Protein AF-A0A7L4DSI7-F1 (afdb_monomer_lite)

Organism: NCBI:txid325343

InterPro domains:
  IPR027912 Cilia- and flagella-associated protein 54 [PF14858] (3-385)

Foldseek 3Di:
DLVCLLVQLVVLCVVQVVCVLVLNLVVSLVVLVVSLVSLVVDPVSLALVNLLVSLVSLLSNLVSCVSVVNLVVSLVSLVVQLVSLVVNVVVCVVVDDDDDPVSVVSSVVSLLSSLLSNLLPCLLVVQVDDDDDDDDPPPVPVVVVLVDAPPDDPLRVVLVVRDDALQSSLSSLLSSLDHPVFFLLDQDPPDPDDVSVVVSNLVSLSSNLCSQQVSNPVVPDDDPDRGLDDPDDHGHDLVSLLSSLSSCRSNVVPVSNVSSLVSSLVVLVVVPDPVCLQSNLLSVLSVLVVCVVDVDPDDDDDDDDDDDDDDDDPPPPPPPPPQADDPSLLVSLVSLLCQQVVPPPNRHHDLSSNVSSLVSLLVVLVVSVVVLVPPDDPVCPPVSVVRVVRSLVSLVSSLVSCVSDPNCVVCVPSNVVSVVVNVVVVVVVVVD

Sequence (432 aa):
LIFFFFAGTIHIYTICRRLMMIGQSAKVLEYLLWASICMESSLPLLSVHYLTWRATLYTAVSQCYFDCQAGIHGETFARRGLIKIDELKQLENISSSWENSETKKIFREATLKMSVMIFKRAVYESRKKPKSYLRPKLRVSLKEVQNLSWPRTTTERLLTEMFDGVAARFLAILEALSDSSKHVLHPAPPTPVRNEIHDVISELFFAGLEILSGNGIKKQKSVENTFVITAGEEGVSGDAAVKFIKLAFSYEEWDVFDSAIEFVVNFLQAQDDPTWKKAEMELKLLTLMQPLLFPRKLKHSFSRMPHGSEMKQTFRKGSLKHGEPSPDLISLAKTVFSCVSTSKENIQPDKEILVDVIMFLWQKCKTGLQRIQTSGSDYLKYIHKYKAYQWVHVLWIINEVIQKSNIADTNSVMLAEITLSLTAILENVADS

pLDDT: mean 76.22, std 19.88, range [24.06, 98.19]

Structure (mmCIF, N/CA/C/O backbone):
data_AF-A0A7L4DSI7-F1
#
_entry.id   AF-A0A7L4DSI7-F1
#
loop_
_atom_site.group_PDB
_atom_site.id
_atom_site.type_symbol
_atom_site.label_atom_id
_atom_site.label_alt_id
_atom_site.label_comp_id
_atom_site.label_asym_id
_atom_site.label_entity_id
_atom_site.label_seq_id
_atom_site.pdbx_PDB_ins_code
_atom_site.Cartn_x
_atom_site.Cartn_y
_atom_site.Cartn_z
_atom_site.occupancy
_atom_site.B_iso_or_equiv
_atom_site.auth_seq_id
_atom_site.auth_comp_id
_atom_site.auth_asym_id
_atom_site.auth_atom_id
_atom_site.pdbx_PDB_model_num
ATOM 1 N N . LEU A 1 1 ? -22.196 26.133 15.257 1.00 66.12 1 LEU A N 1
ATOM 2 C CA . LEU A 1 1 ? -20.814 25.911 15.751 1.00 66.12 1 LEU A CA 1
ATOM 3 C C . LEU A 1 1 ? -20.326 24.477 15.494 1.00 66.12 1 LEU A C 1
ATOM 5 O O . LEU A 1 1 ? -19.335 24.315 14.801 1.00 66.12 1 LEU A O 1
ATOM 9 N N . ILE A 1 2 ? -21.037 23.445 15.969 1.00 73.19 2 ILE A N 1
ATOM 10 C CA . ILE A 1 2 ? -20.659 22.017 15.829 1.00 73.19 2 ILE A CA 1
ATOM 11 C C . ILE A 1 2 ? -20.442 21.602 14.362 1.00 73.19 2 ILE A C 1
ATOM 13 O O . ILE A 1 2 ? -19.416 21.015 14.032 1.00 73.19 2 ILE A O 1
ATOM 17 N N . PHE A 1 3 ? -21.362 21.989 13.470 1.00 75.75 3 PHE A N 1
ATOM 18 C CA . PHE A 1 3 ? -21.245 21.732 12.029 1.00 75.75 3 PHE A CA 1
ATOM 19 C C . PHE A 1 3 ? -19.979 22.350 11.411 1.00 75.75 3 PHE A C 1
ATOM 21 O O . PHE A 1 3 ? -19.312 21.705 10.610 1.00 75.75 3 PHE A O 1
ATOM 28 N N . PHE A 1 4 ? -19.606 23.566 11.826 1.00 81.25 4 PHE A N 1
ATOM 29 C CA . PHE A 1 4 ? -18.403 24.243 11.332 1.00 81.25 4 PHE A CA 1
ATOM 30 C C . PHE A 1 4 ? -17.121 23.542 11.785 1.00 81.25 4 PHE A C 1
ATOM 32 O O . PHE A 1 4 ? -16.208 23.392 10.980 1.00 81.25 4 PHE A O 1
ATOM 39 N N . PHE A 1 5 ? -17.059 23.070 13.035 1.00 84.12 5 PHE A N 1
ATOM 40 C CA . PHE A 1 5 ? -15.912 22.294 13.513 1.00 84.12 5 PHE A CA 1
ATOM 41 C C . PHE A 1 5 ? -15.772 20.979 12.748 1.00 84.12 5 PHE A C 1
ATOM 43 O O . PHE A 1 5 ? -14.699 20.697 12.219 1.00 84.12 5 PHE A O 1
ATOM 50 N N . PHE A 1 6 ? -16.860 20.215 12.612 1.00 88.25 6 PHE A N 1
ATOM 51 C CA . PHE A 1 6 ? -16.849 18.965 11.854 1.00 88.25 6 PHE A CA 1
ATOM 52 C C . PHE A 1 6 ? -16.425 19.187 10.394 1.00 88.25 6 PHE A C 1
ATOM 54 O O . PHE A 1 6 ? -15.455 18.580 9.935 1.00 88.25 6 PHE A O 1
ATOM 61 N N . ALA A 1 7 ? -17.065 20.127 9.690 1.00 91.12 7 ALA A N 1
ATOM 62 C CA . ALA A 1 7 ? -16.716 20.470 8.313 1.00 91.12 7 ALA A CA 1
ATOM 63 C C . ALA A 1 7 ? -15.263 20.960 8.184 1.00 91.12 7 ALA A C 1
ATOM 65 O O . ALA A 1 7 ? -14.568 20.580 7.241 1.00 91.12 7 ALA A O 1
ATOM 66 N N . GLY A 1 8 ? -14.776 21.749 9.146 1.00 92.75 8 GLY A N 1
ATOM 67 C CA . GLY A 1 8 ? -13.387 22.200 9.203 1.00 92.75 8 GLY A CA 1
ATOM 68 C C . GLY A 1 8 ? -12.401 21.035 9.279 1.00 92.75 8 GLY A C 1
ATOM 69 O O . GLY A 1 8 ? -11.437 21.000 8.514 1.00 92.75 8 GLY A O 1
ATOM 70 N N . THR A 1 9 ? -12.673 20.029 10.119 1.00 95.00 9 THR A N 1
ATOM 71 C CA . THR A 1 9 ? -11.804 18.841 10.207 1.00 95.00 9 THR A CA 1
ATOM 72 C C . THR A 1 9 ? -11.745 18.047 8.900 1.00 95.00 9 THR A C 1
ATOM 74 O O . THR A 1 9 ? -10.672 17.568 8.536 1.00 95.00 9 THR A O 1
ATOM 77 N N . ILE A 1 10 ? -12.851 17.962 8.149 1.00 94.69 10 ILE A N 1
ATOM 78 C CA . ILE A 1 10 ? -12.895 17.301 6.832 1.00 94.69 10 ILE A CA 1
ATOM 79 C C . ILE A 1 10 ? -12.013 18.031 5.817 1.00 94.69 10 ILE A C 1
ATOM 81 O O . ILE A 1 10 ? -11.237 17.394 5.099 1.00 94.69 10 ILE A O 1
ATOM 85 N N . HIS A 1 11 ? -12.091 19.362 5.768 1.00 94.56 11 HIS A N 1
ATOM 86 C CA . HIS A 1 11 ? -11.275 20.162 4.852 1.00 94.56 11 HIS A CA 1
ATOM 87 C C . HIS A 1 11 ? -9.786 20.036 5.177 1.00 94.56 11 HIS A C 1
ATOM 89 O O . HIS A 1 11 ? -8.983 19.763 4.282 1.00 94.56 11 HIS A O 1
ATOM 95 N N . ILE A 1 12 ? -9.430 20.150 6.461 1.00 95.81 12 ILE A N 1
ATOM 96 C CA . ILE A 1 12 ? -8.052 19.968 6.928 1.00 95.81 12 ILE A CA 1
ATOM 97 C C . ILE A 1 12 ? -7.546 18.585 6.534 1.00 95.81 12 ILE A C 1
ATOM 99 O O . ILE A 1 12 ? -6.510 18.486 5.879 1.00 95.81 12 ILE A O 1
ATOM 103 N N . TYR A 1 13 ? -8.289 17.523 6.856 1.00 96.69 13 TYR A N 1
ATOM 104 C CA . TYR A 1 13 ? -7.902 16.161 6.502 1.00 96.69 13 TYR A CA 1
ATOM 105 C C . TYR A 1 13 ? -7.721 15.983 4.992 1.00 96.69 13 TYR A C 1
ATOM 107 O O . TYR A 1 13 ? -6.763 15.350 4.567 1.00 96.69 13 TYR A O 1
ATOM 115 N N . THR A 1 14 ? -8.598 16.559 4.169 1.00 95.69 14 THR A N 1
ATOM 116 C CA . THR A 1 14 ? -8.528 16.417 2.706 1.00 95.69 14 THR A CA 1
ATOM 117 C C . THR A 1 14 ? -7.232 17.000 2.142 1.00 95.69 14 THR A C 1
ATOM 119 O O . THR A 1 14 ? -6.587 16.376 1.296 1.00 95.69 14 THR A O 1
ATOM 122 N N . ILE A 1 15 ? -6.817 18.168 2.638 1.00 95.19 15 ILE A N 1
ATOM 123 C CA . ILE A 1 15 ? -5.544 18.798 2.266 1.00 95.19 15 ILE A CA 1
ATOM 124 C C . ILE A 1 15 ? -4.377 17.980 2.826 1.00 95.19 15 ILE A C 1
ATOM 126 O O . ILE A 1 15 ? -3.456 17.625 2.088 1.00 95.19 15 ILE A O 1
ATOM 130 N N . CYS A 1 16 ? -4.443 17.628 4.113 1.00 95.94 16 CYS A N 1
ATOM 131 C CA . CYS A 1 16 ? -3.392 16.881 4.796 1.00 95.94 16 CYS A CA 1
ATOM 132 C C . CYS A 1 16 ? -3.139 15.531 4.126 1.00 95.94 16 CYS A C 1
ATOM 134 O O . CYS A 1 16 ? -1.992 15.195 3.875 1.00 95.94 16 CYS A O 1
ATOM 136 N N . ARG A 1 17 ? -4.187 14.798 3.741 1.00 92.56 17 ARG A N 1
ATOM 137 C CA . ARG A 1 17 ? -4.084 13.509 3.048 1.00 92.56 17 ARG A CA 1
ATOM 138 C C . ARG A 1 17 ? -3.296 13.624 1.745 1.00 92.56 17 ARG A C 1
ATOM 140 O O . ARG A 1 17 ? -2.459 12.772 1.474 1.00 92.56 17 ARG A O 1
ATOM 147 N N . ARG A 1 18 ? -3.528 14.670 0.943 1.00 89.81 18 ARG A N 1
ATOM 148 C CA . ARG A 1 18 ? -2.756 14.905 -0.293 1.00 89.81 18 ARG A CA 1
ATOM 149 C C . ARG A 1 18 ? -1.285 15.171 0.006 1.00 89.81 18 ARG A C 1
ATOM 151 O O . ARG A 1 18 ? -0.423 14.624 -0.667 1.00 89.81 18 ARG A O 1
ATOM 158 N N . LEU A 1 19 ? -1.014 15.966 1.036 1.00 89.62 19 LEU A N 1
ATOM 159 C CA . LEU A 1 19 ? 0.344 16.278 1.475 1.00 89.62 19 LEU A CA 1
ATOM 160 C C . LEU A 1 19 ? 1.070 15.058 2.069 1.00 89.62 19 LEU A C 1
ATOM 162 O O . LEU A 1 19 ? 2.249 14.866 1.793 1.00 89.62 19 LEU A O 1
ATOM 166 N N . MET A 1 20 ? 0.372 14.198 2.813 1.00 89.62 20 MET A N 1
ATOM 167 C CA . MET A 1 20 ? 0.914 12.921 3.296 1.00 89.62 20 MET A CA 1
ATOM 168 C C . MET A 1 20 ? 1.323 12.023 2.126 1.00 89.62 20 MET A C 1
ATOM 170 O O . MET A 1 20 ? 2.422 11.483 2.132 1.00 89.62 20 MET A O 1
ATOM 174 N N . MET A 1 21 ? 0.483 11.920 1.088 1.00 83.56 21 MET A N 1
ATOM 175 C CA . MET A 1 21 ? 0.783 11.102 -0.097 1.00 83.56 21 MET A CA 1
ATOM 176 C C . MET A 1 21 ? 2.028 11.568 -0.866 1.00 83.56 21 MET A C 1
ATOM 178 O O . MET A 1 21 ? 2.653 10.750 -1.525 1.00 83.56 21 MET A O 1
ATOM 182 N N . ILE A 1 22 ? 2.417 12.845 -0.770 1.00 82.31 22 ILE A N 1
ATOM 183 C CA . ILE A 1 22 ? 3.656 13.370 -1.378 1.00 82.31 22 ILE A CA 1
ATOM 184 C C . ILE A 1 22 ? 4.839 13.421 -0.390 1.00 82.31 22 ILE A C 1
ATOM 186 O O . ILE A 1 22 ? 5.808 14.148 -0.613 1.00 82.31 22 ILE A O 1
ATOM 190 N N . GLY A 1 23 ? 4.745 12.719 0.745 1.00 84.12 23 GLY A N 1
ATOM 191 C CA . GLY A 1 23 ? 5.817 12.620 1.741 1.00 84.12 23 GLY A CA 1
ATOM 192 C C . GLY A 1 23 ? 5.982 13.846 2.648 1.00 84.12 23 GLY A C 1
ATOM 193 O O . GLY A 1 23 ? 7.010 13.998 3.302 1.00 84.12 23 GLY A O 1
ATOM 194 N N . GLN A 1 24 ? 4.993 14.743 2.721 1.00 88.94 24 GLN A N 1
ATOM 195 C CA . GLN A 1 24 ? 5.037 15.955 3.558 1.00 88.94 24 GLN A CA 1
ATOM 196 C C . GLN A 1 24 ? 4.358 15.764 4.929 1.00 88.94 24 GLN A C 1
ATOM 198 O O . GLN A 1 24 ? 3.878 16.730 5.527 1.00 88.94 24 GLN A O 1
ATOM 203 N N . SER A 1 25 ? 4.333 14.533 5.452 1.00 91.44 25 SER A N 1
ATOM 204 C CA . SER A 1 25 ? 3.650 14.161 6.703 1.00 91.44 25 SER A CA 1
ATOM 205 C C . SER A 1 25 ? 4.087 14.994 7.919 1.00 91.44 25 SER A C 1
ATOM 207 O O . SER A 1 25 ? 3.254 15.363 8.749 1.00 91.44 25 SER A O 1
ATOM 209 N N . ALA A 1 26 ? 5.360 15.401 7.983 1.00 92.00 26 ALA A N 1
ATOM 210 C CA . ALA A 1 26 ? 5.879 16.264 9.048 1.00 92.00 26 ALA A CA 1
ATOM 211 C C . ALA A 1 26 ? 5.181 17.633 9.116 1.00 92.00 26 ALA A C 1
ATOM 213 O O . ALA A 1 26 ? 4.914 18.133 10.205 1.00 92.00 26 ALA A O 1
ATOM 214 N N . LYS A 1 27 ? 4.837 18.228 7.965 1.00 93.88 27 LYS A N 1
ATOM 215 C CA . LYS A 1 27 ? 4.217 19.565 7.898 1.00 93.88 27 LYS A CA 1
ATOM 216 C C . LYS A 1 27 ? 2.749 19.564 8.310 1.00 93.88 27 LYS A C 1
ATOM 218 O O . LYS A 1 27 ? 2.219 20.603 8.683 1.00 93.88 27 LYS A O 1
ATOM 223 N N . VAL A 1 28 ? 2.080 18.418 8.197 1.00 96.12 28 VAL A N 1
ATOM 224 C CA . VAL A 1 28 ? 0.626 18.310 8.393 1.00 96.12 28 VAL A CA 1
ATOM 225 C C . VAL A 1 28 ? 0.228 17.706 9.733 1.00 96.12 28 VAL A C 1
ATOM 227 O O . VAL A 1 28 ? -0.939 17.779 10.114 1.00 96.12 28 VAL A O 1
ATOM 230 N N . LEU A 1 29 ? 1.189 17.131 10.458 1.00 96.25 29 LEU A N 1
ATOM 231 C CA . LEU A 1 29 ? 0.964 16.457 11.732 1.00 96.25 29 LEU A CA 1
ATOM 232 C C . LEU A 1 29 ? 0.219 17.343 12.742 1.00 96.25 29 LEU A C 1
ATOM 234 O O . LEU A 1 29 ? -0.768 16.899 13.325 1.00 96.25 29 LEU A O 1
ATOM 238 N N . GLU A 1 30 ? 0.636 18.600 12.909 1.00 95.69 30 GLU A N 1
ATOM 239 C CA . GLU A 1 30 ? 0.004 19.530 13.856 1.00 95.69 30 GLU A CA 1
ATOM 240 C C . GLU A 1 30 ? -1.459 19.831 13.502 1.00 95.69 30 GLU A C 1
ATOM 242 O O . GLU A 1 30 ? -2.320 19.872 14.381 1.00 95.69 30 GLU A O 1
ATOM 247 N N . TYR A 1 31 ? -1.777 19.952 12.211 1.00 97.06 31 TYR A N 1
ATOM 248 C CA . TYR A 1 31 ? -3.142 20.204 11.744 1.00 97.06 31 TYR A CA 1
ATOM 249 C C . TYR A 1 31 ? -4.060 18.997 11.971 1.00 97.06 31 TYR A C 1
ATOM 251 O O . TYR A 1 31 ? -5.221 19.155 12.353 1.00 97.06 31 TYR A O 1
ATOM 259 N N . LEU A 1 32 ? -3.544 17.779 11.780 1.00 97.25 32 LEU A N 1
ATOM 260 C CA . LEU A 1 32 ? -4.285 16.543 12.051 1.00 97.25 32 LEU A CA 1
ATOM 261 C C . LEU A 1 32 ? -4.478 16.300 13.555 1.00 97.25 32 LEU A C 1
ATOM 263 O O . LEU A 1 32 ? -5.539 15.822 13.969 1.00 97.25 32 LEU A O 1
ATOM 267 N N . LEU A 1 33 ? -3.490 16.663 14.379 1.00 96.75 33 LEU A N 1
ATOM 268 C CA . LEU A 1 33 ? -3.620 16.669 15.838 1.00 96.75 33 LEU A CA 1
ATOM 269 C C . LEU A 1 33 ? -4.710 17.645 16.278 1.00 96.75 33 LEU A C 1
ATOM 271 O O . LEU A 1 33 ? -5.598 17.262 17.037 1.00 96.75 33 LEU A O 1
ATOM 275 N N . TRP A 1 34 ? -4.689 18.869 15.746 1.00 95.69 34 TRP A N 1
ATOM 276 C CA . TRP A 1 34 ? -5.722 19.867 16.011 1.00 95.69 34 TRP A CA 1
ATOM 277 C C . TRP A 1 34 ? -7.111 19.354 15.620 1.00 95.69 34 TRP A C 1
ATOM 279 O O . TRP A 1 34 ? -8.025 19.378 16.441 1.00 95.69 34 TRP A O 1
ATOM 289 N N . ALA A 1 35 ? -7.260 18.792 14.415 1.00 95.75 35 ALA A N 1
ATOM 290 C CA . ALA A 1 35 ? -8.526 18.224 13.955 1.00 95.75 35 ALA A CA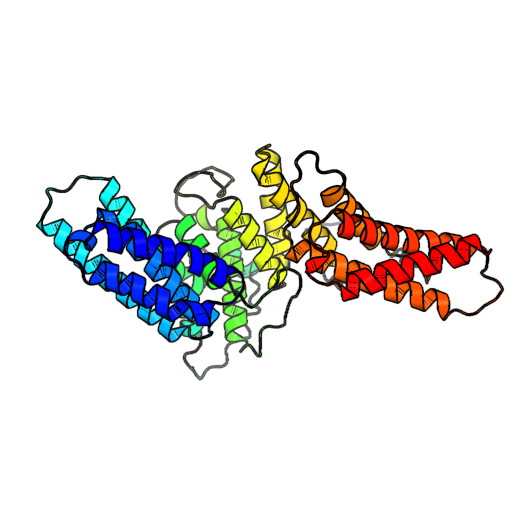 1
ATOM 291 C C . ALA A 1 35 ? -9.021 17.093 14.877 1.00 95.75 35 ALA A C 1
ATOM 293 O O . ALA A 1 35 ? -10.203 17.042 15.218 1.00 95.75 35 ALA A O 1
ATOM 294 N N . SER A 1 36 ? -8.116 16.219 15.328 1.00 95.06 36 SER A N 1
ATOM 295 C CA . SER A 1 36 ? -8.437 15.145 16.276 1.00 95.06 36 SER A CA 1
ATOM 296 C C . SER A 1 36 ? -8.919 15.699 17.619 1.00 95.06 36 SER A C 1
ATOM 298 O O . SER A 1 36 ? -9.924 15.233 18.148 1.00 95.06 36 SER A O 1
ATOM 300 N N . ILE A 1 37 ? -8.241 16.720 18.152 1.00 93.50 37 ILE A N 1
ATOM 301 C CA . ILE A 1 37 ? -8.613 17.369 19.415 1.00 93.50 37 ILE A CA 1
ATOM 302 C C . ILE A 1 37 ? -9.963 18.083 19.278 1.00 93.50 37 ILE A C 1
ATOM 304 O O . ILE A 1 37 ? -10.808 17.946 20.153 1.00 93.50 37 ILE A O 1
ATOM 308 N N . CYS A 1 38 ? -10.233 18.781 18.172 1.00 91.94 38 CYS A N 1
ATOM 309 C CA . CYS A 1 38 ? -11.525 19.438 17.948 1.00 91.94 38 CYS A CA 1
ATOM 310 C C . CYS A 1 38 ? -12.708 18.463 17.985 1.00 91.94 38 CYS A C 1
ATOM 312 O O . CYS A 1 38 ? -13.752 18.791 18.549 1.00 91.94 38 CYS A O 1
ATOM 314 N N . MET A 1 39 ? -12.537 17.264 17.423 1.00 93.19 39 MET A N 1
ATOM 315 C CA . MET A 1 39 ? -13.553 16.210 17.485 1.00 93.19 39 MET A CA 1
ATOM 316 C C . MET A 1 39 ? -13.730 15.629 18.896 1.00 93.19 39 MET A C 1
ATOM 318 O O . MET A 1 39 ? -14.777 15.064 19.195 1.00 93.19 39 MET A O 1
ATOM 322 N N . GLU A 1 40 ? -12.720 15.748 19.758 1.00 91.31 40 GLU A N 1
ATOM 323 C CA . GLU A 1 40 ? -12.745 15.252 21.139 1.00 91.31 40 GLU A CA 1
ATOM 324 C C . GLU A 1 40 ? -13.283 16.283 22.136 1.00 91.31 40 GLU A C 1
ATOM 326 O O . GLU A 1 40 ? -13.903 15.914 23.127 1.00 91.31 40 GLU A O 1
ATOM 331 N N . SER A 1 41 ? -13.060 17.572 21.880 1.00 88.19 41 SER A N 1
ATOM 332 C CA . SER A 1 41 ? -13.406 18.657 22.804 1.00 88.19 41 SER A CA 1
ATOM 333 C C . SER A 1 41 ? -14.891 19.033 22.797 1.00 88.19 41 SER A C 1
ATOM 335 O O . SER A 1 41 ? -15.326 19.820 23.634 1.00 88.19 41 SER A O 1
ATOM 337 N N . SER A 1 42 ? -15.684 18.513 21.856 1.00 85.69 42 SER A N 1
ATOM 338 C CA . SER A 1 42 ? -17.106 18.840 21.728 1.00 85.69 42 SER A CA 1
ATOM 339 C C . SER A 1 42 ? -17.976 17.619 22.016 1.00 85.69 42 SER A C 1
ATOM 341 O O . SER A 1 42 ? -17.980 16.669 21.236 1.00 85.69 42 SER A O 1
ATOM 343 N N . LEU A 1 43 ? -18.758 17.663 23.103 1.00 84.56 43 LEU A N 1
ATOM 344 C CA . LEU A 1 43 ? -19.646 16.564 23.523 1.00 84.56 43 LEU A CA 1
ATOM 345 C C . LEU A 1 43 ? -20.531 16.002 22.386 1.00 84.56 43 LEU A C 1
ATOM 347 O O . LEU A 1 43 ? -20.587 14.784 22.240 1.00 84.56 43 LEU A O 1
ATOM 351 N N . PRO A 1 44 ? -21.164 16.817 21.517 1.00 85.69 44 PRO A N 1
ATOM 352 C CA . PRO A 1 44 ? -21.986 16.295 20.417 1.00 85.69 44 PRO A CA 1
ATOM 353 C C . PRO A 1 44 ? -21.198 15.475 19.381 1.00 85.69 44 PRO A C 1
ATOM 355 O O . PRO A 1 44 ? -21.746 14.566 18.756 1.00 85.69 44 PRO A O 1
ATOM 358 N N . LEU A 1 45 ? -19.904 15.772 19.218 1.00 88.81 45 LEU A N 1
ATOM 359 C CA . LEU A 1 45 ? -18.997 15.084 18.295 1.00 88.81 45 LEU A CA 1
ATOM 360 C C . LEU A 1 45 ? -18.396 13.799 18.893 1.00 88.81 45 LEU A C 1
ATOM 362 O O . LEU A 1 45 ? -17.763 13.025 18.173 1.00 88.81 45 LEU A O 1
ATOM 366 N N . LEU A 1 46 ? -18.627 13.539 20.186 1.00 89.81 46 LEU A N 1
ATOM 367 C CA . LEU A 1 46 ? -18.184 12.319 20.863 1.00 89.81 46 LEU A CA 1
ATOM 368 C C . LEU A 1 46 ? -19.125 11.123 20.667 1.00 89.81 46 LEU A C 1
ATOM 370 O O . LEU A 1 46 ? -18.755 10.012 21.044 1.00 89.81 46 LEU A O 1
ATOM 374 N N . SER A 1 47 ? -20.291 11.314 20.050 1.00 90.31 47 SER A N 1
ATOM 375 C CA . SER A 1 47 ? -21.241 10.231 19.768 1.00 90.31 47 SER A CA 1
ATOM 376 C C . SER A 1 47 ? -20.694 9.194 18.773 1.00 90.31 47 SER A C 1
ATOM 378 O O . SER A 1 47 ? -19.748 9.452 18.012 1.00 90.31 47 SER A O 1
ATOM 380 N N . VAL A 1 48 ? -21.310 8.005 18.748 1.00 91.38 48 VAL A N 1
ATOM 381 C CA . VAL A 1 48 ? -20.957 6.915 17.814 1.00 91.38 48 VAL A CA 1
ATOM 382 C C . VAL A 1 48 ? -21.058 7.347 16.355 1.00 91.38 48 VAL A C 1
ATOM 384 O O . VAL A 1 48 ? -20.242 6.926 15.540 1.00 91.38 48 VAL A O 1
ATOM 387 N N . HIS A 1 49 ? -21.993 8.244 16.029 1.00 90.94 49 HIS A N 1
ATOM 388 C CA . HIS A 1 49 ? -22.194 8.742 14.668 1.00 90.94 49 HIS A CA 1
ATOM 389 C C . HIS A 1 49 ? -20.911 9.320 14.040 1.00 90.94 49 HIS A C 1
ATOM 391 O O . HIS A 1 49 ? -20.672 9.159 12.847 1.00 90.94 49 HIS A O 1
ATOM 397 N N . TYR A 1 50 ? -20.043 9.932 14.851 1.00 93.69 50 TYR A N 1
ATOM 398 C CA . TYR A 1 50 ? -18.777 10.515 14.398 1.00 93.69 50 TYR A CA 1
ATOM 399 C C . TYR A 1 50 ? -17.554 9.629 14.677 1.00 93.69 50 TYR A C 1
ATOM 401 O O . TYR A 1 50 ? -16.415 10.057 14.467 1.00 93.69 50 TYR A O 1
ATOM 409 N N . LEU A 1 51 ? -17.748 8.403 15.173 1.00 95.38 51 LEU A N 1
ATOM 410 C CA . LEU A 1 51 ? -16.655 7.513 15.566 1.00 95.38 51 LEU A CA 1
ATOM 411 C C . LEU A 1 51 ? -15.796 7.087 14.371 1.00 95.38 51 LEU A C 1
ATOM 413 O O . LEU A 1 51 ? -14.571 7.147 14.460 1.00 95.38 51 LEU A O 1
ATOM 417 N N . THR A 1 52 ? -16.409 6.750 13.233 1.00 95.12 52 THR A N 1
ATOM 418 C CA . THR A 1 52 ? -15.683 6.392 12.000 1.00 95.12 52 THR A CA 1
ATOM 419 C C . THR A 1 52 ? -14.754 7.517 11.542 1.00 95.12 52 THR A C 1
ATOM 421 O O . THR A 1 52 ? -13.609 7.278 11.139 1.00 95.12 52 THR A O 1
ATOM 424 N N . TRP A 1 53 ? -15.216 8.767 11.650 1.00 96.38 53 TRP A N 1
ATOM 425 C CA . TRP A 1 53 ? -14.415 9.935 11.297 1.00 96.38 53 TRP A CA 1
ATOM 426 C C . TRP A 1 53 ? -13.271 10.169 12.288 1.00 96.38 53 TRP A C 1
ATOM 428 O O . TRP A 1 53 ? -12.124 10.326 11.871 1.00 96.38 53 TRP A O 1
ATOM 438 N N . ARG A 1 54 ? -13.546 10.097 13.597 1.00 96.75 54 ARG A N 1
ATOM 439 C CA . ARG A 1 54 ? -12.503 10.185 14.635 1.00 96.75 54 ARG A CA 1
ATOM 440 C C . ARG A 1 54 ? -11.431 9.116 14.460 1.00 96.75 54 ARG A C 1
ATOM 442 O O . ARG A 1 54 ? -10.252 9.449 14.458 1.00 96.75 54 ARG A O 1
ATOM 449 N N . ALA A 1 55 ? -11.821 7.865 14.223 1.00 97.12 55 ALA A N 1
ATOM 450 C CA . ALA A 1 55 ? -10.882 6.778 13.960 1.00 97.12 55 ALA A CA 1
ATOM 451 C C . ALA A 1 55 ? -10.017 7.050 12.718 1.00 97.12 55 ALA A C 1
ATOM 453 O O . ALA A 1 55 ? -8.824 6.764 12.727 1.00 97.12 55 ALA A O 1
ATOM 454 N N . THR A 1 56 ? -10.587 7.659 11.673 1.00 97.25 56 THR A N 1
ATOM 455 C CA . THR A 1 56 ? -9.847 8.054 10.462 1.00 97.25 56 THR A CA 1
ATOM 456 C C . THR A 1 56 ? -8.803 9.135 10.754 1.00 97.25 56 THR A C 1
ATOM 458 O O . THR A 1 56 ? -7.659 9.010 10.315 1.00 97.25 56 THR A O 1
ATOM 461 N N . LEU A 1 57 ? -9.157 10.159 11.538 1.00 97.62 57 LEU A N 1
ATOM 462 C CA . LEU A 1 57 ? -8.201 11.171 11.998 1.00 97.62 57 LEU A CA 1
ATOM 463 C C . LEU A 1 57 ? -7.105 10.547 12.869 1.00 97.62 57 LEU A C 1
ATOM 465 O O . LEU A 1 57 ? -5.929 10.856 12.683 1.00 97.62 57 LEU A O 1
ATOM 469 N N . TYR A 1 58 ? -7.465 9.618 13.759 1.00 98.12 58 TYR A N 1
ATOM 470 C CA . TYR A 1 58 ? -6.488 8.943 14.607 1.00 98.12 58 TYR A CA 1
ATOM 471 C C . TYR A 1 58 ? -5.481 8.127 13.804 1.00 98.12 58 TYR A C 1
ATOM 473 O O . TYR A 1 58 ? -4.279 8.236 14.041 1.00 98.12 58 TYR A O 1
ATOM 481 N N . THR A 1 59 ? -5.957 7.367 12.816 1.00 97.31 59 THR A N 1
ATOM 482 C CA . THR A 1 59 ? -5.092 6.618 11.901 1.00 97.31 59 THR A CA 1
ATOM 483 C C . THR A 1 59 ? -4.168 7.556 11.133 1.00 97.31 59 THR A C 1
ATOM 485 O O . THR A 1 59 ? -2.986 7.258 11.006 1.00 97.31 59 THR A O 1
ATOM 488 N N . ALA A 1 60 ? -4.663 8.707 10.668 1.00 97.00 60 ALA A N 1
ATOM 489 C CA . ALA A 1 60 ? -3.848 9.675 9.938 1.00 97.00 60 ALA A CA 1
ATOM 490 C C . ALA A 1 60 ? -2.730 10.278 10.800 1.00 97.00 60 ALA A C 1
ATOM 492 O O . ALA A 1 60 ? -1.590 10.355 10.350 1.00 97.00 60 ALA A O 1
ATOM 493 N N . VAL A 1 61 ? -3.026 10.646 12.052 1.00 97.88 61 VAL A N 1
ATOM 494 C CA . VAL A 1 61 ? -2.011 11.134 13.001 1.00 97.88 61 VAL A CA 1
ATOM 495 C C . VAL A 1 61 ? -0.960 10.056 13.275 1.00 97.88 61 VAL A C 1
ATOM 497 O O . VAL A 1 61 ? 0.237 10.332 13.188 1.00 97.88 61 VAL A O 1
ATOM 500 N N . SER A 1 62 ? -1.385 8.820 13.563 1.00 96.88 62 SER A N 1
ATOM 501 C CA . SER A 1 62 ? -0.461 7.698 13.766 1.00 96.88 62 SER A CA 1
ATOM 502 C C . SER A 1 62 ? 0.408 7.446 12.534 1.00 96.88 62 SER A C 1
ATOM 504 O O . SER A 1 62 ? 1.617 7.274 12.677 1.00 96.88 62 SER A O 1
ATOM 506 N N . GLN A 1 63 ? -0.172 7.492 11.332 1.00 94.88 63 GLN A N 1
ATOM 507 C CA . GLN A 1 63 ? 0.565 7.322 10.083 1.00 94.88 63 GLN A CA 1
ATOM 508 C C . GLN A 1 63 ? 1.584 8.444 9.855 1.00 94.88 63 GLN A C 1
ATOM 510 O O . GLN A 1 63 ? 2.721 8.143 9.507 1.00 94.88 63 GLN A O 1
ATOM 515 N N . CYS A 1 64 ? 1.248 9.706 10.148 1.00 94.69 64 CYS A N 1
ATOM 516 C CA . CYS A 1 64 ? 2.221 10.799 10.082 1.00 94.69 64 CYS A CA 1
ATOM 517 C C . CYS A 1 64 ? 3.420 10.564 11.004 1.00 94.69 64 CYS A C 1
ATOM 519 O O . CYS A 1 64 ? 4.556 10.804 10.606 1.00 94.69 64 CYS A O 1
ATOM 521 N N . TYR A 1 65 ? 3.197 10.067 12.224 1.00 95.12 65 TYR A N 1
ATOM 522 C CA . TYR A 1 65 ? 4.307 9.702 13.105 1.00 95.12 65 TYR A CA 1
ATOM 523 C C . TYR A 1 65 ? 5.160 8.569 12.525 1.00 95.12 65 TYR A C 1
ATOM 525 O O . TYR A 1 65 ? 6.382 8.613 12.659 1.00 95.12 65 TYR A O 1
ATOM 533 N N . PHE A 1 66 ? 4.554 7.571 11.875 1.00 91.62 66 PHE A N 1
ATOM 534 C CA . PHE A 1 66 ? 5.308 6.514 11.197 1.00 91.62 66 PHE A CA 1
ATOM 535 C C . PHE A 1 66 ? 6.144 7.052 10.031 1.00 91.62 66 PHE A C 1
ATOM 537 O O . PHE A 1 66 ? 7.335 6.752 9.973 1.00 91.62 66 PHE A O 1
ATOM 544 N N . ASP A 1 67 ? 5.568 7.897 9.174 1.00 89.75 67 ASP A N 1
ATOM 545 C CA . ASP A 1 67 ? 6.280 8.537 8.057 1.00 89.75 67 ASP A CA 1
ATOM 546 C C . ASP A 1 67 ? 7.457 9.399 8.545 1.00 89.75 67 ASP A C 1
ATOM 548 O O . ASP A 1 67 ? 8.521 9.431 7.932 1.00 89.75 67 ASP A O 1
ATOM 552 N N . CYS A 1 68 ? 7.299 10.053 9.699 1.00 89.06 68 CYS A N 1
ATOM 553 C CA . CYS A 1 68 ? 8.335 10.861 10.344 1.00 89.06 68 CYS A CA 1
ATOM 554 C C . CYS A 1 68 ? 9.370 10.038 11.137 1.00 89.06 68 CYS A C 1
ATOM 556 O O . CYS A 1 68 ? 10.103 10.611 11.942 1.00 89.06 68 CYS A O 1
ATOM 558 N N . GLN A 1 69 ? 9.419 8.709 10.974 1.00 88.00 69 GLN A N 1
ATOM 559 C CA . GLN A 1 69 ? 10.322 7.806 11.711 1.00 88.00 69 GLN A CA 1
ATOM 560 C C . GLN A 1 69 ? 10.158 7.874 13.246 1.00 88.00 69 GLN A C 1
ATOM 562 O O . GLN A 1 69 ? 11.034 7.488 14.018 1.00 88.00 69 GLN A O 1
ATOM 567 N N . ALA A 1 70 ? 8.990 8.319 13.707 1.00 91.00 70 ALA A N 1
ATOM 568 C CA . ALA A 1 70 ? 8.631 8.544 15.102 1.00 91.00 70 ALA A CA 1
ATOM 569 C C . ALA A 1 70 ? 7.643 7.473 15.605 1.00 91.00 70 ALA A C 1
ATOM 571 O O . ALA A 1 70 ? 6.658 7.765 16.286 1.00 91.00 70 ALA A O 1
ATOM 572 N N . GLY A 1 71 ? 7.900 6.201 15.277 1.00 90.44 71 GLY A N 1
ATOM 573 C CA . GLY A 1 71 ? 6.934 5.110 15.460 1.00 90.44 71 GLY A CA 1
ATOM 574 C C . GLY A 1 71 ? 6.443 4.891 16.900 1.00 90.44 71 GLY A C 1
ATOM 575 O O . GLY A 1 71 ? 5.316 4.442 17.090 1.00 90.44 71 GLY A O 1
ATOM 576 N N . ILE A 1 72 ? 7.243 5.231 17.921 1.00 93.75 72 ILE A N 1
ATOM 577 C CA . ILE A 1 72 ? 6.813 5.175 19.334 1.00 93.75 72 ILE A CA 1
ATOM 578 C C . ILE A 1 72 ? 5.614 6.101 19.562 1.00 93.75 72 ILE A C 1
ATOM 580 O O . ILE A 1 72 ? 4.641 5.707 20.207 1.00 93.75 72 ILE A O 1
ATOM 584 N N . HIS A 1 73 ? 5.665 7.317 19.015 1.00 96.31 73 HIS A N 1
ATOM 585 C CA . HIS A 1 73 ? 4.577 8.281 19.130 1.00 96.31 73 HIS A CA 1
ATOM 586 C C . HIS A 1 73 ? 3.351 7.821 18.337 1.00 96.31 73 HIS A C 1
ATOM 588 O O . HIS A 1 73 ? 2.238 7.910 18.850 1.00 96.31 73 HIS A O 1
ATOM 594 N N . GLY A 1 74 ? 3.556 7.230 17.154 1.00 95.88 74 GLY A N 1
ATOM 595 C CA . GLY A 1 74 ? 2.475 6.660 16.344 1.00 95.88 74 GLY A CA 1
ATOM 596 C C . GLY A 1 74 ? 1.705 5.553 17.069 1.00 95.88 74 GLY A C 1
ATOM 597 O O . GLY A 1 74 ? 0.473 5.598 17.134 1.00 95.88 74 GLY A O 1
ATOM 598 N N . GLU A 1 75 ? 2.423 4.610 17.687 1.00 96.50 75 GLU A N 1
ATOM 599 C CA . GLU A 1 75 ? 1.836 3.547 18.513 1.00 96.50 75 GLU A CA 1
ATOM 600 C C . GLU A 1 75 ? 1.153 4.107 19.770 1.00 96.50 75 GLU A C 1
ATOM 602 O O . GLU A 1 75 ? 0.025 3.728 20.084 1.00 96.50 75 GLU A O 1
ATOM 607 N N . THR A 1 76 ? 1.807 5.029 20.483 1.00 97.75 76 THR A N 1
ATOM 608 C CA . THR A 1 76 ? 1.253 5.649 21.700 1.00 97.75 76 THR A CA 1
ATOM 609 C C . THR A 1 76 ? -0.062 6.369 21.402 1.00 97.75 76 THR A C 1
ATOM 611 O O . THR A 1 76 ? -1.035 6.230 22.145 1.00 97.75 76 THR A O 1
ATOM 614 N N . PHE A 1 77 ? -0.123 7.091 20.282 1.00 97.94 77 PHE A N 1
ATOM 615 C CA . PHE A 1 77 ? -1.331 7.782 19.849 1.00 97.94 77 PHE A CA 1
ATOM 616 C C . PHE A 1 77 ? -2.455 6.801 19.481 1.00 97.94 77 PHE A C 1
ATOM 618 O O . PHE A 1 77 ? -3.600 7.010 19.884 1.00 97.94 77 PHE A O 1
ATOM 625 N N . ALA A 1 78 ? -2.135 5.697 18.797 1.00 98.06 78 ALA A N 1
ATOM 626 C CA . ALA A 1 78 ? -3.110 4.656 18.469 1.00 98.06 78 ALA A CA 1
ATOM 627 C C . ALA A 1 78 ? -3.675 3.976 19.730 1.00 98.06 78 ALA A C 1
ATOM 629 O O . ALA A 1 78 ? -4.884 3.768 19.831 1.00 98.06 78 ALA A O 1
ATOM 630 N N . ARG A 1 79 ? -2.830 3.702 20.736 1.00 98.19 79 ARG A N 1
ATOM 631 C CA . ARG A 1 79 ? -3.273 3.185 22.046 1.00 98.19 79 ARG A CA 1
ATOM 632 C C . ARG A 1 79 ? -4.210 4.162 22.756 1.00 98.19 79 ARG A C 1
ATOM 634 O O . ARG A 1 79 ? -5.241 3.736 23.266 1.00 98.19 79 ARG A O 1
ATOM 641 N N . ARG A 1 80 ? -3.906 5.467 22.734 1.00 97.69 80 ARG A N 1
ATOM 642 C CA . ARG A 1 80 ? -4.803 6.516 23.258 1.00 97.69 80 ARG A CA 1
ATOM 643 C C . ARG A 1 80 ? -6.156 6.503 22.541 1.00 97.69 80 ARG A C 1
ATOM 645 O O . ARG A 1 80 ? -7.189 6.563 23.198 1.00 97.69 80 ARG A O 1
ATOM 652 N N . GLY A 1 81 ? -6.152 6.415 21.210 1.00 97.25 81 GLY A N 1
ATOM 653 C CA . GLY A 1 81 ? -7.375 6.314 20.409 1.00 97.25 81 GLY A CA 1
ATOM 654 C C . GLY A 1 81 ? -8.208 5.086 20.776 1.00 97.25 81 GLY A C 1
ATOM 655 O O . GLY A 1 81 ? -9.418 5.200 20.946 1.00 97.25 81 GLY A O 1
ATOM 656 N N . LEU A 1 82 ? -7.560 3.934 20.979 1.00 97.12 82 LEU A N 1
ATOM 657 C CA . LEU A 1 82 ? -8.223 2.694 21.382 1.00 97.12 82 LEU A CA 1
ATOM 658 C C . LEU A 1 82 ? -8.896 2.801 22.759 1.00 97.12 82 LEU A C 1
ATOM 660 O O . LEU A 1 82 ? -10.034 2.363 22.898 1.00 97.12 82 LEU A O 1
ATOM 664 N N . ILE A 1 83 ? -8.239 3.433 23.739 1.00 97.38 83 ILE A N 1
ATOM 665 C CA . ILE A 1 83 ? -8.828 3.696 25.065 1.00 97.38 83 ILE A CA 1
ATOM 666 C C . ILE A 1 83 ? -10.106 4.535 24.926 1.00 97.38 83 ILE A C 1
ATOM 668 O O . ILE A 1 83 ? -11.142 4.162 25.461 1.00 97.38 83 ILE A O 1
ATOM 672 N N . LYS A 1 84 ? -10.076 5.610 24.126 1.00 95.75 84 LYS A N 1
ATOM 673 C CA . LYS A 1 84 ? -11.256 6.465 23.895 1.00 95.75 84 LYS A CA 1
ATOM 674 C C . LYS A 1 84 ? -12.408 5.739 23.198 1.00 95.75 84 LYS A C 1
ATOM 676 O O . LYS A 1 84 ? -13.574 6.017 23.469 1.00 95.75 84 LYS A O 1
ATOM 681 N N . ILE A 1 85 ? -12.091 4.834 22.271 1.00 96.44 85 ILE A N 1
ATOM 682 C CA . ILE A 1 85 ? -13.096 3.989 21.613 1.00 96.44 85 ILE A CA 1
ATOM 683 C C . ILE A 1 85 ? -13.750 3.061 22.645 1.00 96.44 85 ILE A C 1
ATOM 685 O O . ILE A 1 85 ? -14.969 2.899 22.613 1.00 96.44 85 ILE A O 1
ATOM 689 N N . ASP A 1 86 ? -12.967 2.482 23.558 1.00 95.25 86 ASP A N 1
ATOM 690 C CA . ASP A 1 86 ? -13.485 1.607 24.613 1.00 95.25 86 ASP A CA 1
ATOM 691 C C . ASP A 1 86 ? -14.347 2.367 25.631 1.00 95.25 86 ASP A C 1
ATOM 693 O O . ASP A 1 86 ? -15.451 1.926 25.936 1.00 95.25 86 ASP A O 1
ATOM 697 N N . GLU A 1 87 ? -13.921 3.556 26.067 1.00 94.12 87 GLU A N 1
ATOM 698 C CA . GLU A 1 87 ? -14.718 4.444 26.929 1.00 94.12 87 GLU A CA 1
ATOM 699 C C . GLU A 1 87 ? -16.093 4.739 26.312 1.00 94.12 87 GLU A C 1
ATOM 701 O O . GLU A 1 87 ? -17.126 4.581 26.964 1.00 94.12 87 GLU A O 1
ATOM 706 N N . LEU A 1 88 ? -16.131 5.105 25.026 1.00 93.12 88 LEU A N 1
ATOM 707 C CA . LEU A 1 88 ? -17.391 5.343 24.324 1.00 93.12 88 LEU A CA 1
ATOM 708 C C . LEU A 1 88 ? -18.236 4.069 24.217 1.00 93.12 88 LEU A C 1
ATOM 710 O O . LEU A 1 88 ? -19.449 4.119 24.398 1.00 93.12 88 LEU A O 1
ATOM 714 N N . LYS A 1 89 ? -17.609 2.922 23.949 1.00 91.75 89 LYS A N 1
ATOM 715 C CA . LYS A 1 89 ? -18.299 1.630 23.887 1.00 91.75 89 LYS A CA 1
ATOM 716 C C . LYS A 1 89 ? -18.955 1.280 25.223 1.00 91.75 89 LYS A C 1
ATOM 718 O O . LYS A 1 89 ? -20.079 0.786 25.233 1.00 91.75 89 LYS A O 1
ATOM 723 N N . GLN A 1 90 ? -18.281 1.547 26.341 1.00 91.12 90 GLN A N 1
ATOM 724 C CA . GLN A 1 90 ? -18.833 1.348 27.682 1.00 91.12 90 GLN A CA 1
ATOM 725 C C . GLN A 1 90 ? -20.031 2.270 27.940 1.00 91.12 90 GLN A C 1
ATOM 727 O O . GLN A 1 90 ? -21.056 1.797 28.425 1.00 91.12 90 GLN A O 1
ATOM 732 N N . LEU A 1 91 ? -19.942 3.549 27.559 1.00 88.75 91 LEU A N 1
ATOM 733 C CA . LEU A 1 91 ? -21.053 4.500 27.694 1.00 88.75 91 LEU A CA 1
ATOM 734 C C . LEU A 1 91 ? -22.288 4.076 26.886 1.00 88.75 91 LEU A C 1
ATOM 736 O O . LEU A 1 91 ? -23.402 4.123 27.401 1.00 88.75 91 LEU A O 1
ATOM 740 N N . GLU A 1 92 ? -22.096 3.602 25.655 1.00 86.81 92 GLU A N 1
ATOM 741 C CA . GLU A 1 92 ? -23.187 3.126 24.792 1.00 86.81 92 GLU A CA 1
ATOM 742 C C . GLU A 1 92 ? -23.842 1.838 25.312 1.00 86.81 92 GLU A C 1
ATOM 744 O O . GLU A 1 92 ? -25.051 1.645 25.174 1.00 86.81 92 GLU A O 1
ATOM 749 N N . ASN A 1 93 ? -23.066 0.964 25.960 1.00 84.75 93 ASN A N 1
ATOM 750 C CA . ASN A 1 93 ? -23.604 -0.235 26.608 1.00 84.75 93 ASN A CA 1
ATOM 751 C C . ASN A 1 93 ? -24.491 0.098 27.818 1.00 84.75 93 ASN A C 1
ATOM 753 O O . ASN A 1 93 ? -25.363 -0.695 28.159 1.00 84.75 93 ASN A O 1
ATOM 757 N N . ILE A 1 94 ? -24.267 1.243 28.471 1.00 84.88 94 ILE A N 1
ATOM 758 C CA . ILE A 1 94 ? -25.084 1.710 29.600 1.00 84.88 94 ILE A CA 1
ATOM 759 C C . ILE A 1 94 ? -26.360 2.406 29.096 1.00 84.88 94 ILE A C 1
ATOM 761 O O . ILE A 1 94 ? -27.399 2.322 29.746 1.00 84.88 94 ILE A O 1
ATOM 765 N N . SER A 1 95 ? -26.293 3.099 27.952 1.00 70.31 95 SER A N 1
ATOM 766 C CA . SER A 1 95 ? -27.372 3.961 27.449 1.00 70.31 95 SER A CA 1
ATOM 767 C C . SER A 1 95 ? -28.406 3.264 26.555 1.00 70.31 95 SER A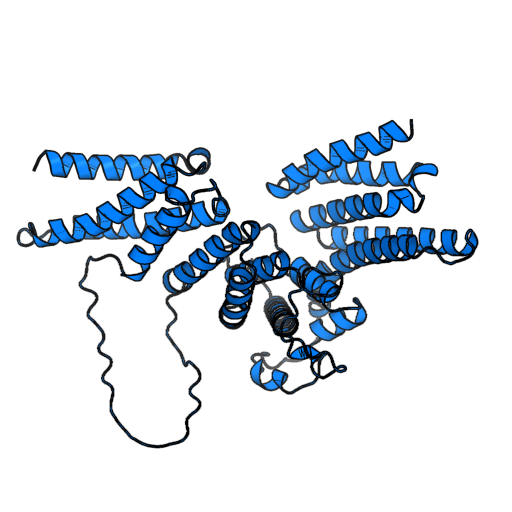 C 1
ATOM 769 O O . SER A 1 95 ? -29.508 3.792 26.407 1.00 70.31 95 SER A O 1
ATOM 771 N N . SER A 1 96 ? -28.091 2.113 25.946 1.00 59.97 96 SER A N 1
ATOM 772 C CA . SER A 1 96 ? -28.931 1.496 24.906 1.00 59.97 96 SER A CA 1
ATOM 773 C C . SER A 1 96 ? -29.412 0.075 25.237 1.00 59.97 96 SER A C 1
ATOM 775 O O . SER A 1 96 ? -28.647 -0.779 25.684 1.00 59.97 96 SER A O 1
ATOM 777 N N . SER A 1 97 ? -30.691 -0.214 24.946 1.00 51.56 97 SER A N 1
ATOM 778 C CA . SER A 1 97 ? -31.186 -1.587 24.788 1.00 51.56 97 SER A CA 1
ATOM 779 C C . SER A 1 97 ? -30.559 -2.170 23.516 1.00 51.56 97 SER A C 1
ATOM 781 O O . SER A 1 97 ? -30.900 -1.765 22.404 1.00 51.56 97 SER A O 1
ATOM 783 N N . TRP A 1 98 ? -29.574 -3.046 23.686 1.00 47.22 98 TRP A N 1
ATOM 784 C CA . TRP A 1 98 ? -28.795 -3.686 22.624 1.00 47.22 98 TRP A CA 1
ATOM 785 C C . TRP A 1 98 ? -29.660 -4.255 21.487 1.00 47.22 98 TRP A C 1
ATOM 787 O O . TRP A 1 98 ? -30.436 -5.158 21.760 1.00 47.22 98 TRP A O 1
ATOM 797 N N . GLU A 1 99 ? -29.447 -3.804 20.235 1.00 55.19 99 GLU A N 1
ATOM 798 C CA . GLU A 1 99 ? -29.578 -4.635 19.008 1.00 55.19 99 GLU A CA 1
ATOM 799 C C . GLU A 1 99 ? -29.245 -3.944 17.664 1.00 55.19 99 GLU A C 1
ATOM 801 O O . GLU A 1 99 ? -29.484 -4.523 16.607 1.00 55.19 99 GLU A O 1
ATOM 806 N N . ASN A 1 100 ? -28.624 -2.754 17.621 1.00 68.38 100 ASN A N 1
ATOM 807 C CA . ASN A 1 100 ? -28.234 -2.193 16.318 1.00 68.38 100 ASN A CA 1
ATOM 808 C C . ASN A 1 100 ? -26.940 -2.842 15.777 1.00 68.38 100 ASN A C 1
ATOM 810 O O . ASN A 1 100 ? -25.836 -2.577 16.266 1.00 68.38 100 ASN A O 1
ATOM 814 N N . SER A 1 101 ? -27.079 -3.686 14.747 1.00 78.75 101 SER A N 1
ATOM 815 C CA . SER A 1 101 ? -25.963 -4.299 14.009 1.00 78.75 101 SER A CA 1
ATOM 816 C C . SER A 1 101 ? -24.971 -3.261 13.469 1.00 78.75 101 SER A C 1
ATOM 818 O O . SER A 1 101 ? -23.772 -3.533 13.421 1.00 78.75 101 SER A O 1
ATOM 820 N N . GLU A 1 102 ? -25.442 -2.073 13.092 1.00 85.25 102 GLU A N 1
ATOM 821 C CA . GLU A 1 102 ? -24.611 -1.028 12.489 1.00 85.25 102 GLU A CA 1
ATOM 822 C C . GLU A 1 102 ? -23.618 -0.436 13.496 1.00 85.25 102 GLU A C 1
ATOM 824 O O . GLU A 1 102 ? -22.421 -0.343 13.231 1.00 85.25 102 GLU A O 1
ATOM 829 N N . THR A 1 103 ? -24.071 -0.143 14.716 1.00 87.31 103 THR A N 1
ATOM 830 C CA . THR A 1 103 ? -23.207 0.367 15.791 1.00 87.31 103 THR A CA 1
ATOM 831 C C . THR A 1 103 ? -22.068 -0.610 16.101 1.00 87.31 103 THR A C 1
ATOM 833 O O . THR A 1 103 ? -20.918 -0.200 16.276 1.00 87.31 103 THR A O 1
ATOM 836 N N . LYS A 1 104 ? -22.349 -1.922 16.103 1.00 88.56 104 LYS A N 1
ATOM 837 C CA . LYS A 1 104 ? -21.320 -2.959 16.295 1.00 88.56 104 LYS A CA 1
ATOM 838 C C . LYS A 1 104 ? -20.278 -2.943 15.172 1.00 88.56 104 LYS A C 1
ATOM 840 O O . LYS A 1 104 ? -19.090 -3.088 15.465 1.00 88.56 104 LYS A O 1
ATOM 845 N N . LYS A 1 105 ? -20.699 -2.735 13.917 1.00 89.69 105 LYS A N 1
ATOM 846 C CA . LYS A 1 105 ? -19.786 -2.591 12.770 1.00 89.69 105 LYS A CA 1
ATOM 847 C C . LYS A 1 105 ? -18.876 -1.370 12.930 1.00 89.69 105 LYS A C 1
ATOM 849 O O . LYS A 1 105 ? -17.662 -1.521 12.811 1.00 89.69 105 LYS A O 1
ATOM 854 N N . ILE A 1 106 ? -19.428 -0.213 13.307 1.00 93.00 106 ILE A N 1
ATOM 855 C CA . ILE A 1 106 ? -18.662 1.028 13.525 1.00 93.00 106 ILE A CA 1
ATOM 856 C C . ILE A 1 106 ? -17.581 0.834 14.602 1.00 93.00 106 ILE A C 1
ATOM 858 O O . ILE A 1 106 ? -16.419 1.186 14.391 1.00 93.00 106 ILE A O 1
ATOM 862 N N . PHE A 1 107 ? -17.931 0.236 15.747 1.00 94.25 107 PHE A N 1
ATOM 863 C CA . PHE A 1 107 ? -16.949 -0.052 16.798 1.00 94.25 107 PHE A CA 1
ATOM 864 C C . PHE A 1 107 ? -15.879 -1.043 16.332 1.00 94.25 107 PHE A C 1
ATOM 866 O O . PHE A 1 107 ? -14.696 -0.813 16.575 1.00 94.25 107 PHE A O 1
ATOM 873 N N . ARG A 1 108 ? -16.269 -2.119 15.633 1.00 92.31 108 ARG A N 1
ATOM 874 C CA . ARG A 1 108 ? -15.325 -3.110 15.093 1.00 92.31 108 ARG A CA 1
ATOM 875 C C . ARG A 1 108 ? -14.324 -2.462 14.135 1.00 92.31 108 ARG A C 1
ATOM 877 O O . ARG A 1 108 ? -13.128 -2.712 14.257 1.00 92.31 108 ARG A O 1
ATOM 884 N N . GLU A 1 109 ? -14.794 -1.614 13.223 1.00 93.00 109 GLU A N 1
ATOM 885 C CA . GLU A 1 109 ? -13.948 -0.887 12.272 1.00 93.00 109 GLU A CA 1
ATOM 886 C C . GLU A 1 109 ? -12.977 0.066 12.988 1.00 93.00 109 GLU A C 1
ATOM 888 O O . GLU A 1 109 ? -11.774 0.060 12.712 1.00 93.00 109 GLU A O 1
ATOM 893 N N . ALA A 1 110 ? -13.476 0.863 13.938 1.00 96.31 110 ALA A N 1
ATOM 894 C CA . ALA A 1 110 ? -12.662 1.816 14.689 1.00 96.31 110 ALA A CA 1
ATOM 895 C C . ALA A 1 110 ? -11.571 1.115 15.518 1.00 96.31 110 ALA A C 1
ATOM 897 O O . ALA A 1 110 ? -10.408 1.527 15.489 1.00 96.31 110 ALA A O 1
ATOM 898 N N . THR A 1 111 ? -11.921 0.026 16.211 1.00 96.69 111 THR A N 1
ATOM 899 C CA . THR A 1 111 ? -10.967 -0.816 16.944 1.00 96.69 111 THR A CA 1
ATOM 900 C C . THR A 1 111 ? -9.927 -1.413 16.001 1.00 96.69 111 THR A C 1
ATOM 902 O O . THR A 1 111 ? -8.735 -1.316 16.283 1.00 96.69 111 THR A O 1
ATOM 905 N N . LEU A 1 112 ? -10.348 -1.971 14.859 1.00 95.31 112 LEU A N 1
ATOM 906 C CA . LEU A 1 112 ? -9.438 -2.558 13.873 1.00 95.31 112 LEU A CA 1
ATOM 907 C C . LEU A 1 112 ? -8.407 -1.534 13.377 1.00 95.31 112 LEU A C 1
ATOM 909 O O . LEU A 1 112 ? -7.211 -1.827 13.378 1.00 95.31 112 LEU A O 1
ATOM 913 N N . LYS A 1 113 ? -8.847 -0.318 13.026 1.00 96.19 113 LYS A N 1
ATOM 914 C CA . LYS A 1 113 ? -7.968 0.784 12.600 1.00 96.19 113 LYS A CA 1
ATOM 915 C C . LYS A 1 113 ? -6.877 1.090 13.629 1.00 96.19 113 LYS A C 1
ATOM 917 O O . LYS A 1 113 ? -5.720 1.268 13.251 1.00 96.19 113 LYS A O 1
ATOM 922 N N . MET A 1 114 ? -7.214 1.135 14.920 1.00 97.88 114 MET A N 1
ATOM 923 C CA . MET A 1 114 ? -6.224 1.389 15.976 1.00 97.88 114 MET A CA 1
ATOM 924 C C . MET A 1 114 ? -5.310 0.183 16.209 1.00 97.88 114 MET A C 1
ATOM 926 O O . MET A 1 114 ? -4.094 0.350 16.301 1.00 97.88 114 MET A O 1
ATOM 930 N N . SER A 1 115 ? -5.859 -1.033 16.243 1.00 97.44 115 SER A N 1
ATOM 931 C CA . SER A 1 115 ? -5.081 -2.262 16.432 1.00 97.44 115 SER A CA 1
ATOM 932 C C . SER A 1 115 ? -4.049 -2.474 15.326 1.00 97.44 115 SER A C 1
ATOM 934 O O . SER A 1 115 ? -2.915 -2.851 15.620 1.00 97.44 115 SER A O 1
ATOM 936 N N . VAL A 1 116 ? -4.393 -2.173 14.069 1.00 96.38 116 VAL A N 1
ATOM 937 C CA . VAL A 1 116 ? -3.458 -2.230 12.933 1.00 96.38 116 VAL A CA 1
ATOM 938 C C . VAL A 1 116 ? -2.297 -1.242 13.115 1.00 96.38 116 VAL A C 1
ATOM 940 O O . VAL A 1 116 ? -1.138 -1.624 12.949 1.00 96.38 116 VAL A O 1
ATOM 943 N N . MET A 1 117 ? -2.574 -0.001 13.532 1.00 96.50 117 MET A N 1
ATOM 944 C CA . MET A 1 117 ? -1.529 0.998 13.812 1.00 96.50 117 MET A CA 1
ATOM 945 C C . MET A 1 117 ? -0.614 0.582 14.972 1.00 96.50 117 MET A C 1
ATOM 947 O O . MET A 1 117 ? 0.589 0.828 14.930 1.00 96.50 117 MET A O 1
ATOM 951 N N . ILE A 1 118 ? -1.157 -0.079 15.998 1.00 96.81 118 ILE A N 1
ATOM 952 C CA . ILE A 1 118 ? -0.362 -0.627 17.107 1.00 96.81 118 ILE A CA 1
ATOM 953 C C . ILE A 1 118 ? 0.522 -1.780 16.613 1.00 96.81 118 ILE A C 1
ATOM 955 O O . ILE A 1 118 ? 1.723 -1.814 16.896 1.00 96.81 118 ILE A O 1
ATOM 959 N N . PHE A 1 119 ? -0.058 -2.711 15.848 1.00 96.12 119 PHE A N 1
ATOM 960 C CA . PHE A 1 119 ? 0.643 -3.878 15.312 1.00 96.12 119 PHE A CA 1
ATOM 961 C C . PHE A 1 119 ? 1.835 -3.485 14.433 1.00 96.12 119 PHE A C 1
ATOM 963 O O . PHE A 1 119 ? 2.908 -4.074 14.584 1.00 96.12 119 PHE A O 1
ATOM 970 N N . LYS A 1 120 ? 1.675 -2.444 13.596 1.00 93.38 120 LYS A N 1
ATOM 971 C CA . LYS A 1 120 ? 2.706 -1.916 12.682 1.00 93.38 120 LYS A CA 1
ATOM 972 C C . LYS A 1 120 ? 4.069 -1.732 13.353 1.00 93.38 120 LYS A C 1
ATOM 974 O O . LYS A 1 120 ? 5.089 -2.034 12.743 1.00 93.38 120 LYS A O 1
ATOM 979 N N . ARG A 1 121 ? 4.104 -1.295 14.618 1.00 91.56 121 ARG A N 1
ATOM 980 C CA . ARG A 1 121 ? 5.343 -1.212 15.412 1.00 91.56 121 ARG A CA 1
ATOM 981 C C . ARG A 1 121 ? 5.587 -2.440 16.283 1.00 91.56 121 ARG A C 1
ATOM 983 O O . ARG A 1 121 ? 6.723 -2.916 16.362 1.00 91.56 121 ARG A O 1
ATOM 990 N N . ALA A 1 122 ? 4.549 -2.936 16.955 1.00 92.06 122 ALA A N 1
ATOM 991 C CA . ALA A 1 122 ? 4.672 -3.989 17.960 1.00 92.06 122 ALA A CA 1
ATOM 992 C C . ALA A 1 122 ? 5.315 -5.271 17.404 1.00 92.06 122 ALA A C 1
ATOM 994 O O . ALA A 1 122 ? 6.115 -5.905 18.099 1.00 92.06 122 ALA A O 1
ATOM 995 N N . VAL A 1 123 ? 5.031 -5.616 16.142 1.00 91.12 123 VAL A N 1
ATOM 996 C CA . VAL A 1 123 ? 5.585 -6.811 15.493 1.00 91.12 123 VAL A CA 1
ATOM 997 C C . VAL A 1 123 ? 7.119 -6.778 15.428 1.00 91.12 123 VAL A C 1
ATOM 999 O O . VAL A 1 123 ? 7.767 -7.766 15.773 1.00 91.12 123 VAL A O 1
ATOM 1002 N N . TYR A 1 124 ? 7.716 -5.622 15.127 1.00 88.06 124 TYR A N 1
ATOM 1003 C CA . TYR A 1 124 ? 9.171 -5.452 15.060 1.00 88.06 124 TYR A CA 1
ATOM 1004 C C . TYR A 1 124 ? 9.818 -5.308 16.443 1.00 88.06 124 TYR A C 1
ATOM 1006 O O . TYR A 1 124 ? 10.907 -5.823 16.691 1.00 88.06 124 TYR A O 1
ATOM 1014 N N . GLU A 1 125 ? 9.159 -4.618 17.373 1.00 83.19 125 GLU A N 1
ATOM 1015 C CA . GLU A 1 125 ? 9.693 -4.360 18.719 1.00 83.19 125 GLU A CA 1
ATOM 1016 C C . GLU A 1 125 ? 9.676 -5.590 19.621 1.00 83.19 125 GLU A C 1
ATOM 1018 O O . GLU A 1 125 ? 10.570 -5.759 20.453 1.00 83.19 125 GLU A O 1
ATOM 1023 N N . SER A 1 126 ? 8.718 -6.499 19.412 1.00 70.88 126 SER A N 1
ATOM 1024 C CA . SER A 1 126 ? 8.675 -7.792 20.104 1.00 70.88 126 SER A CA 1
ATOM 1025 C C . SER A 1 126 ? 9.985 -8.585 19.960 1.00 70.88 126 SER A C 1
ATOM 1027 O O . SER A 1 126 ? 10.315 -9.396 20.827 1.00 70.88 126 SER A O 1
ATOM 1029 N N . ARG A 1 127 ? 10.763 -8.301 18.903 1.00 68.44 127 ARG A N 1
ATOM 1030 C CA . ARG A 1 127 ? 12.032 -8.957 18.571 1.00 68.44 127 ARG A CA 1
ATOM 1031 C C . ARG A 1 127 ? 13.278 -8.199 19.035 1.00 68.44 127 ARG A C 1
ATOM 1033 O O . ARG A 1 127 ? 14.325 -8.824 19.119 1.00 68.44 127 ARG A O 1
ATOM 1040 N N . LYS A 1 128 ? 13.177 -6.914 19.408 1.00 64.06 128 LYS A N 1
ATOM 1041 C CA . LYS A 1 128 ? 14.323 -6.090 19.860 1.00 64.06 128 LYS A CA 1
ATOM 1042 C C . LYS A 1 128 ? 14.749 -6.337 21.316 1.00 64.06 128 LYS A C 1
ATOM 1044 O O . LYS A 1 128 ? 15.753 -5.777 21.758 1.00 64.06 128 LYS A O 1
ATOM 1049 N N . LYS A 1 129 ? 14.002 -7.134 22.094 1.00 55.53 129 LYS A N 1
ATOM 1050 C CA . LYS A 1 129 ? 14.371 -7.459 23.486 1.00 55.53 129 LYS A CA 1
ATOM 1051 C C . LYS A 1 129 ? 15.651 -8.320 23.504 1.00 55.53 129 LYS A C 1
ATOM 1053 O O . LYS A 1 129 ? 15.671 -9.367 22.862 1.00 55.53 129 LYS A O 1
ATOM 1058 N N . PRO A 1 130 ? 16.703 -7.937 24.255 1.00 44.66 130 PRO A N 1
ATOM 1059 C CA . PRO A 1 130 ? 17.996 -8.609 24.186 1.00 44.66 130 PRO A CA 1
ATOM 1060 C C . PRO A 1 130 ? 17.938 -9.937 24.935 1.00 44.66 130 PRO A C 1
ATOM 1062 O O . PRO A 1 130 ? 17.593 -9.938 26.115 1.00 44.66 130 PRO A O 1
ATOM 1065 N N . LYS A 1 131 ? 18.319 -11.059 24.308 1.00 49.84 131 LYS A N 1
ATOM 1066 C CA . LYS A 1 131 ? 18.627 -12.295 25.053 1.00 49.84 131 LYS A CA 1
ATOM 1067 C C . LYS A 1 131 ? 19.769 -13.105 24.435 1.00 49.84 131 LYS A C 1
ATOM 1069 O O . LYS A 1 131 ? 19.559 -13.858 23.496 1.00 49.84 131 LYS A O 1
ATOM 1074 N N . SER A 1 132 ? 20.953 -12.941 25.037 1.00 44.16 132 SER A N 1
ATOM 1075 C CA . SER A 1 132 ? 21.875 -13.932 25.644 1.00 44.16 132 SER A CA 1
ATOM 1076 C C . SER A 1 132 ? 22.119 -15.330 25.044 1.00 44.16 132 SER A C 1
ATOM 1078 O O . SER A 1 132 ? 23.010 -16.012 25.542 1.00 44.16 132 SER A O 1
ATOM 1080 N N . TYR A 1 133 ? 21.407 -15.809 24.031 1.00 45.31 133 TYR A N 1
ATOM 1081 C CA . TYR A 1 133 ? 21.603 -17.170 23.537 1.00 45.31 133 TYR A CA 1
ATOM 1082 C C . TYR A 1 133 ? 21.620 -17.179 22.017 1.00 45.31 133 TYR A C 1
ATOM 1084 O O . TYR A 1 133 ? 20.670 -16.759 21.360 1.00 45.31 133 TYR A O 1
ATOM 1092 N N . LEU A 1 134 ? 22.752 -17.642 21.488 1.00 44.69 134 LEU A N 1
ATOM 1093 C CA . LEU A 1 134 ? 23.006 -17.916 20.081 1.00 44.69 134 LEU A CA 1
ATOM 1094 C C . LEU A 1 134 ? 21.800 -18.625 19.464 1.00 44.69 134 LEU A C 1
ATOM 1096 O O . LEU A 1 134 ? 21.582 -19.816 19.683 1.00 44.69 134 LEU A O 1
ATOM 1100 N N . ARG A 1 135 ? 21.014 -17.891 18.677 1.00 49.41 135 ARG A N 1
ATOM 1101 C CA . ARG A 1 135 ? 20.011 -18.509 17.822 1.00 49.41 135 ARG A CA 1
ATOM 1102 C C . ARG A 1 135 ? 20.752 -19.122 16.630 1.00 49.41 135 ARG A C 1
ATOM 1104 O O . ARG A 1 135 ? 21.537 -18.413 15.991 1.00 49.41 135 ARG A O 1
ATOM 1111 N N . PRO A 1 136 ? 20.505 -20.394 16.279 1.00 40.38 136 PRO A N 1
ATOM 1112 C CA . PRO A 1 136 ? 20.833 -20.876 14.946 1.00 40.38 136 PRO A CA 1
ATOM 1113 C C . PRO A 1 136 ? 20.175 -19.921 13.949 1.00 40.38 136 PRO A C 1
ATOM 1115 O O . PRO A 1 136 ? 18.991 -19.613 14.104 1.00 40.38 136 PRO A O 1
ATOM 1118 N N . LYS A 1 137 ? 20.938 -19.402 12.975 1.00 40.62 137 LYS A N 1
ATOM 1119 C CA . LYS A 1 137 ? 20.400 -18.572 11.885 1.00 40.62 137 LYS A CA 1
ATOM 1120 C C . LYS A 1 137 ? 19.132 -19.251 11.379 1.00 40.62 137 LYS A C 1
ATOM 1122 O O . LYS A 1 137 ? 19.222 -20.362 10.859 1.00 40.62 137 LYS A O 1
ATOM 1127 N N . LEU A 1 138 ? 17.977 -18.606 11.537 1.00 46.88 138 LEU A N 1
ATOM 1128 C CA . LEU A 1 138 ? 16.700 -19.133 11.071 1.00 46.88 138 LEU A CA 1
ATOM 1129 C C . LEU A 1 138 ? 16.605 -18.961 9.546 1.00 46.88 138 LEU A C 1
ATOM 1131 O O . LEU A 1 138 ? 15.660 -18.408 9.015 1.00 46.88 138 LEU A O 1
ATOM 1135 N N . ARG A 1 139 ? 17.576 -19.529 8.829 1.00 44.16 139 ARG A N 1
ATOM 1136 C CA . ARG A 1 139 ? 17.349 -20.169 7.535 1.00 44.16 139 ARG A CA 1
ATOM 1137 C C . ARG A 1 139 ? 16.726 -21.553 7.778 1.00 44.16 139 ARG A C 1
ATOM 1139 O O . ARG A 1 139 ? 17.075 -22.515 7.104 1.00 44.16 139 ARG A O 1
ATOM 1146 N N . VAL A 1 140 ? 15.847 -21.678 8.781 1.00 44.25 140 VAL A N 1
ATOM 1147 C CA . VAL A 1 140 ? 14.958 -22.839 8.855 1.00 44.25 140 VAL A CA 1
ATOM 1148 C C . VAL A 1 140 ? 14.142 -22.737 7.592 1.00 44.25 140 VAL A C 1
ATOM 1150 O O . VAL A 1 140 ? 13.556 -21.688 7.321 1.00 44.25 140 VAL A O 1
ATOM 1153 N N . SER A 1 141 ? 14.244 -23.755 6.750 1.00 47.25 141 SER A N 1
ATOM 1154 C CA . SER A 1 141 ? 13.596 -23.718 5.460 1.00 47.25 141 SER A CA 1
ATOM 1155 C C . SER A 1 141 ? 12.111 -23.454 5.727 1.00 47.25 141 SER A C 1
ATOM 1157 O O . SER A 1 141 ? 11.454 -24.214 6.432 1.00 47.25 141 SER A O 1
ATOM 1159 N N . LEU A 1 142 ? 11.562 -22.345 5.216 1.00 52.59 142 LEU A N 1
ATOM 1160 C CA . LEU A 1 142 ? 10.120 -22.064 5.315 1.00 52.59 142 LEU A CA 1
ATOM 1161 C C . LEU A 1 142 ? 9.294 -23.270 4.808 1.00 52.59 142 LEU A C 1
ATOM 1163 O O . LEU A 1 142 ? 8.168 -23.494 5.236 1.00 52.59 142 LEU A O 1
ATOM 1167 N N . LYS A 1 143 ? 9.923 -24.113 3.976 1.00 51.94 143 LYS A N 1
ATOM 1168 C CA . LYS A 1 143 ? 9.464 -25.421 3.498 1.00 51.94 143 LYS A CA 1
ATOM 1169 C C . LYS A 1 143 ? 9.238 -26.470 4.602 1.00 51.94 143 LYS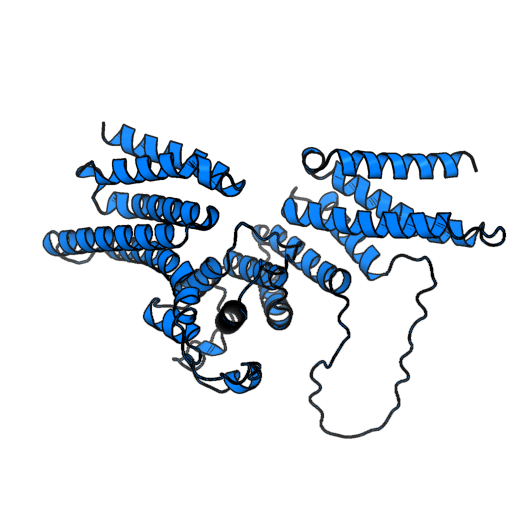 A C 1
ATOM 1171 O O . LYS A 1 143 ? 8.296 -27.241 4.487 1.00 51.94 143 LYS A O 1
ATOM 1176 N N . GLU A 1 144 ? 10.036 -26.516 5.670 1.00 53.75 144 GLU A N 1
ATOM 1177 C CA . GLU A 1 144 ? 9.819 -27.440 6.803 1.00 53.75 144 GLU A CA 1
ATOM 1178 C C . GLU A 1 144 ? 8.622 -27.027 7.676 1.00 53.75 144 GLU A C 1
ATOM 1180 O O . GLU A 1 144 ? 7.949 -27.872 8.268 1.00 53.75 144 GLU A O 1
ATOM 1185 N N . VAL A 1 145 ? 8.316 -25.727 7.715 1.00 54.84 145 VAL A N 1
ATOM 1186 C CA . VAL A 1 145 ? 7.256 -25.135 8.549 1.00 54.84 145 VAL A CA 1
ATOM 1187 C C . VAL A 1 145 ? 5.872 -25.209 7.882 1.00 54.84 145 VAL A C 1
ATOM 1189 O O . VAL A 1 145 ? 4.856 -25.178 8.578 1.00 54.84 145 VAL A O 1
ATOM 1192 N N . GLN A 1 146 ? 5.803 -25.413 6.560 1.00 57.22 146 GLN A N 1
ATOM 1193 C CA . GLN A 1 146 ? 4.546 -25.597 5.809 1.00 57.22 146 GLN A CA 1
ATOM 1194 C C . GLN A 1 146 ? 3.697 -26.782 6.303 1.00 57.22 146 GLN A C 1
ATOM 1196 O O . GLN A 1 146 ? 2.475 -26.765 6.169 1.00 57.22 146 GLN A O 1
ATOM 1201 N N . ASN A 1 147 ? 4.315 -27.803 6.904 1.00 60.28 147 ASN A N 1
ATOM 1202 C CA . ASN A 1 147 ? 3.594 -28.982 7.397 1.00 60.28 147 ASN A CA 1
ATOM 1203 C C . ASN A 1 147 ? 2.881 -28.747 8.741 1.00 60.28 147 ASN A C 1
ATOM 1205 O O . ASN A 1 147 ? 1.953 -29.487 9.089 1.00 60.28 147 ASN A O 1
ATOM 1209 N N . LEU A 1 148 ? 3.286 -27.719 9.491 1.00 67.38 148 LEU A N 1
ATOM 1210 C CA . LEU A 1 148 ? 2.722 -27.394 10.799 1.00 67.38 148 LEU A CA 1
ATOM 1211 C C . LEU A 1 148 ? 1.404 -26.620 10.652 1.00 67.38 148 LEU A C 1
ATOM 1213 O O . LEU A 1 148 ? 1.183 -25.907 9.676 1.00 67.38 148 LEU A O 1
ATOM 1217 N N . SER A 1 149 ? 0.504 -26.766 11.624 1.00 74.00 149 SER A N 1
ATOM 1218 C CA . SER A 1 149 ? -0.730 -25.979 11.677 1.00 74.00 149 SER A CA 1
ATOM 1219 C C . SER A 1 149 ? -0.438 -24.541 12.096 1.00 74.00 149 SER A C 1
ATOM 1221 O O . SER A 1 149 ? 0.315 -24.318 13.043 1.00 74.00 149 SER A O 1
ATOM 1223 N N . TRP A 1 150 ? -1.082 -23.580 11.437 1.00 78.38 150 TRP A N 1
ATOM 1224 C CA . TRP A 1 150 ? -1.127 -22.188 11.882 1.00 78.38 150 TRP A CA 1
ATOM 1225 C C . TRP A 1 150 ? -1.653 -22.080 13.330 1.00 78.38 150 TRP A C 1
ATOM 1227 O O . TRP A 1 150 ? -2.633 -22.765 13.642 1.00 78.38 150 TRP A O 1
ATOM 1237 N N . PRO A 1 151 ? -1.100 -21.215 14.209 1.00 84.62 151 PRO A N 1
ATOM 1238 C CA . PRO A 1 151 ? 0.059 -20.324 14.047 1.00 84.62 151 PRO A CA 1
ATOM 1239 C C . PRO A 1 151 ? 1.390 -20.972 14.479 1.00 84.62 151 PRO A C 1
ATOM 1241 O O . PRO A 1 151 ? 1.463 -21.680 15.483 1.00 84.62 151 PRO A O 1
ATOM 1244 N N . ARG A 1 152 ? 2.477 -20.672 13.764 1.00 81.69 152 ARG A N 1
ATOM 1245 C CA . ARG A 1 152 ? 3.794 -21.327 13.900 1.00 81.69 152 ARG A CA 1
ATOM 1246 C C . ARG A 1 152 ? 4.885 -20.356 14.316 1.00 81.69 152 ARG A C 1
ATOM 1248 O O . ARG A 1 152 ? 5.722 -20.690 15.153 1.00 81.69 152 ARG A O 1
ATOM 1255 N N . THR A 1 153 ? 4.877 -19.151 13.755 1.00 84.81 153 THR A N 1
ATOM 1256 C CA . THR A 1 153 ? 5.863 -18.116 14.086 1.00 84.81 153 THR A CA 1
ATOM 1257 C C . THR A 1 153 ? 5.339 -17.183 15.178 1.00 84.81 153 THR A C 1
ATOM 1259 O O . THR A 1 153 ? 4.145 -17.144 15.487 1.00 84.81 153 THR A O 1
ATOM 1262 N N . THR A 1 154 ? 6.237 -16.412 15.792 1.00 85.62 154 THR A N 1
ATOM 1263 C CA . THR A 1 154 ? 5.843 -15.383 16.767 1.00 85.62 154 THR A CA 1
ATOM 1264 C C . THR A 1 154 ? 4.960 -14.319 16.113 1.00 85.62 154 THR A C 1
ATOM 1266 O O . THR A 1 154 ? 3.998 -13.873 16.732 1.00 85.62 154 THR A O 1
ATOM 1269 N N . THR A 1 155 ? 5.246 -13.969 14.855 1.00 89.56 155 THR A N 1
ATOM 1270 C CA . THR A 1 155 ? 4.437 -13.043 14.053 1.00 89.56 155 THR A CA 1
ATOM 1271 C C . THR A 1 155 ? 3.013 -13.570 13.851 1.00 89.56 155 THR A C 1
ATOM 1273 O O . THR A 1 155 ? 2.050 -12.852 14.109 1.00 89.56 155 THR A O 1
ATOM 1276 N N . GLU A 1 156 ? 2.854 -14.843 13.478 1.00 90.31 156 GLU A N 1
ATOM 1277 C CA . GLU A 1 156 ? 1.538 -15.473 13.277 1.00 90.31 156 GLU A CA 1
ATOM 1278 C C . GLU A 1 156 ? 0.731 -15.571 14.575 1.00 90.31 156 GLU A C 1
ATOM 1280 O O . GLU A 1 156 ? -0.489 -15.375 14.579 1.00 90.31 156 GLU A O 1
ATOM 1285 N N . ARG A 1 157 ? 1.411 -15.841 15.697 1.00 90.19 157 ARG A N 1
ATOM 1286 C CA . ARG A 1 157 ? 0.780 -15.856 17.021 1.00 90.19 157 ARG A CA 1
ATOM 1287 C C . ARG A 1 157 ? 0.259 -14.470 17.394 1.00 90.19 157 ARG A C 1
ATOM 1289 O O . ARG A 1 157 ? -0.896 -14.368 17.786 1.00 90.19 157 ARG A O 1
ATOM 1296 N N . LEU A 1 158 ? 1.065 -13.424 17.196 1.00 91.81 158 LEU A N 1
ATOM 1297 C CA . LEU A 1 158 ? 0.655 -12.042 17.460 1.00 91.81 158 LEU A CA 1
ATOM 1298 C C . LEU A 1 158 ? -0.515 -11.611 16.559 1.00 91.81 158 LEU A C 1
ATOM 1300 O O . LEU A 1 158 ? -1.457 -10.987 17.035 1.00 91.81 158 LEU A O 1
ATOM 1304 N N . LEU A 1 159 ? -0.497 -11.988 15.276 1.00 92.56 159 LEU A N 1
ATOM 1305 C CA . LEU A 1 159 ? -1.618 -11.754 14.357 1.00 92.56 159 LEU A CA 1
ATOM 1306 C C . LEU A 1 159 ? -2.909 -12.431 14.832 1.00 92.56 159 LEU A C 1
ATOM 1308 O O . LEU A 1 159 ? -3.985 -11.852 14.716 1.00 92.56 159 LEU A O 1
ATOM 1312 N N . THR A 1 160 ? -2.802 -13.652 15.358 1.00 91.44 160 THR A N 1
ATOM 1313 C CA . THR A 1 160 ? -3.951 -14.415 15.866 1.00 91.44 160 THR A CA 1
ATOM 1314 C C . THR A 1 160 ? -4.474 -13.843 17.184 1.00 91.44 160 THR A C 1
ATOM 1316 O O . THR A 1 160 ? -5.676 -13.867 17.410 1.00 91.44 160 THR A O 1
ATOM 1319 N N . GLU A 1 161 ? -3.592 -13.310 18.032 1.00 92.06 161 GLU A N 1
ATOM 1320 C CA . GLU A 1 161 ? -3.951 -12.664 19.300 1.00 92.06 161 GLU A CA 1
ATOM 1321 C C . GLU A 1 161 ? -4.643 -11.308 19.093 1.00 92.06 161 GLU A C 1
ATOM 1323 O O . GLU A 1 161 ? -5.566 -10.970 19.827 1.00 92.06 161 GLU A O 1
ATOM 1328 N N . MET A 1 162 ? -4.210 -10.529 18.097 1.00 92.88 162 MET A N 1
ATOM 1329 C CA . MET A 1 162 ? -4.708 -9.165 17.883 1.00 92.88 162 MET A CA 1
ATOM 1330 C C . MET A 1 162 ? -5.893 -9.058 16.915 1.00 92.88 162 MET A C 1
ATOM 1332 O O . MET A 1 162 ? -6.605 -8.052 16.961 1.00 92.88 162 MET A O 1
ATOM 1336 N N . PHE A 1 163 ? -6.083 -10.027 16.011 1.00 92.00 163 PHE A N 1
ATOM 1337 C CA . PHE A 1 163 ? -7.041 -9.897 14.911 1.00 92.00 163 PHE A CA 1
ATOM 1338 C C . PHE A 1 163 ? -7.884 -11.151 14.666 1.00 92.00 163 PHE A C 1
ATOM 1340 O O . PHE A 1 163 ? -7.381 -12.252 14.391 1.00 92.00 163 PHE A O 1
ATOM 1347 N N . ASP A 1 164 ? -9.193 -10.913 14.616 1.00 84.50 164 ASP A N 1
ATOM 1348 C CA . ASP A 1 164 ? -10.201 -11.879 14.206 1.00 84.50 164 ASP A CA 1
ATOM 1349 C C . ASP A 1 164 ? -10.491 -11.755 12.709 1.00 84.50 164 ASP A C 1
ATOM 1351 O O . ASP A 1 164 ? -10.887 -10.697 12.210 1.00 84.50 164 ASP A O 1
ATOM 1355 N N . GLY A 1 165 ? -10.332 -12.866 11.994 1.00 84.19 165 GLY A N 1
ATOM 1356 C CA . GLY A 1 165 ? -10.603 -12.949 10.563 1.00 84.19 165 GLY A CA 1
ATOM 1357 C C . GLY A 1 165 ? -9.378 -12.721 9.679 1.00 84.19 165 GLY A C 1
ATOM 1358 O O . GLY A 1 165 ? -8.357 -12.151 10.066 1.00 84.19 165 GLY A O 1
ATOM 1359 N N . VAL A 1 166 ? -9.487 -13.224 8.455 1.00 87.00 166 VAL A N 1
ATOM 1360 C CA . VAL A 1 166 ? -8.384 -13.300 7.494 1.00 87.00 166 VAL A CA 1
ATOM 1361 C C . VAL A 1 166 ? -8.071 -11.925 6.907 1.00 87.00 166 VAL A C 1
ATOM 1363 O O . VAL A 1 166 ? -6.908 -11.527 6.878 1.00 87.00 166 VAL A O 1
ATOM 1366 N N . ALA A 1 167 ? -9.104 -11.163 6.539 1.00 87.69 167 ALA A N 1
ATOM 1367 C CA . ALA A 1 167 ? -8.969 -9.800 6.031 1.00 87.69 167 ALA A CA 1
ATOM 1368 C C . ALA A 1 167 ? -8.248 -8.866 7.020 1.00 87.69 167 ALA A C 1
ATOM 1370 O O . ALA A 1 167 ? -7.333 -8.140 6.634 1.00 87.69 167 ALA A O 1
ATOM 1371 N N . ALA A 1 168 ? -8.597 -8.928 8.311 1.00 90.62 168 ALA A N 1
ATOM 1372 C CA . ALA A 1 168 ? -7.972 -8.110 9.352 1.00 90.62 168 ALA A CA 1
ATOM 1373 C C . ALA A 1 168 ? -6.483 -8.445 9.541 1.00 90.62 168 ALA A C 1
ATOM 1375 O O . ALA A 1 168 ? -5.647 -7.543 9.607 1.00 90.62 168 ALA A O 1
ATOM 1376 N N . ARG A 1 169 ? -6.137 -9.740 9.562 1.00 93.69 169 ARG A N 1
ATOM 1377 C CA . ARG A 1 169 ? -4.739 -10.199 9.635 1.00 93.69 169 ARG A CA 1
ATOM 1378 C C . ARG A 1 169 ? -3.946 -9.762 8.407 1.00 93.69 169 ARG A C 1
ATOM 1380 O O . ARG A 1 169 ? -2.827 -9.281 8.550 1.00 93.69 169 ARG A O 1
ATOM 1387 N N . PHE A 1 170 ? -4.527 -9.886 7.215 1.00 93.75 170 PHE A N 1
ATOM 1388 C CA . PHE A 1 170 ? -3.874 -9.473 5.975 1.00 93.75 170 PHE A CA 1
ATOM 1389 C C . PHE A 1 170 ? -3.656 -7.957 5.911 1.00 93.75 170 PHE A C 1
ATOM 1391 O O . PHE A 1 170 ? -2.577 -7.504 5.535 1.00 93.75 170 PHE A O 1
ATOM 1398 N N . LEU A 1 171 ? -4.638 -7.166 6.353 1.00 93.12 171 LEU A N 1
ATOM 1399 C CA . LEU A 1 171 ? -4.503 -5.716 6.474 1.00 93.12 171 LEU A CA 1
ATOM 1400 C C . LEU A 1 171 ? -3.373 -5.334 7.441 1.00 93.12 171 LEU A C 1
ATOM 1402 O O . LEU A 1 171 ? -2.571 -4.458 7.127 1.00 93.12 171 LEU A O 1
ATOM 1406 N N . ALA A 1 172 ? -3.270 -6.015 8.585 1.00 95.00 172 ALA A N 1
ATOM 1407 C CA . ALA A 1 172 ? -2.194 -5.790 9.546 1.00 95.00 172 ALA A CA 1
ATOM 1408 C C . ALA A 1 172 ? -0.807 -6.105 8.958 1.00 95.00 172 ALA A C 1
ATOM 1410 O O . ALA A 1 172 ? 0.134 -5.341 9.170 1.00 95.00 172 ALA A O 1
ATOM 1411 N N . ILE A 1 173 ? -0.690 -7.188 8.178 1.00 95.56 173 ILE A N 1
ATOM 1412 C CA . ILE A 1 173 ? 0.538 -7.544 7.448 1.00 95.56 173 ILE A CA 1
ATOM 1413 C C . ILE A 1 173 ? 0.902 -6.450 6.443 1.00 95.56 173 ILE A C 1
ATOM 1415 O O . ILE A 1 173 ? 2.026 -5.952 6.459 1.00 95.56 173 ILE A O 1
ATOM 1419 N N . LEU A 1 174 ? -0.050 -6.045 5.599 1.00 94.31 174 LEU A N 1
ATOM 1420 C CA . LEU A 1 174 ? 0.162 -4.994 4.606 1.00 94.31 174 LEU A CA 1
ATOM 1421 C C . LEU A 1 174 ? 0.634 -3.695 5.241 1.00 94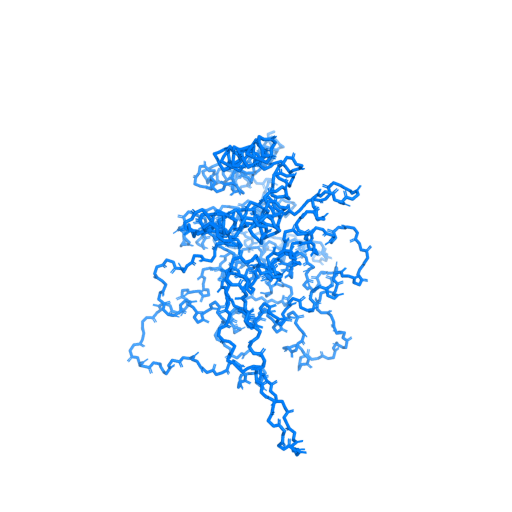.31 174 LEU A C 1
ATOM 1423 O O . LEU A 1 174 ? 1.542 -3.049 4.727 1.00 94.31 174 LEU A O 1
ATOM 1427 N N . GLU A 1 175 ? 0.016 -3.308 6.348 1.00 93.50 175 GLU A N 1
ATOM 1428 C CA . GLU A 1 175 ? 0.316 -2.050 7.010 1.00 93.50 175 GLU A CA 1
ATOM 1429 C C . GLU A 1 175 ? 1.667 -2.088 7.737 1.00 93.50 175 GLU A C 1
ATOM 1431 O O . GLU A 1 175 ? 2.407 -1.107 7.706 1.00 93.50 175 GLU A O 1
ATOM 1436 N N . ALA A 1 176 ? 2.044 -3.239 8.307 1.00 92.94 176 ALA A N 1
ATOM 1437 C CA . ALA A 1 176 ? 3.369 -3.464 8.888 1.00 92.94 176 ALA A CA 1
ATOM 1438 C C . ALA A 1 176 ? 4.502 -3.470 7.847 1.00 92.94 176 ALA A C 1
ATOM 1440 O O . ALA A 1 176 ? 5.627 -3.085 8.167 1.00 92.94 176 ALA A O 1
ATOM 1441 N N . LEU A 1 177 ? 4.215 -3.909 6.619 1.00 92.06 177 LEU A N 1
ATOM 1442 C CA . LEU A 1 177 ? 5.155 -3.904 5.492 1.00 92.06 177 LEU A CA 1
ATOM 1443 C C . LEU A 1 177 ? 5.159 -2.574 4.717 1.00 92.06 177 LEU A C 1
ATOM 1445 O O . LEU A 1 177 ? 6.065 -2.329 3.926 1.00 92.06 177 LEU A O 1
ATOM 1449 N N . SER A 1 178 ? 4.152 -1.719 4.915 1.00 88.44 178 SER A N 1
ATOM 1450 C CA . SER A 1 178 ? 4.040 -0.436 4.218 1.00 88.44 178 SER A CA 1
ATOM 1451 C C . SER A 1 178 ? 5.007 0.592 4.806 1.00 88.44 178 SER A C 1
ATOM 1453 O O . SER A 1 178 ? 4.750 1.174 5.865 1.00 88.44 178 SER A O 1
ATOM 1455 N N . ASP A 1 179 ? 6.088 0.839 4.074 1.00 76.56 179 ASP A N 1
ATOM 1456 C CA . ASP A 1 179 ? 7.097 1.856 4.356 1.00 76.56 179 ASP A CA 1
ATOM 1457 C C . ASP A 1 179 ? 7.047 2.936 3.266 1.00 76.56 179 ASP A C 1
ATOM 1459 O O . ASP A 1 179 ? 7.265 2.650 2.089 1.00 76.56 179 ASP A O 1
ATOM 1463 N N . SER A 1 180 ? 6.742 4.176 3.655 1.00 61.03 180 SER A N 1
ATOM 1464 C CA . SER A 1 180 ? 6.642 5.325 2.746 1.00 61.03 180 SER A CA 1
ATOM 1465 C C . SER A 1 180 ? 7.992 5.765 2.174 1.00 61.03 180 SER A C 1
ATOM 1467 O O . SER A 1 180 ? 8.025 6.540 1.223 1.00 61.03 180 SER A O 1
ATOM 1469 N N . SER A 1 181 ? 9.106 5.257 2.710 1.00 58.06 181 SER A N 1
ATOM 1470 C CA . SER A 1 181 ? 10.454 5.535 2.203 1.00 58.06 181 SER A CA 1
ATOM 1471 C C . SER A 1 181 ? 10.912 4.595 1.077 1.00 58.06 181 SER A C 1
ATOM 1473 O O . SER A 1 181 ? 12.011 4.773 0.548 1.00 58.06 181 SER A O 1
ATOM 1475 N N . LYS A 1 182 ? 10.100 3.598 0.693 1.00 60.56 182 LYS A N 1
ATOM 1476 C CA . LYS A 1 182 ? 10.460 2.586 -0.313 1.00 60.56 182 LYS A CA 1
ATOM 1477 C C . LYS A 1 182 ? 9.658 2.737 -1.604 1.00 60.56 182 LYS A C 1
ATOM 1479 O O . LYS A 1 182 ? 8.447 2.536 -1.608 1.00 60.56 182 LYS A O 1
ATOM 1484 N N . HIS A 1 183 ? 10.349 2.987 -2.716 1.00 60.72 183 HIS A N 1
ATOM 1485 C CA . HIS A 1 183 ? 9.752 2.940 -4.055 1.00 60.72 183 HIS A CA 1
ATOM 1486 C C . HIS A 1 183 ? 9.747 1.510 -4.608 1.00 60.72 183 HIS A C 1
ATOM 1488 O O . HIS A 1 183 ? 10.656 0.723 -4.339 1.00 60.72 183 HIS A O 1
ATOM 1494 N N . VAL A 1 184 ? 8.729 1.168 -5.405 1.00 60.00 184 VAL A N 1
ATOM 1495 C CA . VAL A 1 184 ? 8.501 -0.209 -5.886 1.00 60.00 184 VAL A CA 1
ATOM 1496 C C . VAL A 1 184 ? 9.682 -0.743 -6.703 1.00 60.00 184 VAL A C 1
ATOM 1498 O O . VAL A 1 184 ? 10.069 -1.892 -6.521 1.00 60.00 184 VAL A O 1
ATOM 1501 N N . LEU A 1 185 ? 10.276 0.076 -7.577 1.00 57.34 185 LEU A N 1
ATOM 1502 C CA . LEU A 1 185 ? 11.371 -0.330 -8.468 1.00 57.34 185 LEU A CA 1
ATOM 1503 C C . LEU A 1 185 ? 12.757 0.150 -8.009 1.00 57.34 185 LEU A C 1
ATOM 1505 O O . LEU A 1 185 ? 13.752 -0.136 -8.679 1.00 57.34 185 LEU A O 1
ATOM 1509 N N . HIS A 1 186 ? 12.849 0.774 -6.829 1.00 58.50 186 HIS A N 1
ATOM 1510 C CA . HIS A 1 186 ? 14.111 1.010 -6.130 1.00 58.50 186 HIS A CA 1
ATOM 1511 C C . HIS A 1 186 ? 14.180 0.180 -4.843 1.00 58.50 186 HIS A C 1
ATOM 1513 O O . HIS A 1 186 ? 13.892 0.696 -3.760 1.00 58.50 186 HIS A O 1
ATOM 1519 N N . PRO A 1 187 ? 14.614 -1.090 -4.929 1.00 52.81 187 PRO A N 1
ATOM 1520 C CA . PRO A 1 187 ? 14.997 -1.874 -3.765 1.00 52.81 187 PRO A CA 1
ATOM 1521 C C . PRO A 1 187 ? 16.194 -1.208 -3.085 1.00 52.81 187 PRO A C 1
ATOM 1523 O O . PRO A 1 187 ? 17.354 -1.409 -3.442 1.00 52.81 187 PRO A O 1
ATOM 1526 N N . ALA A 1 188 ? 15.920 -0.321 -2.136 1.00 42.88 188 ALA A N 1
ATOM 1527 C CA . ALA A 1 188 ? 16.951 0.168 -1.245 1.00 42.88 188 ALA A CA 1
ATOM 1528 C C . ALA A 1 188 ? 17.218 -0.945 -0.219 1.00 42.88 188 ALA A C 1
ATOM 1530 O O . ALA A 1 188 ? 16.267 -1.390 0.442 1.00 42.88 188 ALA A O 1
ATOM 1531 N N . PRO A 1 189 ? 18.476 -1.404 -0.047 1.00 45.00 189 PRO A N 1
ATOM 1532 C CA . PRO A 1 189 ? 18.808 -2.252 1.086 1.00 45.00 189 PRO A CA 1
ATOM 1533 C C . PRO A 1 189 ? 18.368 -1.496 2.339 1.00 45.00 189 PRO A C 1
ATOM 1535 O O . PRO A 1 189 ? 18.686 -0.310 2.474 1.00 45.00 189 PRO A O 1
ATOM 1538 N N . PRO A 1 190 ? 17.575 -2.117 3.220 1.00 47.91 190 PRO A N 1
ATOM 1539 C CA . PRO A 1 190 ? 16.968 -1.367 4.293 1.00 47.91 190 PRO A CA 1
ATOM 1540 C C . PRO A 1 190 ? 18.086 -0.832 5.199 1.00 47.91 190 PRO A C 1
ATOM 1542 O O . PRO A 1 190 ? 18.986 -1.560 5.628 1.00 47.91 190 PRO A O 1
ATOM 1545 N N . THR A 1 191 ? 18.053 0.480 5.410 1.00 41.56 191 THR A N 1
ATOM 1546 C CA . THR A 1 191 ? 18.995 1.289 6.192 1.00 41.56 191 THR A CA 1
ATOM 1547 C C . THR A 1 191 ? 19.366 0.569 7.492 1.00 41.56 191 THR A C 1
ATOM 1549 O O . THR A 1 191 ? 18.473 0.115 8.198 1.00 41.56 191 THR A O 1
ATOM 1552 N N . PRO A 1 192 ? 20.660 0.477 7.844 1.00 42.56 192 PRO A N 1
ATOM 1553 C CA . PRO A 1 192 ? 21.299 -0.751 8.338 1.00 42.56 192 PRO A CA 1
ATOM 1554 C C . PRO A 1 192 ? 20.410 -1.545 9.304 1.00 42.56 192 PRO A C 1
ATOM 1556 O O . PRO A 1 192 ? 20.339 -1.282 10.507 1.00 42.56 192 PRO A O 1
ATOM 1559 N N . VAL A 1 193 ? 19.708 -2.529 8.752 1.00 49.25 193 VAL A N 1
ATOM 1560 C CA . VAL A 1 193 ? 18.718 -3.295 9.493 1.00 49.25 193 VAL A CA 1
ATOM 1561 C C . VAL A 1 193 ? 19.378 -4.490 10.172 1.00 49.25 193 VAL A C 1
ATOM 1563 O O . VAL A 1 193 ? 19.919 -5.391 9.537 1.00 49.25 193 VAL A O 1
ATOM 1566 N N . ARG A 1 194 ? 19.319 -4.497 11.508 1.00 58.28 194 ARG A N 1
ATOM 1567 C CA . ARG A 1 194 ? 19.579 -5.674 12.351 1.00 58.28 194 ARG A CA 1
ATOM 1568 C C . ARG A 1 194 ? 18.913 -6.906 11.721 1.00 58.28 194 ARG A C 1
ATOM 1570 O O . ARG A 1 194 ? 17.720 -6.847 11.438 1.00 58.28 194 ARG A O 1
ATOM 1577 N N . ASN A 1 195 ? 19.638 -8.021 11.576 1.00 62.28 195 ASN A N 1
ATOM 1578 C CA . ASN A 1 195 ? 19.125 -9.282 11.000 1.00 62.28 195 ASN A CA 1
ATOM 1579 C C . ASN A 1 195 ? 17.730 -9.687 11.533 1.00 62.28 195 ASN A C 1
ATOM 1581 O O . ASN A 1 195 ? 16.924 -10.254 10.808 1.00 62.28 195 ASN A O 1
ATOM 1585 N N . GLU A 1 196 ? 17.424 -9.342 12.785 1.00 68.38 196 GLU A N 1
ATOM 1586 C CA . GLU A 1 196 ? 16.144 -9.595 13.460 1.00 68.38 196 GLU A CA 1
ATOM 1587 C C . GLU A 1 196 ? 14.916 -9.009 12.746 1.00 68.38 196 GLU A C 1
ATOM 1589 O O . GLU A 1 196 ? 13.845 -9.604 12.796 1.00 68.38 196 GLU A O 1
ATOM 1594 N N . ILE A 1 197 ? 15.044 -7.849 12.100 1.00 78.56 197 ILE A N 1
ATOM 1595 C CA . ILE A 1 197 ? 13.931 -7.195 11.394 1.00 78.56 197 ILE A CA 1
ATOM 1596 C C . ILE A 1 197 ? 13.701 -7.865 10.033 1.00 78.56 197 ILE A C 1
ATOM 1598 O O . ILE A 1 197 ? 12.553 -7.995 9.620 1.00 78.56 197 ILE A O 1
ATOM 1602 N N . HIS A 1 198 ? 14.760 -8.345 9.370 1.00 78.44 198 HIS A N 1
ATOM 1603 C CA . HIS A 1 198 ? 14.623 -9.141 8.147 1.00 78.44 198 HIS A CA 1
ATOM 1604 C C . HIS A 1 198 ? 13.850 -10.436 8.406 1.00 78.44 198 HIS A C 1
ATOM 1606 O O . HIS A 1 198 ? 12.933 -10.743 7.654 1.00 78.44 198 HIS A O 1
ATOM 1612 N N . ASP A 1 199 ? 14.133 -11.131 9.514 1.00 82.06 199 ASP A N 1
ATOM 1613 C CA . ASP A 1 199 ? 13.364 -12.319 9.905 1.00 82.06 199 ASP A CA 1
ATOM 1614 C C . ASP A 1 199 ? 11.863 -12.000 10.054 1.00 82.06 199 ASP A C 1
ATOM 1616 O O . ASP A 1 199 ? 11.021 -12.784 9.629 1.00 82.06 199 ASP A O 1
ATOM 1620 N N . VAL A 1 200 ? 11.513 -10.848 10.644 1.00 87.25 200 VAL A N 1
ATOM 1621 C CA . VAL A 1 200 ? 10.107 -10.421 10.792 1.00 87.25 200 VAL A CA 1
ATOM 1622 C C . VAL A 1 200 ? 9.466 -10.143 9.439 1.00 87.25 200 VAL A C 1
ATOM 1624 O O . VAL A 1 200 ? 8.331 -10.551 9.216 1.00 87.25 200 VAL A O 1
ATOM 1627 N N . ILE A 1 201 ? 10.182 -9.471 8.538 1.00 89.44 201 ILE A N 1
ATOM 1628 C CA . ILE A 1 201 ? 9.702 -9.179 7.184 1.00 89.44 201 ILE A CA 1
ATOM 1629 C C . ILE A 1 201 ? 9.393 -10.484 6.442 1.00 89.44 201 ILE A C 1
ATOM 1631 O O . ILE A 1 201 ? 8.279 -10.647 5.945 1.00 89.44 201 ILE A O 1
ATOM 1635 N N . SER A 1 202 ? 10.321 -11.442 6.427 1.00 88.00 202 SER A N 1
ATOM 1636 C CA . SER A 1 202 ? 10.096 -12.729 5.763 1.00 88.00 202 SER A CA 1
ATOM 1637 C C . SER A 1 202 ? 8.973 -13.533 6.439 1.00 88.00 202 SER A C 1
ATOM 1639 O O . SER A 1 202 ? 8.163 -14.149 5.747 1.00 88.00 202 SER A O 1
ATOM 1641 N N . GLU A 1 203 ? 8.855 -13.493 7.776 1.00 89.94 203 GLU A N 1
ATOM 1642 C CA . GLU A 1 203 ? 7.720 -14.087 8.507 1.00 89.94 203 GLU A CA 1
ATOM 1643 C C . GLU A 1 203 ? 6.373 -13.442 8.104 1.00 89.94 203 GLU A C 1
ATOM 1645 O O . GLU A 1 203 ? 5.388 -14.159 7.921 1.00 89.94 203 GLU A O 1
ATOM 1650 N N . LEU A 1 204 ? 6.319 -12.115 7.931 1.00 93.38 204 LEU A N 1
ATOM 1651 C CA . LEU A 1 204 ? 5.127 -11.373 7.495 1.00 93.38 204 LEU A CA 1
ATOM 1652 C C . LEU A 1 204 ? 4.725 -11.724 6.057 1.00 93.38 204 LEU A C 1
ATOM 1654 O O . LEU A 1 204 ? 3.545 -11.959 5.792 1.00 93.38 204 LEU A O 1
ATOM 1658 N N . PHE A 1 205 ? 5.684 -11.793 5.133 1.00 93.12 205 PHE A N 1
ATOM 1659 C CA . PHE A 1 205 ? 5.413 -12.183 3.749 1.00 93.12 205 PHE A CA 1
ATOM 1660 C C . PHE A 1 205 ? 4.979 -13.643 3.632 1.00 93.12 205 PHE A C 1
ATOM 1662 O O . PHE A 1 205 ? 4.042 -13.948 2.896 1.00 93.12 205 PHE A O 1
ATOM 1669 N N . PHE A 1 206 ? 5.595 -14.546 4.392 1.00 89.06 206 PHE A N 1
ATOM 1670 C CA . PHE A 1 206 ? 5.173 -15.942 4.421 1.00 89.06 206 PHE A CA 1
ATOM 1671 C C . PHE A 1 206 ? 3.736 -16.088 4.943 1.00 89.06 206 PHE A C 1
ATOM 1673 O O . PHE A 1 206 ? 2.906 -16.736 4.305 1.00 89.06 206 PHE A O 1
ATOM 1680 N N . ALA A 1 207 ? 3.411 -15.405 6.045 1.00 90.44 207 ALA A N 1
ATOM 1681 C CA . ALA A 1 207 ? 2.055 -15.341 6.580 1.00 90.44 207 ALA A CA 1
ATOM 1682 C C . ALA A 1 207 ? 1.047 -14.774 5.563 1.00 90.44 207 ALA A C 1
ATOM 1684 O O . ALA A 1 207 ? -0.041 -15.326 5.388 1.00 90.44 207 ALA A O 1
ATOM 1685 N N . GLY A 1 208 ? 1.415 -13.695 4.866 1.00 91.75 208 GLY A N 1
ATOM 1686 C CA . GLY A 1 208 ? 0.581 -13.075 3.839 1.00 91.75 208 GLY A CA 1
ATOM 1687 C C . GLY A 1 208 ? 0.325 -14.005 2.653 1.00 91.75 208 GLY A C 1
ATOM 1688 O O . GLY A 1 208 ? -0.815 -14.126 2.208 1.00 91.75 208 GLY A O 1
ATOM 1689 N N . LEU A 1 209 ? 1.349 -14.726 2.186 1.00 89.12 209 LEU A N 1
ATOM 1690 C CA . LEU A 1 209 ? 1.223 -15.691 1.092 1.00 89.12 209 LEU A CA 1
ATOM 1691 C C . LEU A 1 209 ? 0.307 -16.864 1.457 1.00 89.12 209 LEU A C 1
ATOM 1693 O O . LEU A 1 209 ? -0.480 -17.325 0.630 1.00 89.12 209 LEU A O 1
ATOM 1697 N N . GLU A 1 210 ? 0.381 -17.360 2.689 1.00 85.75 210 GLU A N 1
ATOM 1698 C CA . GLU A 1 210 ? -0.501 -18.439 3.134 1.00 85.75 210 GLU A CA 1
ATOM 1699 C C . GLU A 1 210 ? -1.955 -18.019 3.290 1.00 85.75 210 GLU A C 1
ATOM 1701 O O . GLU A 1 210 ? -2.855 -18.800 2.969 1.00 85.75 210 GLU A O 1
ATOM 1706 N N . ILE A 1 211 ? -2.176 -16.790 3.755 1.00 87.44 211 ILE A N 1
ATOM 1707 C CA . ILE A 1 211 ? -3.499 -16.178 3.768 1.00 87.44 211 ILE A CA 1
ATOM 1708 C C . ILE A 1 211 ? -4.021 -16.057 2.331 1.00 87.44 211 ILE A C 1
ATOM 1710 O O . ILE A 1 211 ? -5.133 -16.495 2.055 1.00 87.44 211 ILE A O 1
ATOM 1714 N N . LEU A 1 212 ? -3.212 -15.535 1.406 1.00 85.38 212 LEU A N 1
ATOM 1715 C CA . LEU A 1 212 ? -3.611 -15.310 0.015 1.00 85.38 212 LEU A CA 1
ATOM 1716 C C . LEU A 1 212 ? -3.894 -16.619 -0.743 1.00 85.38 212 LEU A C 1
ATOM 1718 O O . LEU A 1 212 ? -4.860 -16.702 -1.495 1.00 85.38 212 LEU A O 1
ATOM 1722 N N . SER A 1 213 ? -3.081 -17.655 -0.518 1.00 79.19 213 SER A N 1
ATOM 1723 C CA . SER A 1 213 ? -3.227 -18.978 -1.149 1.00 79.19 213 SER A CA 1
ATOM 1724 C C . SER A 1 213 ? -4.294 -19.869 -0.497 1.00 79.19 213 SER A C 1
ATOM 1726 O O . SER A 1 213 ? -4.582 -20.956 -1.000 1.00 79.19 213 SER A O 1
ATOM 1728 N N . GLY A 1 214 ? -4.854 -19.463 0.649 1.00 70.81 214 GLY A N 1
ATOM 1729 C CA . GLY A 1 214 ? -5.851 -20.230 1.405 1.00 70.81 214 GLY A CA 1
ATOM 1730 C C . GLY A 1 214 ? -5.330 -21.519 2.054 1.00 70.81 214 GLY A C 1
ATOM 1731 O O . GLY A 1 214 ? -6.090 -22.230 2.715 1.00 70.81 214 GLY A O 1
ATOM 1732 N N . ASN A 1 215 ? -4.041 -21.843 1.914 1.00 58.62 215 ASN A N 1
ATOM 1733 C CA . ASN A 1 215 ? -3.478 -23.101 2.408 1.00 58.62 215 ASN A CA 1
ATOM 1734 C C . ASN A 1 215 ? -3.349 -23.150 3.938 1.00 58.62 215 ASN A C 1
ATOM 1736 O O . ASN A 1 215 ? -3.487 -24.228 4.516 1.00 58.62 215 ASN A O 1
ATOM 1740 N N . GLY A 1 216 ? -3.171 -22.005 4.605 1.00 48.88 216 GLY A N 1
ATOM 1741 C CA . GLY A 1 216 ? -3.127 -21.939 6.072 1.00 48.88 216 GLY A CA 1
ATOM 1742 C C . GLY A 1 216 ? -4.484 -22.197 6.747 1.00 48.88 216 GLY A C 1
ATOM 1743 O O . GLY A 1 216 ? -4.531 -22.606 7.906 1.00 48.88 216 GLY A O 1
ATOM 1744 N N . ILE A 1 217 ? -5.593 -22.005 6.019 1.00 48.66 217 ILE A N 1
ATOM 1745 C CA . ILE A 1 217 ? -6.962 -21.982 6.570 1.00 48.66 217 ILE A CA 1
ATOM 1746 C C . ILE A 1 217 ? -7.715 -23.301 6.331 1.00 48.66 217 ILE A C 1
ATOM 1748 O O . ILE A 1 217 ? -8.610 -23.637 7.101 1.00 48.66 217 ILE A O 1
ATOM 1752 N N . LYS A 1 218 ? -7.297 -24.131 5.361 1.00 47.28 218 LYS A N 1
ATOM 1753 C CA . LYS A 1 218 ? -7.915 -25.447 5.065 1.00 47.28 218 LYS A CA 1
ATOM 1754 C C . LYS A 1 218 ? -8.001 -26.408 6.267 1.00 47.28 218 LYS A C 1
ATOM 1756 O O . LYS A 1 218 ? -8.771 -27.360 6.223 1.00 47.28 218 LYS A O 1
ATOM 1761 N N . LYS A 1 219 ? -7.232 -26.183 7.342 1.00 45.22 219 LYS A N 1
ATOM 1762 C CA . LYS A 1 219 ? -7.264 -26.999 8.574 1.00 45.22 219 LYS A CA 1
ATOM 1763 C C . LYS A 1 219 ? -8.199 -26.457 9.673 1.00 45.22 219 LYS A C 1
ATOM 1765 O O . LYS A 1 219 ? -8.422 -27.159 10.655 1.00 45.22 219 LYS A O 1
ATOM 1770 N N . GLN A 1 220 ? -8.777 -25.262 9.524 1.00 42.19 220 GLN A N 1
ATOM 1771 C CA . GLN A 1 220 ? -9.760 -24.691 10.456 1.00 42.19 220 GLN A CA 1
ATOM 1772 C C . GLN A 1 220 ? -11.130 -24.558 9.774 1.00 42.19 220 GLN A C 1
ATOM 1774 O O . GLN A 1 220 ? -11.515 -23.485 9.338 1.00 42.19 220 GLN A O 1
ATOM 1779 N N . LYS A 1 221 ? -11.873 -25.673 9.766 1.00 35.78 221 LYS A N 1
ATOM 1780 C CA . LYS A 1 221 ? -13.279 -25.827 9.340 1.00 35.78 221 LYS A CA 1
ATOM 1781 C C . LYS A 1 221 ? -13.576 -25.563 7.852 1.00 35.78 221 LYS A C 1
ATOM 1783 O O . LYS A 1 221 ? -13.074 -24.646 7.221 1.00 35.78 221 LYS A O 1
ATOM 1788 N N . SER A 1 222 ? -14.417 -26.443 7.313 1.00 33.72 222 SER A N 1
ATOM 1789 C CA . SER A 1 222 ? -14.852 -26.551 5.921 1.00 33.72 222 SER A CA 1
ATOM 1790 C C . SER A 1 222 ? -15.335 -25.229 5.317 1.00 33.72 222 SER A C 1
ATOM 1792 O O . SER A 1 222 ? -16.495 -24.853 5.478 1.00 33.72 222 SER A O 1
ATOM 1794 N N . VAL A 1 223 ? -14.472 -24.573 4.552 1.00 36.41 223 VAL A N 1
ATOM 1795 C CA . VAL A 1 223 ? -14.908 -23.708 3.459 1.00 36.41 223 VAL A CA 1
ATOM 1796 C C . VAL A 1 223 ? -14.128 -24.156 2.233 1.00 36.41 223 VAL A C 1
ATOM 1798 O O . VAL A 1 223 ? -12.976 -23.782 2.019 1.00 36.41 223 VAL A O 1
ATOM 1801 N N . GLU A 1 224 ? -14.745 -25.046 1.462 1.00 37.16 224 GLU A N 1
ATOM 1802 C CA . GLU A 1 224 ? -14.396 -25.211 0.059 1.00 37.16 224 GLU A CA 1
ATOM 1803 C C . GLU A 1 224 ? -14.673 -23.868 -0.616 1.00 37.16 224 GLU A C 1
ATOM 1805 O O . GLU A 1 224 ? -15.826 -23.508 -0.808 1.00 37.16 224 GLU A O 1
ATOM 1810 N N . ASN A 1 225 ? -13.623 -23.087 -0.870 1.00 38.59 225 ASN A N 1
ATOM 1811 C CA . ASN A 1 225 ? -13.545 -22.156 -1.991 1.00 38.59 225 ASN A CA 1
ATOM 1812 C C . ASN A 1 225 ? -12.087 -21.733 -2.197 1.00 38.59 225 ASN A C 1
ATOM 1814 O O . ASN A 1 225 ? -11.431 -21.176 -1.320 1.00 38.59 225 ASN A O 1
ATOM 1818 N N . THR A 1 226 ? -11.579 -22.025 -3.390 1.00 44.56 226 THR A N 1
ATOM 1819 C CA . THR A 1 226 ? -10.180 -21.887 -3.823 1.00 44.56 226 THR A CA 1
ATOM 1820 C C . THR A 1 226 ? -9.751 -20.428 -4.063 1.00 44.56 226 THR A C 1
ATOM 1822 O O . THR A 1 226 ? -8.756 -20.183 -4.731 1.00 44.56 226 THR A O 1
ATOM 1825 N N . PHE A 1 227 ? -10.443 -19.434 -3.500 1.00 48.59 227 PHE A N 1
ATOM 1826 C CA . PHE A 1 227 ? -10.096 -18.020 -3.651 1.00 48.59 227 PHE A CA 1
ATOM 1827 C C . PHE A 1 227 ? -10.393 -17.260 -2.353 1.00 48.59 227 PHE A C 1
ATOM 1829 O O . PHE A 1 227 ? -11.544 -16.994 -2.027 1.00 48.59 227 PHE A O 1
ATOM 1836 N N . VAL A 1 228 ? -9.343 -16.896 -1.605 1.00 57.12 228 VAL A N 1
ATOM 1837 C CA . VAL A 1 228 ? -9.447 -15.986 -0.442 1.00 57.12 228 VAL A CA 1
ATOM 1838 C C . VAL A 1 228 ? -9.640 -14.531 -0.895 1.00 57.12 228 VAL A C 1
ATOM 1840 O O . VAL A 1 228 ? -9.974 -13.662 -0.090 1.00 57.12 228 VAL A O 1
ATOM 1843 N N . ILE A 1 229 ? -9.471 -14.261 -2.194 1.00 55.75 229 ILE A N 1
ATOM 1844 C CA . ILE A 1 229 ? -9.763 -12.963 -2.790 1.00 55.75 229 ILE A CA 1
ATOM 1845 C C . ILE A 1 229 ? -11.266 -12.886 -3.076 1.00 55.75 229 ILE A C 1
ATOM 1847 O O . ILE A 1 229 ? -11.751 -13.482 -4.035 1.00 55.75 229 ILE A O 1
ATOM 1851 N N . THR A 1 230 ? -12.013 -12.176 -2.233 1.00 54.38 230 THR A N 1
ATOM 1852 C CA . THR A 1 230 ? -13.453 -11.945 -2.425 1.00 54.38 230 THR A CA 1
ATOM 1853 C C . THR A 1 230 ? -13.743 -10.456 -2.376 1.00 54.38 230 THR A C 1
ATOM 1855 O O . THR A 1 230 ? -13.155 -9.749 -1.563 1.00 54.38 230 THR A O 1
ATOM 1858 N N . ALA A 1 231 ? -14.719 -9.989 -3.153 1.00 41.94 231 ALA A N 1
ATOM 1859 C CA . ALA A 1 231 ? -15.234 -8.620 -3.070 1.00 41.94 231 ALA A CA 1
ATOM 1860 C C . ALA A 1 231 ? -16.070 -8.336 -1.790 1.00 41.94 231 ALA A C 1
ATOM 1862 O O . ALA A 1 231 ? -16.691 -7.282 -1.691 1.00 41.94 231 ALA A O 1
ATOM 1863 N N . GLY A 1 232 ? -16.126 -9.275 -0.832 1.00 43.66 232 GLY A N 1
ATOM 1864 C CA . GLY A 1 232 ? -16.937 -9.199 0.392 1.00 43.66 232 GLY A CA 1
ATOM 1865 C C . GLY A 1 232 ? -16.154 -8.866 1.672 1.00 43.66 232 GLY A C 1
ATOM 1866 O O . GLY A 1 232 ? -14.927 -8.859 1.680 1.00 43.66 232 GLY A O 1
ATOM 1867 N N . GLU A 1 233 ? -16.885 -8.634 2.772 1.00 49.25 233 GLU A N 1
ATOM 1868 C CA . GLU A 1 233 ? -16.374 -8.152 4.076 1.00 49.25 233 GLU A CA 1
ATOM 1869 C C . GLU A 1 233 ? -15.358 -9.093 4.777 1.00 49.25 233 GLU A C 1
ATOM 1871 O O . GLU A 1 233 ? -14.676 -8.659 5.707 1.00 49.25 233 GLU A O 1
ATOM 1876 N N . GLU A 1 234 ? -15.227 -10.363 4.363 1.00 58.31 234 GLU A N 1
ATOM 1877 C CA . GLU A 1 234 ? -14.423 -11.372 5.084 1.00 58.31 234 GLU A CA 1
ATOM 1878 C C . GLU A 1 234 ? -13.155 -11.857 4.355 1.00 58.31 234 GLU A C 1
ATOM 1880 O O . GLU A 1 234 ? -12.281 -12.461 4.989 1.00 58.31 234 GLU A O 1
ATOM 1885 N N . GLY A 1 235 ? -13.014 -11.568 3.057 1.00 72.19 235 GLY A N 1
ATOM 1886 C CA . GLY A 1 235 ? -11.858 -11.976 2.251 1.00 72.19 235 GLY A CA 1
ATOM 1887 C C . GLY A 1 235 ? -10.848 -10.858 1.997 1.00 72.19 235 GLY A C 1
ATOM 1888 O O . GLY A 1 235 ? -11.035 -9.699 2.364 1.00 72.19 235 GLY A O 1
ATOM 1889 N N . VAL A 1 236 ? -9.734 -11.217 1.368 1.00 82.00 236 VAL A N 1
ATOM 1890 C CA . VAL A 1 236 ? -8.705 -10.261 0.944 1.00 82.00 236 VAL A CA 1
ATOM 1891 C C . VAL A 1 236 ? -9.206 -9.523 -0.299 1.00 82.00 236 VAL A C 1
ATOM 1893 O O . VAL A 1 236 ? -9.675 -10.154 -1.239 1.00 82.00 236 VAL A O 1
ATOM 1896 N N . SER A 1 237 ? -9.115 -8.193 -0.342 1.00 86.38 237 SER A N 1
ATOM 1897 C CA . SER A 1 237 ? -9.498 -7.446 -1.548 1.00 86.38 237 SER A CA 1
ATOM 1898 C C . SER A 1 237 ? -8.441 -7.572 -2.653 1.00 86.38 237 SER A C 1
ATOM 1900 O O . SER A 1 237 ? -7.252 -7.754 -2.376 1.00 86.38 237 SER A O 1
ATOM 1902 N N . GLY A 1 238 ? -8.855 -7.428 -3.917 1.00 85.56 238 GLY A N 1
ATOM 1903 C CA . GLY A 1 238 ? -7.932 -7.427 -5.060 1.00 85.56 238 GLY A CA 1
ATOM 1904 C C . GLY A 1 238 ? -6.850 -6.346 -4.938 1.00 85.56 238 GLY A C 1
ATOM 1905 O O . GLY A 1 238 ? -5.669 -6.636 -5.114 1.00 85.56 238 GLY A O 1
ATOM 1906 N N . ASP A 1 239 ? -7.219 -5.135 -4.505 1.00 87.12 239 ASP A N 1
ATOM 1907 C CA . ASP A 1 239 ? -6.270 -4.040 -4.255 1.00 87.12 239 ASP A CA 1
ATOM 1908 C C . ASP A 1 239 ? -5.228 -4.394 -3.190 1.00 87.12 239 ASP A C 1
ATOM 1910 O O . ASP A 1 239 ? -4.038 -4.106 -3.343 1.00 87.12 239 ASP A O 1
ATOM 1914 N N . ALA A 1 240 ? -5.664 -5.045 -2.108 1.00 90.06 240 ALA A N 1
ATOM 1915 C CA . ALA A 1 240 ? -4.783 -5.497 -1.041 1.00 90.06 240 ALA A CA 1
ATOM 1916 C C . ALA A 1 240 ? -3.786 -6.546 -1.564 1.00 90.06 240 ALA A C 1
ATOM 1918 O O . ALA A 1 240 ? -2.596 -6.470 -1.252 1.00 90.06 240 ALA A O 1
ATOM 1919 N N . ALA A 1 241 ? -4.241 -7.481 -2.401 1.00 91.56 241 ALA A N 1
ATOM 1920 C CA . ALA A 1 241 ? -3.389 -8.491 -3.024 1.00 91.56 241 ALA A CA 1
ATOM 1921 C C . ALA A 1 241 ? -2.369 -7.879 -4.006 1.00 91.56 241 ALA A C 1
ATOM 1923 O O . ALA A 1 241 ? -1.187 -8.225 -3.972 1.00 91.56 241 ALA A O 1
ATOM 1924 N N . VAL A 1 242 ? -2.784 -6.909 -4.828 1.00 91.62 242 VAL A N 1
ATOM 1925 C CA . VAL A 1 242 ? -1.884 -6.171 -5.733 1.00 91.62 242 VAL A CA 1
ATOM 1926 C C . VAL A 1 242 ? -0.836 -5.391 -4.935 1.00 91.62 242 VAL A C 1
ATOM 1928 O O . VAL A 1 242 ? 0.355 -5.460 -5.245 1.00 91.62 242 VAL A O 1
ATOM 1931 N N . LYS A 1 243 ? -1.246 -4.688 -3.868 1.00 92.06 243 LYS A N 1
ATOM 1932 C CA . LYS A 1 243 ? -0.320 -3.982 -2.967 1.00 92.06 243 LYS A CA 1
ATOM 1933 C C . LYS A 1 243 ? 0.675 -4.949 -2.319 1.00 92.06 243 LYS A C 1
ATOM 1935 O O . LYS A 1 243 ? 1.858 -4.630 -2.242 1.00 92.06 243 LYS A O 1
ATOM 1940 N N . PHE A 1 244 ? 0.224 -6.133 -1.906 1.00 93.81 244 PHE A N 1
ATOM 1941 C CA . PHE A 1 244 ? 1.084 -7.167 -1.327 1.00 93.81 244 PHE A CA 1
ATOM 1942 C C . PHE A 1 244 ? 2.182 -7.621 -2.298 1.00 93.81 244 PHE A C 1
ATOM 1944 O O . PHE A 1 244 ? 3.345 -7.691 -1.910 1.00 93.81 244 PHE A O 1
ATOM 1951 N N . ILE A 1 245 ? 1.843 -7.853 -3.572 1.00 92.62 245 ILE A N 1
ATOM 1952 C CA . ILE A 1 245 ? 2.824 -8.234 -4.602 1.00 92.62 245 ILE A CA 1
ATOM 1953 C C . ILE A 1 245 ? 3.837 -7.114 -4.851 1.00 92.62 245 ILE A C 1
ATOM 1955 O O . ILE A 1 245 ? 5.037 -7.378 -4.922 1.00 92.62 245 ILE A O 1
ATOM 1959 N N . LYS A 1 246 ? 3.379 -5.859 -4.944 1.00 91.44 246 LYS A N 1
ATOM 1960 C CA . LYS A 1 246 ? 4.272 -4.698 -5.098 1.00 91.44 246 LYS A CA 1
ATOM 1961 C C . LYS A 1 246 ? 5.258 -4.582 -3.932 1.00 91.44 246 LYS A C 1
ATOM 1963 O O . LYS A 1 246 ? 6.432 -4.302 -4.156 1.00 91.44 246 LYS A O 1
ATOM 1968 N N . LEU A 1 247 ? 4.798 -4.833 -2.704 1.00 91.12 247 LEU A N 1
ATOM 1969 C CA . LEU A 1 247 ? 5.659 -4.872 -1.520 1.00 91.12 247 LEU A CA 1
ATOM 1970 C C . LEU A 1 247 ? 6.640 -6.053 -1.573 1.00 91.12 247 LEU A C 1
ATOM 1972 O O . LEU A 1 247 ? 7.815 -5.875 -1.275 1.00 91.12 247 LEU A O 1
ATOM 1976 N N . ALA A 1 248 ? 6.206 -7.244 -1.992 1.00 90.88 248 ALA A N 1
ATOM 1977 C CA . ALA A 1 248 ? 7.107 -8.393 -2.128 1.00 90.88 248 ALA A CA 1
ATOM 1978 C C . ALA A 1 248 ? 8.237 -8.105 -3.129 1.00 90.88 248 ALA A C 1
ATOM 1980 O O . ALA A 1 248 ? 9.392 -8.440 -2.872 1.00 90.88 248 ALA A O 1
ATOM 1981 N N . PHE A 1 249 ? 7.921 -7.413 -4.227 1.00 89.31 249 PHE A N 1
ATOM 1982 C CA . PHE A 1 249 ? 8.915 -6.950 -5.190 1.00 89.31 249 PHE A CA 1
ATOM 1983 C C . PHE A 1 249 ? 9.900 -5.947 -4.566 1.00 89.31 249 PHE A C 1
ATOM 1985 O O . PHE A 1 249 ? 11.109 -6.117 -4.704 1.00 89.31 249 PHE A O 1
ATOM 1992 N N . SER A 1 250 ? 9.409 -4.923 -3.855 1.00 85.88 250 SER A N 1
ATOM 1993 C CA . SER A 1 250 ? 10.266 -3.865 -3.291 1.00 85.88 250 SER A CA 1
ATOM 1994 C C . SER A 1 250 ? 11.179 -4.346 -2.158 1.00 85.88 250 SER A C 1
ATOM 1996 O O . SER A 1 250 ? 12.243 -3.770 -1.932 1.00 85.88 250 SER A O 1
ATOM 1998 N N . TYR A 1 251 ? 10.783 -5.410 -1.455 1.00 83.25 251 TYR A N 1
ATOM 1999 C CA . TYR A 1 251 ? 11.593 -6.082 -0.435 1.00 83.25 251 TYR A CA 1
ATOM 2000 C C . TYR A 1 251 ? 12.457 -7.230 -0.986 1.00 83.25 251 TYR A C 1
ATOM 2002 O O . TYR A 1 251 ? 13.165 -7.863 -0.206 1.00 83.25 251 TYR A O 1
ATOM 2010 N N . GLU A 1 252 ? 12.429 -7.487 -2.300 1.00 84.75 252 GLU A N 1
ATOM 2011 C CA . GLU A 1 252 ? 13.140 -8.594 -2.961 1.00 84.75 252 GLU A CA 1
ATOM 2012 C C . GLU A 1 252 ? 12.759 -9.994 -2.428 1.00 84.75 252 GLU A C 1
ATOM 2014 O O . GLU A 1 252 ? 13.544 -10.944 -2.494 1.00 84.75 252 GLU A O 1
ATOM 2019 N N . GLU A 1 253 ? 11.531 -10.155 -1.925 1.00 86.44 253 GLU A N 1
ATOM 2020 C CA . GLU A 1 253 ? 10.986 -11.424 -1.424 1.00 86.44 253 GLU A CA 1
ATOM 2021 C C . GLU A 1 253 ? 10.468 -12.273 -2.588 1.00 86.44 253 GLU A C 1
ATOM 2023 O O . GLU A 1 253 ? 9.278 -12.493 -2.814 1.00 86.44 253 GLU A O 1
ATOM 2028 N N . TRP A 1 254 ? 11.436 -12.725 -3.370 1.00 86.62 254 TRP A N 1
ATOM 2029 C CA . TRP A 1 254 ? 11.296 -13.377 -4.661 1.00 86.62 254 TRP A CA 1
ATOM 2030 C C . TRP A 1 254 ? 10.436 -14.637 -4.681 1.00 86.62 254 TRP A C 1
ATOM 2032 O O . TRP A 1 254 ? 9.614 -14.786 -5.580 1.00 86.62 254 TRP A O 1
ATOM 2042 N N . ASP A 1 255 ? 10.605 -15.527 -3.702 1.00 86.19 255 ASP A N 1
ATOM 2043 C CA . ASP A 1 255 ? 9.810 -16.758 -3.623 1.00 86.19 255 ASP A CA 1
ATOM 2044 C C . ASP A 1 255 ? 8.322 -16.432 -3.405 1.00 86.19 255 ASP A C 1
ATOM 2046 O O . ASP A 1 255 ? 7.437 -17.106 -3.938 1.00 86.19 255 ASP A O 1
ATOM 2050 N N . VAL A 1 256 ? 8.046 -15.368 -2.643 1.00 88.75 256 VAL A N 1
ATOM 2051 C CA . VAL A 1 256 ? 6.692 -14.888 -2.354 1.00 88.75 256 VAL A CA 1
ATOM 2052 C C . VAL A 1 256 ? 6.115 -14.152 -3.553 1.00 88.75 256 VAL A C 1
ATOM 2054 O O . VAL A 1 256 ? 4.966 -14.407 -3.903 1.00 88.75 256 VAL A O 1
ATOM 2057 N N . PHE A 1 257 ? 6.903 -13.297 -4.210 1.00 90.31 257 PHE A N 1
ATOM 2058 C CA . PHE A 1 257 ? 6.506 -12.608 -5.437 1.00 90.31 257 PHE A CA 1
ATOM 2059 C C . PHE A 1 257 ? 6.126 -13.603 -6.541 1.00 90.31 257 PHE A C 1
ATOM 2061 O O . PHE A 1 257 ? 5.006 -13.536 -7.043 1.00 90.31 257 PHE A O 1
ATOM 2068 N N . ASP A 1 258 ? 7.010 -14.556 -6.859 1.00 88.00 258 ASP A N 1
ATOM 2069 C CA . ASP A 1 258 ? 6.797 -15.550 -7.920 1.00 88.00 258 ASP A CA 1
ATOM 2070 C C . ASP A 1 258 ? 5.564 -16.417 -7.630 1.00 88.00 258 ASP A C 1
ATOM 2072 O O . ASP A 1 258 ? 4.783 -16.713 -8.531 1.00 88.00 258 ASP A O 1
ATOM 2076 N N . SER A 1 259 ? 5.362 -16.793 -6.362 1.00 88.25 259 SER A N 1
ATOM 2077 C CA . SER A 1 259 ? 4.192 -17.575 -5.960 1.00 88.25 259 SER A CA 1
ATOM 2078 C C . SER A 1 259 ? 2.911 -16.744 -6.035 1.00 88.25 259 SER A C 1
ATOM 2080 O O . SER A 1 259 ? 1.921 -17.196 -6.592 1.00 88.25 259 SER A O 1
ATOM 2082 N N . ALA A 1 260 ? 2.898 -15.529 -5.477 1.00 89.12 260 ALA A N 1
ATOM 2083 C CA . ALA A 1 260 ? 1.695 -14.705 -5.372 1.00 89.12 260 ALA A CA 1
ATOM 2084 C C . ALA A 1 260 ? 1.225 -14.148 -6.723 1.00 89.12 260 ALA A C 1
ATOM 2086 O O . ALA A 1 260 ? 0.018 -14.028 -6.942 1.00 89.12 260 ALA A O 1
ATOM 2087 N N . ILE A 1 261 ? 2.154 -13.797 -7.618 1.00 89.06 261 ILE A N 1
ATOM 2088 C CA . ILE A 1 261 ? 1.820 -13.115 -8.870 1.00 89.06 261 ILE A CA 1
ATOM 2089 C C . ILE A 1 261 ? 0.972 -13.978 -9.800 1.00 89.06 261 ILE A C 1
ATOM 2091 O O . ILE A 1 261 ? 0.019 -13.467 -10.382 1.00 89.06 261 ILE A O 1
ATOM 2095 N N . GLU A 1 262 ? 1.252 -15.280 -9.880 1.00 84.88 262 GLU A N 1
ATOM 2096 C CA . GLU A 1 262 ? 0.467 -16.215 -10.689 1.00 84.88 262 GLU A CA 1
ATOM 2097 C C . GLU A 1 262 ? -0.993 -16.248 -10.216 1.00 84.88 262 GLU A C 1
ATOM 2099 O O . GLU A 1 262 ? -1.915 -16.082 -11.016 1.00 84.88 262 GLU A O 1
ATOM 2104 N N . PHE A 1 263 ? -1.215 -16.367 -8.902 1.00 81.75 263 PHE A N 1
ATOM 2105 C CA . PHE A 1 263 ? -2.562 -16.401 -8.330 1.00 81.75 263 PHE A CA 1
ATOM 2106 C C . PHE A 1 263 ? -3.335 -15.105 -8.579 1.00 81.75 263 PHE A C 1
ATOM 2108 O O . PHE A 1 263 ? -4.502 -15.147 -8.971 1.00 81.75 263 PHE A O 1
ATOM 2115 N N . VAL A 1 264 ? -2.701 -13.951 -8.357 1.00 86.62 264 VAL A N 1
ATOM 2116 C CA . VAL A 1 264 ? -3.386 -12.657 -8.466 1.00 86.62 264 VAL A CA 1
ATOM 2117 C C . VAL A 1 264 ? -3.636 -12.280 -9.920 1.00 86.62 264 VAL A C 1
ATOM 2119 O O . VAL A 1 264 ? -4.726 -11.817 -10.223 1.00 86.62 264 VAL A O 1
ATOM 2122 N N . VAL A 1 265 ? -2.696 -12.514 -10.839 1.00 86.75 265 VAL A N 1
ATOM 2123 C CA . VAL A 1 265 ? -2.920 -12.226 -12.267 1.00 86.75 265 VAL A CA 1
ATOM 2124 C C . VAL A 1 265 ? -4.066 -13.072 -12.819 1.00 86.75 265 VAL A C 1
ATOM 2126 O O . VAL A 1 265 ? -4.941 -12.525 -13.488 1.00 86.75 265 VAL A O 1
ATOM 2129 N N . ASN A 1 266 ? -4.116 -14.364 -12.482 1.00 85.88 266 ASN A N 1
ATOM 2130 C CA . ASN A 1 266 ? -5.221 -15.237 -12.884 1.00 85.88 266 ASN A CA 1
ATOM 2131 C C . ASN A 1 266 ? -6.563 -14.750 -12.316 1.00 85.88 266 ASN A C 1
ATOM 2133 O O . ASN A 1 266 ? -7.568 -14.760 -13.022 1.00 85.88 266 ASN A O 1
ATOM 2137 N N . PHE A 1 267 ? -6.579 -14.288 -11.061 1.00 84.00 267 PHE A N 1
ATOM 2138 C CA . PHE A 1 267 ? -7.773 -13.699 -10.457 1.00 84.00 267 PHE A CA 1
ATOM 2139 C C . PHE A 1 267 ? -8.221 -12.426 -11.187 1.00 84.00 267 PHE A C 1
ATOM 2141 O O . PHE A 1 267 ? -9.392 -12.320 -11.531 1.00 84.00 267 PHE A O 1
ATOM 2148 N N . LEU A 1 268 ? -7.311 -11.480 -11.442 1.00 84.12 268 LEU A N 1
ATOM 2149 C CA . LEU A 1 268 ? -7.639 -10.206 -12.096 1.00 84.12 268 LEU A CA 1
ATOM 2150 C C . LEU A 1 268 ? -8.200 -10.428 -13.506 1.00 84.12 268 LEU A C 1
ATOM 2152 O O . LEU A 1 268 ? -9.235 -9.861 -13.847 1.00 84.12 268 LEU A O 1
ATOM 2156 N N . GLN A 1 269 ? -7.569 -11.319 -14.276 1.00 83.12 269 GLN A N 1
ATOM 2157 C CA . GLN A 1 269 ? -8.011 -11.657 -15.630 1.00 83.12 269 GLN A CA 1
ATOM 2158 C C . GLN A 1 269 ? -9.376 -12.349 -15.648 1.00 83.12 269 GLN A C 1
ATOM 2160 O O . GLN A 1 269 ? -10.139 -12.146 -16.583 1.00 83.12 269 GLN A O 1
ATOM 2165 N N . ALA A 1 270 ? -9.706 -13.142 -14.626 1.00 82.94 270 ALA A N 1
ATOM 2166 C CA . ALA A 1 270 ? -10.992 -13.831 -14.545 1.00 82.94 270 ALA A CA 1
ATOM 2167 C C . ALA A 1 270 ? -12.179 -12.905 -14.219 1.00 82.94 270 ALA A C 1
ATOM 2169 O O . ALA A 1 270 ? -13.322 -13.307 -14.417 1.00 82.94 270 ALA A O 1
ATOM 2170 N N . GLN A 1 271 ? -11.935 -11.700 -13.689 1.00 77.56 271 GLN A N 1
ATOM 2171 C CA . GLN A 1 271 ? -13.002 -10.759 -13.325 1.00 77.56 271 GLN A CA 1
ATOM 2172 C C . GLN A 1 271 ? -13.513 -9.933 -14.517 1.00 77.56 271 GLN A C 1
ATOM 2174 O O . GLN A 1 271 ? -14.589 -9.354 -14.409 1.00 77.56 271 GLN A O 1
ATOM 2179 N N . ASP A 1 272 ? -12.755 -9.846 -15.620 1.00 72.12 272 ASP A N 1
ATOM 2180 C CA . ASP A 1 272 ? -13.078 -9.046 -16.820 1.00 72.12 272 ASP A CA 1
ATOM 2181 C C . ASP A 1 272 ? -13.526 -7.589 -16.533 1.00 72.12 272 ASP A C 1
ATOM 2183 O O . ASP A 1 272 ? -14.202 -6.949 -17.339 1.00 72.12 272 ASP A O 1
ATOM 2187 N N . ASP A 1 273 ? -13.118 -7.028 -15.390 1.00 79.62 273 ASP A N 1
ATOM 2188 C CA . ASP A 1 273 ? -13.496 -5.684 -14.951 1.00 79.62 273 ASP A CA 1
ATOM 2189 C C . ASP A 1 273 ? -12.439 -4.652 -15.406 1.00 79.62 273 ASP A C 1
ATOM 2191 O O . ASP A 1 273 ? -11.239 -4.829 -15.140 1.00 79.62 273 ASP A O 1
ATOM 2195 N N . PRO A 1 274 ? -12.839 -3.555 -16.085 1.00 80.00 274 PRO A N 1
ATOM 2196 C CA . PRO A 1 274 ? -11.915 -2.516 -16.544 1.00 80.00 274 PRO A CA 1
ATOM 2197 C C . PRO A 1 274 ? -11.113 -1.861 -15.408 1.00 80.00 274 PRO A C 1
ATOM 2199 O O . PRO A 1 274 ? -9.998 -1.388 -15.639 1.00 80.00 274 PRO A O 1
ATOM 2202 N N . THR A 1 275 ? -11.612 -1.875 -14.168 1.00 81.81 275 THR A N 1
ATOM 2203 C CA . THR A 1 275 ? -10.908 -1.325 -12.997 1.00 81.81 275 THR A CA 1
ATOM 2204 C C . THR A 1 275 ? -9.571 -2.022 -12.723 1.00 81.81 275 THR A C 1
ATOM 2206 O O . THR A 1 275 ? -8.617 -1.375 -12.280 1.00 81.81 275 THR A O 1
ATOM 2209 N N . TRP A 1 276 ? -9.442 -3.307 -13.076 1.00 84.75 276 TRP A N 1
ATOM 2210 C CA . TRP A 1 276 ? -8.218 -4.088 -12.870 1.00 84.75 276 TRP A CA 1
ATOM 2211 C C . TRP A 1 276 ? -7.176 -3.910 -13.969 1.00 84.75 276 TRP A C 1
ATOM 2213 O O . TRP A 1 276 ? -6.017 -4.278 -13.767 1.00 84.75 276 TRP A O 1
ATOM 2223 N N . LYS A 1 277 ? -7.521 -3.288 -15.104 1.00 85.25 277 LYS A N 1
ATOM 2224 C CA . LYS A 1 277 ? -6.595 -3.126 -16.239 1.00 85.25 277 LYS A CA 1
ATOM 2225 C C . LYS A 1 277 ? -5.327 -2.375 -15.850 1.00 85.25 277 LYS A C 1
ATOM 2227 O O . LYS A 1 277 ? -4.238 -2.746 -16.287 1.00 85.25 277 LYS A O 1
ATOM 2232 N N . LYS A 1 278 ? -5.440 -1.374 -14.971 1.00 87.50 278 LYS A N 1
ATOM 2233 C CA . LYS A 1 278 ? -4.276 -0.672 -14.413 1.00 87.50 278 LYS A CA 1
ATOM 2234 C C . LYS A 1 278 ? -3.359 -1.624 -13.635 1.00 87.50 278 LYS A C 1
ATOM 2236 O O . LYS A 1 278 ? -2.155 -1.654 -13.880 1.00 87.50 278 LYS A O 1
ATOM 2241 N N . ALA A 1 279 ? -3.928 -2.416 -12.727 1.00 87.38 279 ALA A N 1
ATOM 2242 C CA . ALA A 1 279 ? -3.178 -3.360 -11.903 1.00 87.38 279 ALA A CA 1
ATOM 2243 C C . ALA A 1 279 ? -2.521 -4.463 -12.751 1.00 87.38 279 ALA A C 1
ATOM 2245 O O . ALA A 1 279 ? -1.354 -4.784 -12.540 1.00 87.38 279 ALA A O 1
ATOM 2246 N N . GLU A 1 280 ? -3.225 -4.992 -13.755 1.00 88.06 280 GLU A N 1
ATOM 2247 C CA . GLU A 1 280 ? -2.679 -5.964 -14.711 1.00 88.06 280 GLU A CA 1
ATOM 2248 C C . GLU A 1 280 ? -1.455 -5.412 -15.456 1.00 88.06 280 GLU A C 1
ATOM 2250 O O . GLU A 1 280 ? -0.431 -6.094 -15.556 1.00 88.06 280 GLU A O 1
ATOM 2255 N N . MET A 1 281 ? -1.537 -4.171 -15.957 1.00 87.88 281 MET A N 1
ATOM 2256 C CA . MET A 1 281 ? -0.414 -3.512 -16.632 1.00 87.88 281 MET A CA 1
ATOM 2257 C C . MET A 1 281 ? 0.791 -3.384 -15.699 1.00 87.88 281 MET A C 1
ATOM 2259 O O . MET A 1 281 ? 1.908 -3.723 -16.086 1.00 87.88 281 MET A O 1
ATOM 2263 N N . GLU A 1 282 ? 0.572 -2.931 -14.466 1.00 89.62 282 GLU A N 1
ATOM 2264 C CA . GLU A 1 282 ? 1.633 -2.760 -13.473 1.00 89.62 282 GLU A CA 1
ATOM 2265 C C . GLU A 1 282 ? 2.297 -4.093 -13.108 1.00 89.62 282 GLU A C 1
ATOM 2267 O O . GLU A 1 282 ? 3.522 -4.193 -13.153 1.00 89.62 282 GLU A O 1
ATOM 2272 N N . LEU A 1 283 ? 1.521 -5.144 -12.821 1.00 90.56 283 LEU A N 1
ATOM 2273 C CA . LEU A 1 283 ? 2.065 -6.470 -12.501 1.00 90.56 283 LEU A CA 1
ATOM 2274 C C . LEU A 1 283 ? 2.836 -7.081 -13.681 1.00 90.56 283 LEU A C 1
ATOM 2276 O O . LEU A 1 283 ? 3.895 -7.688 -13.489 1.00 90.56 283 LEU A O 1
ATOM 2280 N N . LYS A 1 284 ? 2.361 -6.874 -14.915 1.00 90.19 284 LYS A N 1
ATOM 2281 C CA . LYS A 1 284 ? 3.071 -7.301 -16.128 1.00 90.19 284 LYS A CA 1
ATOM 2282 C C . LYS A 1 284 ? 4.418 -6.590 -16.275 1.00 90.19 284 LYS A C 1
ATOM 2284 O O . LYS A 1 284 ? 5.413 -7.236 -16.604 1.00 90.19 284 LYS A O 1
ATOM 2289 N N . LEU A 1 285 ? 4.467 -5.283 -16.005 1.00 89.81 285 LEU A N 1
ATOM 2290 C CA . LEU A 1 285 ? 5.716 -4.518 -16.010 1.00 89.81 285 LEU A CA 1
ATOM 2291 C C . LEU A 1 285 ? 6.689 -5.023 -14.938 1.00 89.81 285 LEU A C 1
ATOM 2293 O O . LEU A 1 285 ? 7.859 -5.240 -15.251 1.00 89.81 285 LEU A O 1
ATOM 2297 N N . LEU A 1 286 ? 6.218 -5.286 -13.715 1.00 89.81 286 LEU A N 1
ATOM 2298 C CA . LEU A 1 286 ? 7.057 -5.832 -12.641 1.00 89.81 286 LEU A CA 1
ATOM 2299 C C . LEU A 1 286 ? 7.635 -7.209 -12.998 1.00 89.81 286 LEU A C 1
ATOM 2301 O O . LEU A 1 286 ? 8.828 -7.439 -12.807 1.00 89.81 286 LEU A O 1
ATOM 2305 N N . THR A 1 287 ? 6.829 -8.091 -13.594 1.00 88.94 287 THR A N 1
ATOM 2306 C CA . THR A 1 287 ? 7.276 -9.423 -14.049 1.00 88.94 287 THR A CA 1
ATOM 2307 C C . THR A 1 287 ? 8.416 -9.324 -15.067 1.00 88.94 287 THR A C 1
ATOM 2309 O O . THR A 1 287 ? 9.389 -10.070 -14.996 1.00 88.94 287 THR A O 1
ATOM 2312 N N . LEU A 1 288 ? 8.328 -8.377 -16.008 1.00 87.31 288 LEU A N 1
ATOM 2313 C CA . LEU A 1 288 ? 9.372 -8.145 -17.012 1.00 87.31 288 LEU A CA 1
ATOM 2314 C C . LEU A 1 288 ? 10.614 -7.457 -16.426 1.00 87.31 288 LEU A C 1
ATOM 2316 O O . LEU A 1 288 ? 11.732 -7.722 -16.865 1.00 87.31 288 LEU A O 1
ATOM 2320 N N . MET A 1 289 ? 10.431 -6.588 -15.431 1.00 85.44 289 MET A N 1
ATOM 2321 C CA . MET A 1 289 ? 11.518 -5.880 -14.750 1.00 85.44 289 MET A CA 1
ATOM 2322 C C . MET A 1 289 ? 12.349 -6.792 -13.843 1.00 85.44 289 MET A C 1
ATOM 2324 O O . MET A 1 289 ? 13.564 -6.617 -13.762 1.00 85.44 289 MET A O 1
ATOM 2328 N N . GLN A 1 290 ? 11.729 -7.778 -13.191 1.00 84.88 290 GLN A N 1
ATOM 2329 C CA . GLN A 1 290 ? 12.390 -8.694 -12.257 1.00 84.88 290 GLN A CA 1
ATOM 2330 C C . GLN A 1 290 ? 13.704 -9.303 -12.800 1.00 84.88 290 GLN A C 1
ATOM 2332 O O . GLN A 1 290 ? 14.748 -9.082 -12.181 1.00 84.88 290 GLN A O 1
ATOM 2337 N N . PRO A 1 291 ? 13.727 -10.030 -13.940 1.00 83.81 291 PRO A N 1
ATOM 2338 C CA . PRO A 1 291 ? 14.957 -10.648 -14.450 1.00 83.81 291 PRO A CA 1
ATOM 2339 C C . PRO A 1 291 ? 15.994 -9.625 -14.937 1.00 83.81 291 PRO A C 1
ATOM 2341 O O . PRO A 1 291 ? 17.186 -9.932 -14.995 1.00 83.81 291 PRO A O 1
ATOM 2344 N N . LEU A 1 292 ? 15.552 -8.415 -15.292 1.00 82.25 292 LEU A N 1
ATOM 2345 C CA . LEU A 1 292 ? 16.393 -7.340 -15.817 1.00 82.25 292 LEU A CA 1
ATOM 2346 C C . LEU A 1 292 ? 17.125 -6.566 -14.711 1.00 82.25 292 LEU A C 1
ATOM 2348 O O . LEU A 1 292 ? 18.274 -6.157 -14.911 1.00 82.25 292 LEU A O 1
ATOM 2352 N N . LEU A 1 293 ? 16.474 -6.377 -13.560 1.00 78.88 293 LEU A N 1
ATOM 2353 C CA . LEU A 1 293 ? 17.079 -5.806 -12.356 1.00 78.88 293 LEU A CA 1
ATOM 2354 C C . LEU A 1 293 ? 17.922 -6.846 -11.612 1.00 78.88 293 LEU A C 1
ATOM 2356 O O . LEU A 1 293 ? 19.039 -6.553 -11.186 1.00 78.88 293 LEU A O 1
ATOM 2360 N N . PHE A 1 294 ? 17.416 -8.077 -11.527 1.00 72.75 294 PHE A N 1
ATOM 2361 C CA . PHE A 1 294 ? 18.012 -9.164 -10.763 1.00 72.75 294 PHE A CA 1
ATOM 2362 C C . PHE A 1 294 ? 18.236 -10.379 -11.659 1.00 72.75 294 PHE A C 1
ATOM 2364 O O . PHE A 1 294 ? 17.466 -11.343 -11.606 1.00 72.75 294 PHE A O 1
ATOM 2371 N N . PRO A 1 295 ? 19.306 -10.382 -12.476 1.00 67.12 295 PRO A N 1
ATOM 2372 C CA . PRO A 1 295 ? 19.683 -11.550 -13.257 1.00 67.12 295 PRO A CA 1
ATOM 2373 C C . PRO A 1 295 ? 20.088 -12.669 -12.291 1.00 67.12 295 PRO A C 1
ATOM 2375 O O . PRO A 1 295 ? 21.246 -12.776 -11.876 1.00 67.12 295 PRO A O 1
ATOM 2378 N N . ARG A 1 296 ? 19.114 -13.485 -11.866 1.00 57.22 296 ARG A N 1
ATOM 2379 C CA . ARG A 1 296 ? 19.337 -14.593 -10.936 1.00 57.22 296 ARG A CA 1
ATOM 2380 C C . ARG A 1 296 ? 20.455 -15.469 -11.503 1.00 57.22 296 ARG A C 1
ATOM 2382 O O . ARG A 1 296 ? 20.346 -16.001 -12.608 1.00 57.22 296 ARG A O 1
ATOM 2389 N N . LYS A 1 297 ? 21.508 -15.711 -10.713 1.00 45.41 297 LYS A N 1
ATOM 2390 C CA . LYS A 1 297 ? 22.287 -16.948 -10.856 1.00 45.41 297 LYS A CA 1
ATOM 2391 C C . LYS A 1 297 ? 21.321 -18.070 -10.503 1.00 45.41 297 LYS A C 1
ATOM 2393 O O . LYS A 1 297 ? 21.122 -18.346 -9.326 1.00 45.41 297 LYS A O 1
ATOM 2398 N N . LEU A 1 298 ? 20.664 -18.627 -11.514 1.00 37.06 298 LEU A N 1
ATOM 2399 C CA . LEU A 1 298 ? 19.678 -19.691 -11.398 1.00 37.06 298 LEU A CA 1
ATOM 2400 C C . LEU A 1 298 ? 20.261 -20.831 -10.539 1.00 37.06 298 LEU A C 1
ATOM 2402 O O . LEU A 1 298 ? 21.062 -21.632 -11.015 1.00 37.06 298 LEU A O 1
ATOM 2406 N N . LYS A 1 299 ? 19.919 -20.873 -9.248 1.00 35.00 299 LYS A N 1
ATOM 2407 C CA . LYS A 1 299 ? 20.177 -22.018 -8.376 1.00 35.00 299 LYS A CA 1
ATOM 2408 C C . LYS A 1 299 ? 18.834 -22.654 -8.058 1.00 35.00 299 LYS A C 1
ATOM 2410 O O . LYS A 1 299 ? 18.088 -22.154 -7.231 1.00 35.00 299 LYS A O 1
ATOM 2415 N N . HIS A 1 300 ? 18.603 -23.761 -8.759 1.00 29.23 300 HIS A N 1
ATOM 2416 C CA . HIS A 1 300 ? 17.634 -24.816 -8.491 1.00 29.23 300 HIS A CA 1
ATOM 2417 C C . HIS A 1 300 ? 16.179 -24.389 -8.298 1.00 29.23 300 HIS A C 1
ATOM 2419 O O . HIS A 1 300 ? 15.659 -24.303 -7.188 1.00 29.23 300 HIS A O 1
ATOM 2425 N N . SER A 1 301 ? 15.493 -24.298 -9.436 1.00 29.33 301 SER A N 1
ATOM 2426 C CA . SER A 1 301 ? 14.114 -24.750 -9.537 1.00 29.33 301 SER A CA 1
ATOM 2427 C C . SER A 1 301 ? 13.982 -26.187 -9.016 1.00 29.33 301 SER A C 1
ATOM 2429 O O . SER A 1 3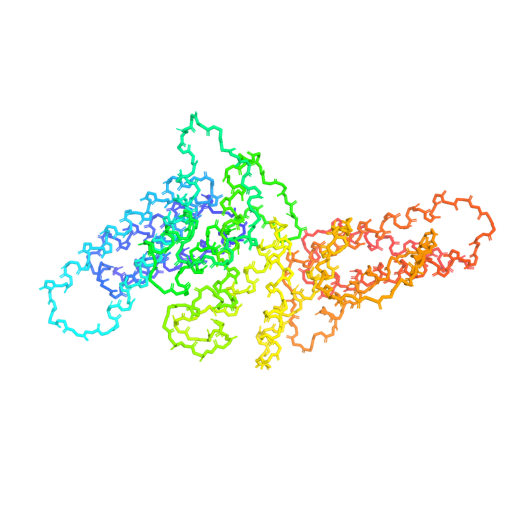01 ? 14.821 -27.064 -9.248 1.00 29.33 301 SER A O 1
ATOM 2431 N N . PHE A 1 302 ? 12.898 -26.395 -8.282 1.00 27.14 302 PHE A N 1
ATOM 2432 C CA . PHE A 1 302 ? 12.356 -27.689 -7.918 1.00 27.14 302 PHE A CA 1
ATOM 2433 C C . PHE A 1 302 ? 12.272 -28.608 -9.143 1.00 27.14 302 PHE A C 1
ATOM 2435 O O . PHE A 1 302 ? 11.606 -28.287 -10.122 1.00 27.14 302 PHE A O 1
ATOM 2442 N N . SER A 1 303 ? 12.890 -29.783 -9.054 1.00 25.25 303 SER A N 1
ATOM 2443 C CA . SER A 1 303 ? 12.522 -30.940 -9.867 1.00 25.25 303 SER A CA 1
ATOM 2444 C C . SER A 1 303 ? 12.062 -32.042 -8.916 1.00 25.25 303 SER A C 1
ATOM 2446 O O . SER A 1 303 ? 12.835 -32.577 -8.125 1.00 25.25 303 SER A O 1
ATOM 2448 N N . ARG A 1 304 ? 10.765 -32.357 -8.961 1.00 25.69 304 ARG A N 1
ATOM 2449 C CA . ARG A 1 304 ? 10.264 -33.670 -8.546 1.00 25.69 304 ARG A CA 1
ATOM 2450 C C . ARG A 1 304 ? 10.655 -34.635 -9.662 1.00 25.69 304 ARG A C 1
ATOM 2452 O O . ARG A 1 304 ? 10.037 -34.614 -10.718 1.00 25.69 304 ARG A O 1
ATOM 2459 N N . MET A 1 305 ? 11.687 -35.441 -9.437 1.00 24.88 305 MET A N 1
ATOM 2460 C CA . MET A 1 305 ? 11.901 -36.681 -10.190 1.00 24.88 305 MET A CA 1
ATOM 2461 C C . MET A 1 305 ? 11.159 -37.819 -9.473 1.00 24.88 305 MET A C 1
ATOM 2463 O O . MET A 1 305 ? 11.036 -37.794 -8.246 1.00 24.88 305 MET A O 1
ATOM 2467 N N . PRO A 1 306 ? 10.702 -38.829 -10.225 1.00 27.14 306 PRO A N 1
ATOM 2468 C CA . PRO A 1 306 ? 11.466 -40.068 -10.201 1.00 27.14 306 PRO A CA 1
ATOM 2469 C C . PRO A 1 306 ? 11.805 -40.600 -11.601 1.00 27.14 306 PRO A C 1
ATOM 2471 O O . PRO A 1 306 ? 10.965 -40.674 -12.486 1.00 27.14 306 PRO A O 1
ATOM 2474 N N . HIS A 1 307 ? 13.074 -41.002 -11.700 1.00 24.45 307 HIS A N 1
ATOM 2475 C CA . HIS A 1 307 ? 13.707 -41.976 -12.592 1.00 24.45 307 HIS A CA 1
ATOM 2476 C C . HIS A 1 307 ? 13.588 -41.881 -14.125 1.00 24.45 307 HIS A C 1
ATOM 2478 O O . HIS A 1 307 ? 12.562 -42.175 -14.720 1.00 24.45 307 HIS A O 1
ATOM 2484 N N . GLY A 1 308 ? 14.770 -41.730 -14.744 1.00 24.06 308 GLY A N 1
ATOM 2485 C CA . GLY A 1 308 ? 15.224 -42.706 -15.740 1.00 24.06 308 GLY A CA 1
ATOM 2486 C C . GLY A 1 308 ? 15.402 -42.219 -17.176 1.00 24.06 308 GLY A C 1
ATOM 2487 O O . GLY A 1 308 ? 14.649 -42.643 -18.034 1.00 24.06 308 GLY A O 1
ATOM 2488 N N . SER A 1 309 ? 16.441 -41.423 -17.449 1.00 24.42 309 SER A N 1
ATOM 2489 C CA . SER A 1 309 ? 17.331 -41.606 -18.614 1.00 24.42 309 SER A CA 1
ATOM 2490 C C . SER A 1 309 ? 18.346 -40.467 -18.663 1.00 24.42 309 SER A C 1
ATOM 2492 O O . SER A 1 309 ? 17.980 -39.296 -18.780 1.00 24.42 309 SER A O 1
ATOM 2494 N N . GLU A 1 310 ? 19.629 -40.805 -18.573 1.00 30.72 310 GLU A N 1
ATOM 2495 C CA . GLU A 1 310 ? 20.724 -39.882 -18.844 1.00 30.72 310 GLU A CA 1
ATOM 2496 C C . GLU A 1 310 ? 20.657 -39.418 -20.301 1.00 30.72 310 GLU A C 1
ATOM 2498 O O . GLU A 1 310 ? 20.984 -40.163 -21.221 1.00 30.72 310 GLU A O 1
ATOM 2503 N N . MET A 1 311 ? 20.282 -38.161 -20.527 1.00 24.70 311 MET A N 1
ATOM 2504 C CA . MET A 1 311 ? 20.573 -37.497 -21.789 1.00 24.70 311 MET A CA 1
ATOM 2505 C C . MET A 1 311 ? 21.175 -36.136 -21.479 1.00 24.70 311 MET A C 1
ATOM 2507 O O . MET A 1 311 ? 20.510 -35.209 -21.020 1.00 24.70 311 MET A O 1
ATOM 2511 N N . LYS A 1 312 ? 22.494 -36.062 -21.677 1.00 29.42 312 LYS A N 1
ATOM 2512 C CA . LYS A 1 312 ? 23.313 -34.855 -21.586 1.00 29.42 312 LYS A CA 1
ATOM 2513 C C . LYS A 1 312 ? 22.724 -33.778 -22.504 1.00 29.42 312 LYS A C 1
ATOM 2515 O O . LYS A 1 312 ? 23.043 -33.736 -23.688 1.00 29.42 312 LYS A O 1
ATOM 2520 N N . GLN A 1 313 ? 21.884 -32.895 -21.969 1.00 26.52 313 GLN A N 1
ATOM 2521 C CA . GLN A 1 313 ? 21.535 -31.648 -22.641 1.00 26.52 313 GLN A CA 1
ATOM 2522 C C . GLN A 1 313 ? 22.649 -30.639 -22.384 1.00 26.52 313 GLN A C 1
ATOM 2524 O O . GLN A 1 313 ? 22.749 -29.992 -21.343 1.00 26.52 313 GLN A O 1
ATOM 2529 N N . THR A 1 314 ? 23.534 -30.558 -23.369 1.00 24.14 314 THR A N 1
ATOM 2530 C CA . THR A 1 314 ? 24.462 -29.458 -23.577 1.00 24.14 314 THR A CA 1
ATOM 2531 C C . THR A 1 314 ? 23.714 -28.132 -23.467 1.00 24.14 314 THR A C 1
ATOM 2533 O O . THR A 1 314 ? 22.838 -27.818 -24.271 1.00 24.14 314 THR A O 1
ATOM 2536 N N . PHE A 1 315 ? 24.090 -27.333 -22.467 1.00 26.80 315 PHE A N 1
ATOM 2537 C CA . PHE A 1 315 ? 23.768 -25.914 -22.400 1.00 26.80 315 PHE A CA 1
ATOM 2538 C C . PHE A 1 315 ? 24.171 -25.263 -23.726 1.00 26.80 315 PHE A C 1
ATOM 2540 O O . PHE A 1 315 ? 25.343 -24.956 -23.953 1.00 26.80 315 PHE A O 1
ATOM 2547 N N . ARG A 1 316 ? 23.199 -25.010 -24.605 1.00 26.33 316 ARG A N 1
ATOM 2548 C CA . ARG A 1 316 ? 23.379 -24.081 -25.717 1.00 26.33 316 ARG A CA 1
ATOM 2549 C C . ARG A 1 316 ? 23.364 -22.684 -25.107 1.00 26.33 316 ARG A C 1
ATOM 2551 O O . ARG A 1 316 ? 22.353 -21.993 -25.095 1.00 26.33 316 ARG A O 1
ATOM 2558 N N . LYS A 1 317 ? 24.505 -22.294 -24.535 1.00 29.22 317 LYS A N 1
ATOM 2559 C CA . LYS A 1 317 ? 24.830 -20.910 -24.201 1.00 29.22 317 LYS A CA 1
ATOM 2560 C C . LYS A 1 317 ? 24.843 -20.158 -25.530 1.00 29.22 317 LYS A C 1
ATOM 2562 O O . LYS A 1 317 ? 25.863 -20.109 -26.211 1.00 29.22 317 LYS A O 1
ATOM 2567 N N . GLY A 1 318 ? 23.674 -19.680 -25.953 1.00 27.36 318 GLY A N 1
ATOM 2568 C CA . GLY A 1 318 ? 23.553 -18.777 -27.083 1.00 27.36 318 GLY A CA 1
ATOM 2569 C C . GLY A 1 318 ? 24.452 -17.587 -26.795 1.00 27.36 318 GLY A C 1
ATOM 2570 O O . GLY A 1 318 ? 24.226 -16.849 -25.840 1.00 27.36 318 GLY A O 1
ATOM 2571 N N . SER A 1 319 ? 25.532 -17.478 -27.561 1.00 35.62 319 SER A N 1
ATOM 2572 C CA . SER A 1 319 ? 26.402 -16.313 -27.600 1.00 35.62 319 SER A CA 1
ATOM 2573 C C . SER A 1 319 ? 25.522 -15.076 -27.795 1.00 35.62 319 SER A C 1
ATOM 2575 O O . SER A 1 319 ? 24.997 -14.861 -28.887 1.00 35.62 319 SER A O 1
ATOM 2577 N N . LEU A 1 320 ? 25.312 -14.283 -26.736 1.00 41.03 320 LEU A N 1
ATOM 2578 C CA . LEU A 1 320 ? 24.812 -12.923 -26.899 1.00 41.03 320 LEU A CA 1
ATOM 2579 C C . LEU A 1 320 ? 25.891 -12.201 -27.709 1.00 41.03 320 LEU A C 1
ATOM 2581 O O . LEU A 1 320 ? 26.996 -11.970 -27.210 1.00 41.03 320 LEU A O 1
ATOM 2585 N N . LYS A 1 321 ? 25.607 -11.925 -28.983 1.00 46.69 321 LYS A N 1
ATOM 2586 C CA . LYS A 1 321 ? 26.517 -11.188 -29.857 1.00 46.69 321 LYS A CA 1
ATOM 2587 C C . LYS A 1 321 ? 26.760 -9.829 -29.208 1.00 46.69 321 LYS A C 1
ATOM 2589 O O . LYS A 1 321 ? 25.818 -9.072 -28.991 1.00 46.69 321 LYS A O 1
ATOM 2594 N N . HIS A 1 322 ? 28.015 -9.543 -28.863 1.00 47.94 322 HIS A N 1
ATOM 2595 C CA . HIS A 1 322 ? 28.411 -8.283 -28.240 1.00 47.94 322 HIS A CA 1
ATOM 2596 C C . HIS A 1 322 ? 27.801 -7.095 -29.022 1.00 47.94 322 HIS A C 1
ATOM 2598 O O . HIS A 1 322 ? 28.075 -6.927 -30.214 1.00 47.94 322 HIS A O 1
ATOM 2604 N N . GLY A 1 323 ? 26.906 -6.338 -28.370 1.00 58.50 323 GLY A N 1
ATOM 2605 C CA . GLY A 1 323 ? 26.338 -5.079 -28.876 1.00 58.50 323 GLY A CA 1
ATOM 2606 C C . GLY A 1 323 ? 24.808 -4.981 -29.018 1.00 58.50 323 GLY A C 1
ATOM 2607 O O . GLY A 1 323 ? 24.318 -3.864 -29.136 1.00 58.50 323 GLY A O 1
ATOM 2608 N N . GLU A 1 324 ? 24.039 -6.074 -28.991 1.00 64.50 324 GLU A N 1
ATOM 2609 C CA . GLU A 1 324 ? 22.567 -6.027 -29.174 1.00 64.50 324 GLU A CA 1
ATOM 2610 C C . GLU A 1 324 ? 21.800 -5.867 -27.839 1.00 64.50 324 GLU A C 1
ATOM 2612 O O . GLU A 1 324 ? 22.258 -6.388 -26.813 1.00 64.50 324 GLU A O 1
ATOM 2617 N N . PRO A 1 325 ? 20.648 -5.159 -27.815 1.00 73.50 325 PRO A N 1
ATOM 2618 C CA . PRO A 1 325 ? 19.771 -5.153 -26.648 1.00 73.50 325 PRO A CA 1
ATOM 2619 C C . PRO A 1 325 ? 19.228 -6.564 -26.401 1.00 73.50 325 PRO A C 1
ATOM 2621 O O . PRO A 1 325 ? 18.910 -7.291 -27.342 1.00 73.50 325 PRO A O 1
ATOM 2624 N N . SER A 1 326 ? 19.123 -6.974 -25.132 1.00 82.19 326 SER A N 1
ATOM 2625 C CA . SER A 1 326 ? 18.568 -8.294 -24.817 1.00 82.19 326 SER A CA 1
ATOM 2626 C C . SER A 1 326 ? 17.107 -8.382 -25.286 1.00 82.19 326 SER A C 1
ATOM 2628 O O . SER A 1 326 ? 16.388 -7.377 -25.244 1.00 82.19 326 SER A O 1
ATOM 2630 N N . PRO A 1 327 ? 16.631 -9.568 -25.711 1.00 83.12 327 PRO A N 1
ATOM 2631 C CA . PRO A 1 327 ? 15.235 -9.745 -26.116 1.00 83.12 327 PRO A CA 1
ATOM 2632 C C . PRO A 1 327 ? 14.262 -9.336 -25.000 1.00 83.12 327 PRO A C 1
ATOM 2634 O O . PRO A 1 327 ? 13.228 -8.733 -25.279 1.00 83.12 327 PRO A O 1
ATOM 2637 N N . ASP A 1 328 ? 14.642 -9.568 -23.742 1.00 83.81 328 ASP A N 1
ATOM 2638 C CA . ASP A 1 328 ? 13.880 -9.162 -22.559 1.00 83.81 328 ASP A CA 1
ATOM 2639 C C . ASP A 1 328 ? 13.761 -7.632 -22.443 1.00 83.81 328 ASP A C 1
ATOM 2641 O O . ASP A 1 328 ? 12.689 -7.116 -22.132 1.00 83.81 328 ASP A O 1
ATOM 2645 N N . LEU A 1 329 ? 14.825 -6.884 -22.770 1.00 85.44 329 LEU A N 1
ATOM 2646 C CA . LEU A 1 329 ? 14.814 -5.416 -22.772 1.00 85.44 329 LEU A CA 1
ATOM 2647 C C . LEU A 1 329 ? 13.900 -4.860 -23.874 1.00 85.44 329 LEU A C 1
ATOM 2649 O O . LEU A 1 329 ? 13.150 -3.915 -23.643 1.00 85.44 329 LEU A O 1
ATOM 2653 N N . ILE A 1 330 ? 13.932 -5.466 -25.066 1.00 86.19 330 ILE A N 1
ATOM 2654 C CA . ILE A 1 330 ? 13.036 -5.103 -26.176 1.00 86.19 330 ILE A CA 1
ATOM 2655 C C . ILE A 1 330 ? 11.579 -5.419 -25.806 1.00 86.19 330 ILE A C 1
ATOM 2657 O O . ILE A 1 330 ? 10.685 -4.625 -26.095 1.00 86.19 330 ILE A O 1
ATOM 2661 N N . SER A 1 331 ? 11.333 -6.566 -25.166 1.00 88.31 331 SER A N 1
ATOM 2662 C CA . SER A 1 331 ? 10.004 -6.966 -24.687 1.00 88.31 331 SER A CA 1
ATOM 2663 C C . SER A 1 331 ? 9.451 -5.976 -23.658 1.00 88.31 331 SER A C 1
ATOM 2665 O O . SER A 1 331 ? 8.300 -5.544 -23.774 1.00 88.31 331 SER A O 1
ATOM 2667 N N . LEU A 1 332 ? 10.289 -5.543 -22.709 1.00 89.56 332 LEU A N 1
ATOM 2668 C CA . LEU A 1 332 ? 9.948 -4.495 -21.750 1.00 89.56 332 LEU A CA 1
ATOM 2669 C C . LEU A 1 332 ? 9.589 -3.185 -22.465 1.00 89.56 332 LEU A C 1
ATOM 2671 O O . LEU A 1 332 ? 8.500 -2.663 -22.243 1.00 89.56 332 LEU A O 1
ATOM 2675 N N . ALA A 1 333 ? 10.444 -2.697 -23.371 1.00 87.88 333 ALA A N 1
ATOM 2676 C CA . ALA A 1 333 ? 10.198 -1.457 -24.111 1.00 87.88 333 ALA A CA 1
ATOM 2677 C C . ALA A 1 333 ? 8.867 -1.503 -24.886 1.00 87.88 333 ALA A C 1
ATOM 2679 O O . ALA A 1 333 ? 8.030 -0.611 -24.752 1.00 87.88 333 ALA A O 1
ATOM 2680 N N . LYS A 1 334 ? 8.616 -2.584 -25.635 1.00 90.00 334 LYS A N 1
ATOM 2681 C CA . LYS A 1 334 ? 7.358 -2.776 -26.376 1.00 90.00 334 LYS A CA 1
ATOM 2682 C C . LYS A 1 334 ? 6.137 -2.845 -25.459 1.00 90.00 334 LYS A C 1
ATOM 2684 O O . LYS A 1 334 ? 5.088 -2.302 -25.801 1.00 90.00 334 LYS A O 1
ATOM 2689 N N . THR A 1 335 ? 6.261 -3.499 -24.305 1.00 88.44 335 THR A N 1
ATOM 2690 C CA . THR A 1 335 ? 5.157 -3.621 -23.345 1.00 88.44 335 THR A CA 1
ATOM 2691 C C . THR A 1 335 ? 4.807 -2.265 -22.743 1.00 88.44 335 THR A C 1
ATOM 2693 O O . THR A 1 335 ? 3.637 -1.899 -22.744 1.00 88.44 335 THR A O 1
ATOM 2696 N N . VAL A 1 336 ? 5.803 -1.485 -22.314 1.00 88.88 336 VAL A N 1
ATOM 2697 C CA . VAL A 1 336 ? 5.597 -0.120 -21.797 1.00 88.88 336 VAL A CA 1
ATOM 2698 C C . VAL A 1 336 ? 4.953 0.771 -22.856 1.00 88.88 336 VAL A C 1
ATOM 2700 O O . VAL A 1 336 ? 3.988 1.477 -22.564 1.00 88.88 336 VAL A O 1
ATOM 2703 N N . PHE A 1 337 ? 5.433 0.692 -24.101 1.00 87.81 337 PHE A N 1
ATOM 2704 C CA . PHE A 1 337 ? 4.840 1.418 -25.219 1.00 87.81 337 PHE A CA 1
ATOM 2705 C C . PHE A 1 337 ? 3.365 1.063 -25.412 1.00 87.81 337 PHE A C 1
ATOM 2707 O O . PHE A 1 337 ? 2.542 1.961 -25.556 1.00 87.81 337 PHE A O 1
ATOM 2714 N N . SER A 1 338 ? 3.008 -0.224 -25.372 1.00 87.38 338 SER A N 1
ATOM 2715 C CA . SER A 1 338 ? 1.613 -0.659 -25.486 1.00 87.38 338 SER A CA 1
ATOM 2716 C C . SER A 1 338 ? 0.759 -0.157 -24.315 1.00 87.38 338 SER A C 1
ATOM 2718 O O . SER A 1 338 ? -0.320 0.388 -24.554 1.00 87.38 338 SER A O 1
ATOM 2720 N N . CYS A 1 339 ? 1.250 -0.245 -23.075 1.00 85.00 339 CYS A N 1
ATOM 2721 C CA . CYS A 1 339 ? 0.520 0.235 -21.898 1.00 85.00 339 CYS A CA 1
ATOM 2722 C C . CYS A 1 339 ? 0.167 1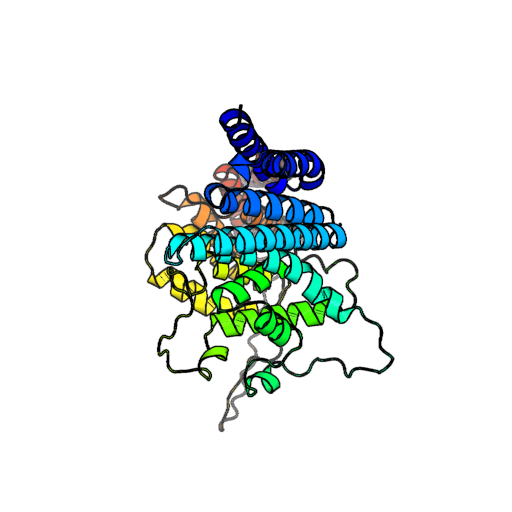.729 -21.986 1.00 85.00 339 CYS A C 1
ATOM 2724 O O . CYS A 1 339 ? -0.906 2.121 -21.543 1.00 85.00 339 CYS A O 1
ATOM 2726 N N . VAL A 1 340 ? 1.044 2.556 -22.568 1.00 83.62 340 VAL A N 1
ATOM 2727 C CA . VAL A 1 340 ? 0.857 4.019 -22.628 1.00 83.62 340 VAL A CA 1
ATOM 2728 C C . VAL A 1 340 ? 0.230 4.490 -23.943 1.00 83.62 340 VAL A C 1
ATOM 2730 O O . VAL A 1 340 ? -0.616 5.376 -23.935 1.00 83.62 340 VAL A O 1
ATOM 2733 N N . SER A 1 341 ? 0.624 3.912 -25.079 1.00 77.69 341 SER A N 1
ATOM 2734 C CA . SER A 1 341 ? 0.232 4.394 -26.414 1.00 77.69 341 SER A CA 1
ATOM 2735 C C . SER A 1 341 ? -0.980 3.685 -27.008 1.00 77.69 341 SER A C 1
ATOM 2737 O O . SER A 1 341 ? -1.555 4.193 -27.966 1.00 77.69 341 SER A O 1
ATOM 2739 N N . THR A 1 342 ? -1.344 2.500 -26.505 1.00 65.94 342 THR A N 1
ATOM 2740 C CA . THR A 1 342 ? -2.453 1.698 -27.060 1.00 65.94 342 THR A CA 1
ATOM 2741 C C . THR A 1 342 ? -3.615 1.506 -26.088 1.00 65.94 342 THR A C 1
ATOM 2743 O O . THR A 1 342 ? -4.569 0.801 -26.422 1.00 65.94 342 THR A O 1
ATOM 2746 N N . SER A 1 343 ? -3.578 2.126 -24.900 1.00 63.75 343 SER A N 1
ATOM 2747 C CA . SER A 1 343 ? -4.696 2.043 -23.961 1.00 63.75 343 SER A CA 1
ATOM 2748 C C . SER A 1 343 ? -5.876 2.874 -24.481 1.00 63.75 343 SER A C 1
ATOM 2750 O O . SER A 1 343 ? -5.816 4.093 -24.603 1.00 63.75 343 SER A O 1
ATOM 2752 N N . LYS A 1 344 ? -6.972 2.191 -24.836 1.00 58.06 344 LYS A N 1
ATOM 2753 C CA . LYS A 1 344 ? -8.186 2.815 -25.395 1.00 58.06 344 LYS A CA 1
ATOM 2754 C C . LYS A 1 344 ? -8.920 3.727 -24.400 1.00 58.06 344 LYS A C 1
ATOM 2756 O O . LYS A 1 344 ? -9.763 4.511 -24.814 1.00 58.06 344 LYS A O 1
ATOM 2761 N N . GLU A 1 345 ? -8.601 3.624 -23.110 1.00 59.94 345 GLU A N 1
ATOM 2762 C CA . GLU A 1 345 ? -9.356 4.228 -22.003 1.00 59.94 345 GLU A CA 1
ATOM 2763 C C . GLU A 1 345 ? -8.554 5.284 -21.214 1.00 59.94 345 GLU A C 1
ATOM 2765 O O . GLU A 1 345 ? -8.948 5.653 -20.112 1.00 59.94 345 GLU A O 1
ATOM 2770 N N . ASN A 1 346 ? -7.415 5.773 -21.732 1.00 67.56 346 ASN A N 1
ATOM 2771 C CA . ASN A 1 346 ? -6.485 6.666 -21.007 1.00 67.56 346 ASN A CA 1
ATOM 2772 C C . ASN A 1 346 ? -5.998 6.114 -19.647 1.00 67.56 346 ASN A C 1
ATOM 2774 O O . ASN A 1 346 ? -5.439 6.848 -18.830 1.00 67.56 346 ASN A O 1
ATOM 2778 N N . ILE A 1 347 ? -6.175 4.815 -19.395 1.00 76.19 347 ILE A N 1
ATOM 2779 C CA . ILE A 1 347 ? -5.664 4.146 -18.202 1.00 76.19 347 ILE A CA 1
ATOM 2780 C C . ILE A 1 347 ? -4.150 4.009 -18.362 1.00 76.19 347 ILE A C 1
ATOM 2782 O O . ILE A 1 347 ? -3.675 3.383 -19.313 1.00 76.19 347 ILE A O 1
ATOM 2786 N N . GLN A 1 348 ? -3.403 4.613 -17.439 1.00 79.75 348 GLN A N 1
ATOM 2787 C CA . GLN A 1 348 ? -1.943 4.557 -17.390 1.00 79.75 348 GLN A CA 1
ATOM 2788 C C . GLN A 1 348 ? -1.472 3.863 -16.099 1.00 79.75 348 GLN A C 1
ATOM 2790 O O . GLN A 1 348 ? -2.149 3.967 -15.066 1.00 79.75 348 GLN A O 1
ATOM 2795 N N . PRO A 1 349 ? -0.317 3.168 -16.137 1.00 80.38 349 PRO A N 1
ATOM 2796 C CA . PRO A 1 349 ? 0.342 2.669 -14.933 1.00 80.38 349 PRO A CA 1
ATOM 2797 C C . PRO A 1 349 ? 0.639 3.794 -13.937 1.00 80.38 349 PRO A C 1
ATOM 2799 O O . PRO A 1 349 ? 0.687 4.968 -14.308 1.00 80.38 349 PRO A O 1
ATOM 2802 N N . ASP A 1 350 ? 0.876 3.432 -12.675 1.00 82.62 350 ASP A N 1
ATOM 2803 C CA . ASP A 1 350 ? 1.377 4.368 -11.672 1.00 82.62 350 ASP A CA 1
ATOM 2804 C C . ASP A 1 350 ? 2.581 5.167 -12.193 1.00 82.62 350 ASP A C 1
ATOM 2806 O O . ASP A 1 350 ? 3.501 4.623 -12.814 1.00 82.62 350 ASP A O 1
ATOM 2810 N N . LYS A 1 351 ? 2.562 6.473 -11.918 1.00 80.38 351 LYS A N 1
ATOM 2811 C CA . LYS A 1 351 ? 3.553 7.432 -12.394 1.00 80.38 351 LYS A CA 1
ATOM 2812 C C . LYS A 1 351 ? 4.952 7.042 -11.923 1.00 80.38 351 LYS A C 1
ATOM 2814 O O . LYS A 1 351 ? 5.887 7.120 -12.712 1.00 80.38 351 LYS A O 1
ATOM 2819 N N . GLU A 1 352 ? 5.082 6.582 -10.679 1.00 79.12 352 GLU A N 1
ATOM 2820 C CA . GLU A 1 352 ? 6.364 6.135 -10.115 1.00 79.12 352 GLU A CA 1
ATOM 2821 C C . GLU A 1 352 ? 6.913 4.912 -10.856 1.00 79.12 352 GLU A C 1
ATOM 2823 O O . GLU A 1 352 ? 8.047 4.929 -11.326 1.00 79.12 352 GLU A O 1
ATOM 2828 N N . ILE A 1 353 ? 6.077 3.885 -11.062 1.00 82.81 353 ILE A N 1
ATOM 2829 C CA . ILE A 1 353 ? 6.473 2.672 -11.791 1.00 82.81 353 ILE A CA 1
ATOM 2830 C C . ILE A 1 353 ? 6.924 3.037 -13.207 1.00 82.81 353 ILE A C 1
ATOM 2832 O O . ILE A 1 353 ? 7.939 2.540 -13.693 1.00 82.81 353 ILE A O 1
ATOM 2836 N N . LEU A 1 354 ? 6.183 3.917 -13.879 1.00 84.88 354 LEU A N 1
ATOM 2837 C CA . LEU A 1 354 ? 6.490 4.309 -15.246 1.00 84.88 354 LEU A CA 1
ATOM 2838 C C . LEU A 1 354 ? 7.795 5.122 -15.333 1.00 84.88 354 LEU A C 1
ATOM 2840 O O . LEU A 1 354 ? 8.609 4.843 -16.213 1.00 84.88 354 LEU A O 1
ATOM 2844 N N . VAL A 1 355 ? 8.037 6.056 -14.403 1.00 82.69 355 VAL A N 1
ATOM 2845 C CA . VAL A 1 355 ? 9.313 6.792 -14.287 1.00 82.69 355 VAL A CA 1
ATOM 2846 C C . VAL A 1 355 ? 10.483 5.827 -14.115 1.00 82.69 355 VAL A C 1
ATOM 2848 O O . VAL A 1 355 ? 11.461 5.921 -14.855 1.00 82.69 355 VAL A O 1
ATOM 2851 N N . ASP A 1 356 ? 10.375 4.879 -13.189 1.00 82.44 356 ASP A N 1
ATOM 2852 C CA . ASP A 1 356 ? 11.469 3.967 -12.857 1.00 82.44 356 ASP A CA 1
ATOM 2853 C C . ASP A 1 356 ? 11.790 3.010 -14.018 1.00 82.44 356 ASP A C 1
ATOM 2855 O O . ASP A 1 356 ? 12.960 2.769 -14.335 1.00 82.44 356 ASP A O 1
ATOM 2859 N N . VAL A 1 357 ? 10.766 2.509 -14.722 1.00 86.75 357 VAL A N 1
ATOM 2860 C CA . VAL A 1 357 ? 10.956 1.689 -15.931 1.00 86.75 357 VAL A CA 1
ATOM 2861 C C . VAL A 1 357 ? 11.626 2.496 -17.047 1.00 86.75 357 VAL A C 1
ATOM 2863 O O . VAL A 1 357 ? 12.558 2.002 -17.688 1.00 86.75 357 VAL A O 1
ATOM 2866 N N . ILE A 1 358 ? 11.187 3.737 -17.278 1.00 87.31 358 ILE A N 1
ATOM 2867 C CA . ILE A 1 358 ? 11.777 4.630 -18.286 1.00 87.31 358 ILE A CA 1
ATOM 2868 C C . ILE A 1 358 ? 13.239 4.928 -17.950 1.00 87.31 358 ILE A C 1
ATOM 2870 O O . ILE A 1 358 ? 14.107 4.794 -18.814 1.00 87.31 358 ILE A O 1
ATOM 2874 N N . MET A 1 359 ? 13.527 5.270 -16.693 1.00 85.00 359 MET A N 1
ATOM 2875 C CA . MET A 1 359 ? 14.883 5.502 -16.201 1.00 85.00 359 MET A CA 1
ATOM 2876 C C . MET A 1 359 ? 15.765 4.272 -16.420 1.00 85.00 359 MET A C 1
ATOM 2878 O O . MET A 1 359 ? 16.875 4.393 -16.940 1.00 85.00 359 MET A O 1
ATOM 2882 N N . PHE A 1 360 ? 15.271 3.075 -16.091 1.00 86.69 360 PHE A N 1
ATOM 2883 C CA . PHE A 1 360 ? 15.999 1.829 -16.316 1.00 86.69 360 PHE A CA 1
ATOM 2884 C C . PHE A 1 360 ? 16.313 1.601 -17.802 1.00 86.69 360 PHE A C 1
ATOM 2886 O O . PHE A 1 360 ? 17.469 1.347 -18.163 1.00 86.69 360 PHE A O 1
ATOM 2893 N N . LEU A 1 361 ? 15.303 1.719 -18.671 1.00 87.62 361 LEU A N 1
ATOM 2894 C CA . LEU A 1 361 ? 15.460 1.582 -20.120 1.00 87.62 361 LEU A CA 1
ATOM 2895 C C . LEU A 1 361 ? 16.471 2.599 -20.664 1.00 87.62 361 LEU A C 1
ATOM 2897 O O . LEU A 1 361 ? 17.354 2.224 -21.441 1.00 87.62 361 LEU A O 1
ATOM 2901 N N . TRP A 1 362 ? 16.403 3.853 -20.206 1.00 88.50 362 TRP A N 1
ATOM 2902 C CA . TRP A 1 362 ? 17.339 4.908 -20.586 1.00 88.50 362 TRP A CA 1
ATOM 2903 C C . TRP A 1 362 ? 18.776 4.576 -20.182 1.00 88.50 362 TRP A C 1
ATOM 2905 O O . TRP A 1 362 ? 19.668 4.628 -21.026 1.00 88.50 362 TRP A O 1
ATOM 2915 N N . GLN A 1 363 ? 19.022 4.142 -18.941 1.00 86.69 363 GLN A N 1
ATOM 2916 C CA . GLN A 1 363 ? 20.374 3.780 -18.491 1.00 86.69 363 GLN A CA 1
ATOM 2917 C C . GLN A 1 363 ? 20.974 2.623 -19.304 1.00 86.69 363 GLN A C 1
ATOM 2919 O O . GLN A 1 363 ? 22.157 2.649 -19.669 1.00 86.69 363 GLN A O 1
ATOM 2924 N N . LYS A 1 364 ? 20.164 1.609 -19.642 1.00 86.19 364 LYS A N 1
ATOM 2925 C CA . LYS A 1 364 ? 20.602 0.509 -20.516 1.00 86.19 364 LYS A CA 1
ATOM 2926 C C . LYS A 1 364 ? 20.872 0.996 -21.937 1.00 86.19 364 LYS A C 1
ATOM 2928 O O . LYS A 1 364 ? 21.899 0.621 -22.502 1.00 86.19 364 LYS A O 1
ATOM 2933 N N . CYS A 1 365 ? 20.007 1.852 -22.478 1.00 83.75 365 CYS A N 1
ATOM 2934 C CA . CYS A 1 365 ? 20.167 2.441 -23.804 1.00 83.75 365 CYS A CA 1
ATOM 2935 C C . CYS A 1 365 ? 21.428 3.307 -23.900 1.00 83.75 365 CYS A C 1
ATOM 2937 O O . CYS A 1 365 ? 22.231 3.110 -24.808 1.00 83.75 365 CYS A O 1
ATOM 2939 N N . LYS A 1 366 ? 21.668 4.185 -22.920 1.00 83.12 366 LYS A N 1
ATOM 2940 C CA . LYS A 1 366 ? 22.869 5.028 -22.815 1.00 83.12 366 LYS A CA 1
ATOM 2941 C C . LYS A 1 366 ? 24.141 4.179 -22.794 1.00 83.12 366 LYS A C 1
ATOM 2943 O O . LYS A 1 366 ? 25.055 4.417 -23.578 1.00 83.12 366 LYS A O 1
ATOM 2948 N N . THR A 1 367 ? 24.161 3.121 -21.979 1.00 81.69 367 THR A N 1
ATOM 2949 C CA . THR A 1 367 ? 25.290 2.174 -21.922 1.00 81.69 367 THR A CA 1
ATOM 2950 C C . THR A 1 367 ? 25.487 1.432 -23.252 1.00 81.69 367 THR A C 1
ATOM 2952 O O . THR A 1 367 ? 26.620 1.220 -23.685 1.00 81.69 367 THR A O 1
ATOM 2955 N N . GLY A 1 368 ? 24.396 1.017 -23.906 1.00 74.88 368 GLY A N 1
ATOM 2956 C CA . GLY A 1 368 ? 24.426 0.346 -25.208 1.00 74.88 368 GLY A CA 1
ATOM 2957 C C . GLY A 1 368 ? 24.991 1.240 -26.313 1.00 74.88 368 GLY A C 1
ATOM 2958 O O . GLY A 1 368 ? 25.904 0.827 -27.024 1.00 74.88 368 GLY A O 1
ATOM 2959 N N . LEU A 1 369 ? 24.515 2.484 -26.397 1.00 74.25 369 LEU A N 1
ATOM 2960 C CA . LEU A 1 369 ? 24.955 3.481 -27.376 1.00 74.25 369 LEU A CA 1
ATOM 2961 C C . LEU A 1 369 ? 26.426 3.885 -27.176 1.00 74.25 369 LEU A C 1
ATOM 2963 O O . LEU A 1 369 ? 27.188 3.906 -28.141 1.00 74.25 369 LEU A O 1
ATOM 2967 N N . GLN A 1 370 ? 26.867 4.107 -25.932 1.00 74.25 370 GLN A N 1
ATOM 2968 C CA . GLN A 1 370 ? 28.273 4.423 -25.625 1.00 74.25 370 GLN A CA 1
ATOM 2969 C C . GLN A 1 370 ? 29.238 3.299 -26.033 1.00 74.25 370 GLN A C 1
ATOM 2971 O O . GLN A 1 370 ? 30.346 3.558 -26.507 1.00 74.25 370 GLN A O 1
ATOM 2976 N N . ARG A 1 371 ? 28.823 2.035 -25.881 1.00 68.69 371 ARG A N 1
ATOM 2977 C CA . ARG A 1 371 ? 29.630 0.875 -26.296 1.00 68.69 371 ARG A CA 1
ATOM 2978 C C . ARG A 1 371 ? 29.806 0.791 -27.809 1.00 68.69 371 ARG A C 1
ATOM 2980 O O . ARG A 1 371 ? 30.857 0.352 -28.255 1.00 68.69 371 ARG A O 1
ATOM 2987 N N . ILE A 1 372 ? 28.807 1.226 -28.579 1.00 66.12 372 ILE A N 1
ATOM 2988 C CA . ILE A 1 372 ? 28.881 1.276 -30.047 1.00 66.12 372 ILE A CA 1
ATOM 2989 C C . ILE A 1 372 ? 29.848 2.382 -30.500 1.00 66.12 372 ILE A C 1
ATOM 2991 O O . ILE A 1 372 ? 30.608 2.180 -31.442 1.00 66.12 372 ILE A O 1
ATOM 2995 N N . GLN A 1 373 ? 29.874 3.523 -29.801 1.00 62.19 373 GLN A N 1
ATOM 2996 C CA . GLN A 1 373 ? 30.784 4.639 -30.103 1.00 62.19 373 GLN A CA 1
ATOM 2997 C C . GLN A 1 373 ? 32.256 4.331 -29.776 1.00 62.19 373 GLN A C 1
ATOM 2999 O O . GLN A 1 373 ? 33.153 4.799 -30.469 1.00 62.19 373 GLN A O 1
ATOM 3004 N N . THR A 1 374 ? 32.517 3.536 -28.734 1.00 57.53 374 THR A N 1
ATOM 3005 C CA . THR A 1 374 ? 33.882 3.194 -28.283 1.00 57.53 374 THR A CA 1
ATOM 3006 C C . THR A 1 374 ? 34.506 2.011 -29.027 1.00 57.53 374 THR A C 1
ATOM 3008 O O . THR A 1 374 ? 35.728 1.868 -29.027 1.00 57.53 374 THR A O 1
ATOM 3011 N N . SER A 1 375 ? 33.713 1.178 -29.710 1.00 53.84 375 SER A N 1
ATOM 3012 C CA . SER A 1 375 ? 34.211 0.118 -30.595 1.00 53.84 375 SER A CA 1
ATOM 3013 C C . SER A 1 375 ? 34.615 0.677 -31.964 1.00 53.84 375 SER A C 1
ATOM 3015 O O . SER A 1 375 ? 33.963 0.418 -32.976 1.00 53.84 375 SER A O 1
ATOM 3017 N N . GLY A 1 376 ? 35.685 1.469 -31.996 1.00 52.22 376 GLY A N 1
ATOM 3018 C CA . GLY A 1 376 ? 36.289 1.953 -33.234 1.00 52.22 376 GLY A CA 1
ATOM 3019 C C . GLY A 1 376 ? 36.893 0.806 -34.047 1.00 52.22 376 GLY A C 1
ATOM 3020 O O . GLY A 1 376 ? 37.986 0.339 -33.741 1.00 52.22 376 GLY A O 1
ATOM 3021 N N . SER A 1 377 ? 36.200 0.337 -35.088 1.00 41.34 377 SER A N 1
ATOM 3022 C CA . SER A 1 377 ? 36.854 -0.331 -36.220 1.00 41.34 377 SER A CA 1
ATOM 3023 C C . SER A 1 377 ? 36.055 -0.173 -37.519 1.00 41.34 377 SER A C 1
ATOM 3025 O O . SER A 1 377 ? 34.851 -0.435 -37.596 1.00 41.34 377 SER A O 1
ATOM 3027 N N . ASP A 1 378 ? 36.759 0.254 -38.567 1.00 43.97 378 ASP A N 1
ATOM 3028 C CA . ASP A 1 378 ? 36.233 0.620 -39.888 1.00 43.97 378 ASP A CA 1
ATOM 3029 C C . ASP A 1 378 ? 35.649 -0.546 -40.715 1.00 43.97 378 ASP A C 1
ATOM 3031 O O . ASP A 1 378 ? 35.121 -0.331 -41.804 1.00 43.97 378 ASP A O 1
ATOM 3035 N N . TYR A 1 379 ? 35.647 -1.781 -40.199 1.00 36.75 379 TYR A N 1
ATOM 3036 C CA . TYR A 1 379 ? 35.065 -2.954 -40.875 1.00 36.75 379 TYR A CA 1
ATOM 3037 C C . TYR A 1 379 ? 33.561 -3.159 -40.575 1.00 36.75 379 TYR A C 1
ATOM 3039 O O . TYR A 1 379 ? 32.926 -4.080 -41.085 1.00 36.75 379 TYR A O 1
ATOM 3047 N N . LEU A 1 380 ? 32.958 -2.306 -39.736 1.00 43.84 380 LEU A N 1
ATOM 3048 C CA . LEU A 1 380 ? 31.634 -2.534 -39.139 1.00 43.84 380 LEU A CA 1
ATOM 3049 C C . LEU A 1 380 ? 30.538 -1.539 -39.583 1.00 43.84 380 LEU A C 1
ATOM 3051 O O . LEU A 1 380 ? 29.508 -1.439 -38.920 1.00 43.84 380 LEU A O 1
ATOM 3055 N N . LYS A 1 381 ? 30.693 -0.825 -40.707 1.00 50.88 381 LYS A N 1
ATOM 3056 C CA . LYS A 1 381 ? 29.729 0.211 -41.154 1.00 50.88 381 LYS A CA 1
ATOM 3057 C C . LYS A 1 381 ? 28.302 -0.301 -41.441 1.00 50.88 381 LYS A C 1
ATOM 3059 O O . LYS A 1 381 ? 27.349 0.444 -41.245 1.00 50.88 381 LYS A O 1
ATOM 3064 N N . TYR A 1 382 ? 28.115 -1.568 -41.835 1.00 42.53 382 TYR A N 1
ATOM 3065 C CA . TYR A 1 382 ? 26.780 -2.122 -42.152 1.00 42.53 382 TYR A CA 1
ATOM 3066 C C . TYR A 1 382 ? 26.126 -2.870 -40.971 1.00 42.53 382 TYR A C 1
ATOM 3068 O O . TYR A 1 382 ? 24.937 -2.709 -40.698 1.00 42.53 382 TYR A O 1
ATOM 3076 N N . ILE A 1 383 ? 26.911 -3.643 -40.206 1.00 44.81 383 ILE A N 1
ATOM 3077 C CA . ILE A 1 383 ? 26.431 -4.401 -39.033 1.00 44.81 383 ILE A CA 1
ATOM 3078 C C . ILE A 1 383 ? 26.152 -3.468 -37.843 1.00 44.81 383 ILE A C 1
ATOM 3080 O O . ILE A 1 383 ? 25.206 -3.716 -37.092 1.00 44.81 383 ILE A O 1
ATOM 3084 N N . HIS A 1 384 ? 26.897 -2.364 -37.691 1.00 52.06 384 HIS A N 1
ATOM 3085 C CA . HIS A 1 384 ? 26.544 -1.322 -36.723 1.00 52.06 384 HIS A CA 1
ATOM 3086 C C . HIS A 1 384 ? 25.261 -0.580 -37.097 1.00 52.06 384 HIS A C 1
ATOM 3088 O O . HIS A 1 384 ? 24.527 -0.226 -36.185 1.00 52.06 384 HIS A O 1
ATOM 3094 N N . LYS A 1 385 ? 24.922 -0.422 -38.387 1.00 54.53 385 LYS A N 1
ATOM 3095 C CA . LYS A 1 385 ? 23.678 0.245 -38.812 1.00 54.53 385 LYS A CA 1
ATOM 3096 C C . LYS A 1 385 ? 22.446 -0.528 -38.312 1.00 54.53 385 LYS A C 1
ATOM 3098 O O . LYS A 1 385 ? 21.612 0.039 -37.617 1.00 54.53 385 LYS A O 1
ATOM 3103 N N . TYR A 1 386 ? 22.394 -1.851 -38.525 1.00 51.28 386 TYR A N 1
ATOM 3104 C CA . TYR A 1 386 ? 21.295 -2.709 -38.033 1.00 51.28 386 TYR A CA 1
ATOM 3105 C C . TYR A 1 386 ? 21.222 -2.823 -36.500 1.00 51.28 386 TYR A C 1
ATOM 3107 O O . TYR A 1 386 ? 20.140 -2.741 -35.919 1.00 51.28 386 TYR A O 1
ATOM 3115 N N . LYS A 1 387 ? 22.368 -2.974 -35.824 1.00 55.88 387 LYS A N 1
ATOM 3116 C CA . LYS A 1 387 ? 22.421 -3.053 -34.353 1.00 55.88 387 LYS A CA 1
ATOM 3117 C C . LYS A 1 387 ? 22.089 -1.717 -33.680 1.00 55.88 387 LYS A C 1
ATOM 3119 O O . LYS A 1 387 ? 21.434 -1.708 -32.640 1.00 55.88 387 LYS A O 1
ATOM 3124 N N . ALA A 1 388 ? 22.486 -0.598 -34.287 1.00 63.94 388 ALA A N 1
ATOM 3125 C CA . ALA A 1 388 ? 22.095 0.737 -33.853 1.00 63.94 388 ALA A CA 1
ATOM 3126 C C . ALA A 1 388 ? 20.586 0.949 -34.018 1.00 63.94 388 ALA A C 1
ATOM 3128 O O . ALA A 1 388 ? 19.974 1.472 -33.096 1.00 63.94 388 ALA A O 1
ATOM 3129 N N . TYR A 1 389 ? 19.954 0.464 -35.098 1.00 71.88 389 TYR A N 1
ATOM 3130 C CA . TYR A 1 389 ? 18.502 0.606 -35.281 1.00 71.88 389 TYR A CA 1
ATOM 3131 C C . TYR A 1 389 ? 17.678 -0.002 -34.139 1.00 71.88 389 TYR A C 1
ATOM 3133 O O . TYR A 1 389 ? 16.642 0.553 -33.788 1.00 71.88 389 TYR A O 1
ATOM 3141 N N . GLN A 1 390 ? 18.128 -1.093 -33.511 1.00 78.75 390 GLN A N 1
ATOM 3142 C CA . GLN A 1 390 ? 17.416 -1.670 -32.364 1.00 78.75 390 GLN A CA 1
ATOM 3143 C C . GLN A 1 390 ? 17.511 -0.787 -31.111 1.00 78.75 390 GLN A C 1
ATOM 3145 O O . GLN A 1 390 ? 16.507 -0.584 -30.432 1.00 78.75 390 GLN A O 1
ATOM 3150 N N . TRP A 1 391 ? 18.687 -0.225 -30.820 1.00 81.81 391 TRP A N 1
ATOM 3151 C CA . TRP A 1 391 ? 18.856 0.730 -29.719 1.00 81.81 391 TRP A CA 1
ATOM 3152 C C . TRP A 1 391 ? 18.144 2.056 -29.989 1.00 81.81 391 TRP A C 1
ATOM 3154 O O . TRP A 1 391 ? 17.504 2.592 -29.092 1.00 81.81 391 TRP A O 1
ATOM 3164 N N . VAL A 1 392 ? 18.175 2.540 -31.231 1.00 81.06 392 VAL A N 1
ATOM 3165 C CA . VAL A 1 392 ? 17.423 3.721 -31.679 1.00 81.06 392 VAL A CA 1
ATOM 3166 C C . VAL A 1 392 ? 15.921 3.480 -31.575 1.00 81.06 392 VAL A C 1
ATOM 3168 O O . VAL A 1 392 ? 15.196 4.368 -31.147 1.00 81.06 392 VAL A O 1
ATOM 3171 N N . HIS A 1 393 ? 15.439 2.274 -31.883 1.00 83.81 393 HIS A N 1
ATOM 3172 C CA . HIS A 1 393 ? 14.033 1.924 -31.703 1.00 83.81 393 HIS A CA 1
ATOM 3173 C C . HIS A 1 393 ? 13.619 1.935 -30.225 1.00 83.81 393 HIS A C 1
ATOM 3175 O O . HIS A 1 393 ? 12.562 2.467 -29.895 1.00 83.81 393 HIS A O 1
ATOM 3181 N N . VAL A 1 394 ? 14.455 1.404 -29.325 1.00 85.25 394 VAL A N 1
ATOM 3182 C CA . VAL A 1 394 ? 14.221 1.506 -27.873 1.00 85.25 394 VAL A CA 1
ATOM 3183 C C . VAL A 1 394 ? 14.233 2.970 -27.426 1.00 85.25 394 VAL A C 1
ATOM 3185 O O . VAL A 1 394 ? 13.351 3.376 -26.676 1.00 85.25 394 VAL A O 1
ATOM 3188 N N . LEU A 1 395 ? 15.173 3.779 -27.920 1.00 85.06 395 LEU A N 1
ATOM 3189 C CA . LEU A 1 395 ? 15.252 5.209 -27.618 1.00 85.06 395 LEU A CA 1
ATOM 3190 C C . LEU A 1 395 ? 14.013 5.978 -28.096 1.00 85.06 395 LEU A C 1
ATOM 3192 O O . LEU A 1 395 ? 13.468 6.795 -27.358 1.00 85.06 395 LEU A O 1
ATOM 3196 N N . TRP A 1 396 ? 13.537 5.676 -29.303 1.00 87.69 396 TRP A N 1
ATOM 3197 C CA . TRP A 1 396 ? 12.307 6.236 -29.853 1.00 87.69 396 TRP A CA 1
ATOM 3198 C C . TRP A 1 396 ? 11.086 5.847 -29.012 1.00 87.69 396 TRP A C 1
ATOM 3200 O O . TRP A 1 396 ? 10.297 6.718 -28.657 1.00 87.69 396 TRP A O 1
ATOM 3210 N N . ILE A 1 397 ? 10.972 4.572 -28.612 1.00 87.62 397 ILE A N 1
ATOM 3211 C CA . ILE A 1 397 ? 9.918 4.113 -27.695 1.00 87.62 397 ILE A CA 1
ATOM 3212 C C . ILE A 1 397 ? 9.944 4.918 -26.392 1.00 87.62 397 ILE A C 1
ATOM 3214 O O . ILE A 1 397 ? 8.896 5.370 -25.938 1.00 87.62 397 ILE A O 1
ATOM 3218 N N . ILE A 1 398 ? 11.123 5.092 -25.787 1.00 87.00 398 ILE A N 1
ATOM 3219 C CA . ILE A 1 398 ? 11.270 5.854 -24.544 1.00 87.00 398 ILE A CA 1
ATOM 3220 C C . ILE A 1 398 ? 10.752 7.286 -24.740 1.00 87.00 398 ILE A C 1
ATOM 3222 O O . ILE A 1 398 ? 9.953 7.758 -23.933 1.00 87.00 398 ILE A O 1
ATOM 3226 N N . ASN A 1 399 ? 11.168 7.955 -25.818 1.00 86.44 399 ASN A N 1
ATOM 3227 C CA . ASN A 1 399 ? 10.744 9.319 -26.119 1.00 86.44 399 ASN A CA 1
ATOM 3228 C C . ASN A 1 399 ? 9.218 9.429 -26.300 1.00 86.44 399 ASN A C 1
ATOM 3230 O O . ASN A 1 399 ? 8.585 10.277 -25.676 1.00 86.44 399 ASN A O 1
ATOM 3234 N N . GLU A 1 400 ? 8.615 8.538 -27.090 1.00 87.00 400 GLU A N 1
ATOM 3235 C CA . GLU A 1 400 ? 7.160 8.491 -27.302 1.00 87.00 400 GLU A CA 1
ATOM 3236 C C . GLU A 1 400 ? 6.385 8.279 -25.999 1.00 87.00 400 GLU A C 1
ATOM 3238 O O . GLU A 1 400 ? 5.381 8.945 -25.742 1.00 87.00 400 GLU A O 1
ATOM 3243 N N . VAL A 1 401 ? 6.853 7.354 -25.156 1.00 85.50 401 VAL A N 1
ATOM 3244 C CA . VAL A 1 401 ? 6.226 7.076 -23.863 1.00 85.50 401 VAL A CA 1
ATOM 3245 C C . VAL A 1 401 ? 6.282 8.310 -22.968 1.00 85.50 401 VAL A C 1
ATOM 3247 O O . VAL A 1 401 ? 5.277 8.626 -22.336 1.00 85.50 401 VAL A O 1
ATOM 3250 N N . ILE A 1 402 ? 7.406 9.035 -22.920 1.00 83.56 402 ILE A N 1
ATOM 3251 C CA . ILE A 1 402 ? 7.513 10.258 -22.109 1.00 83.56 402 ILE A CA 1
ATOM 3252 C C . ILE A 1 402 ? 6.581 11.353 -22.637 1.00 83.56 402 ILE A C 1
ATOM 3254 O O . ILE A 1 402 ? 5.941 12.020 -21.836 1.00 83.56 402 ILE A O 1
ATOM 3258 N N . GLN A 1 403 ? 6.462 11.523 -23.956 1.00 81.69 403 GLN A N 1
ATOM 3259 C CA . GLN A 1 403 ? 5.580 12.539 -24.542 1.00 81.69 403 GLN A CA 1
ATOM 3260 C C . GLN A 1 403 ? 4.090 12.243 -24.314 1.00 81.69 403 GLN A C 1
ATOM 3262 O O . GLN A 1 403 ? 3.303 13.162 -24.104 1.00 81.69 403 GLN A O 1
ATOM 3267 N N . LYS A 1 404 ? 3.693 10.965 -24.345 1.00 80.88 404 LYS A N 1
ATOM 3268 C CA . LYS A 1 404 ? 2.296 10.535 -24.138 1.00 80.88 404 LYS A CA 1
ATOM 3269 C C . LYS A 1 404 ? 1.921 10.317 -22.673 1.00 80.88 404 LYS A C 1
ATOM 3271 O O . LYS A 1 404 ? 0.745 10.135 -22.357 1.00 80.88 404 LYS A O 1
ATOM 3276 N N . SER A 1 405 ? 2.898 10.317 -21.774 1.00 75.88 405 SER A N 1
ATOM 3277 C CA . SER A 1 405 ? 2.668 10.244 -20.333 1.00 75.88 405 SER A CA 1
ATOM 3278 C C . SER A 1 405 ? 2.846 11.619 -19.697 1.00 75.88 405 SER A C 1
ATOM 3280 O O . SER A 1 405 ? 3.663 12.424 -20.129 1.00 75.88 405 SER A O 1
ATOM 3282 N N . ASN A 1 406 ? 2.113 11.907 -18.620 1.00 69.25 406 ASN A N 1
ATOM 3283 C CA . ASN A 1 406 ? 2.272 13.165 -17.878 1.00 69.25 406 ASN A CA 1
ATOM 3284 C C . ASN A 1 406 ? 3.520 13.145 -16.956 1.00 69.25 406 ASN A C 1
ATOM 3286 O O . ASN A 1 406 ? 3.466 13.479 -15.766 1.00 69.25 406 ASN A O 1
ATOM 3290 N N . ILE A 1 407 ? 4.638 12.625 -17.476 1.00 70.69 407 ILE A N 1
ATOM 3291 C CA . ILE A 1 407 ? 5.878 12.351 -16.736 1.00 70.69 407 ILE A CA 1
ATOM 3292 C C . ILE A 1 407 ? 6.971 13.370 -17.036 1.00 70.69 407 ILE A C 1
ATOM 3294 O O . ILE A 1 407 ? 7.869 13.522 -16.205 1.00 70.69 407 ILE A O 1
ATOM 3298 N N . ALA A 1 408 ? 6.861 14.111 -18.141 1.00 62.06 408 ALA A N 1
ATOM 3299 C CA . ALA A 1 408 ? 7.811 15.149 -18.542 1.00 62.06 408 ALA A CA 1
ATOM 3300 C C . ALA A 1 408 ? 8.190 16.108 -17.392 1.00 62.06 408 ALA A C 1
ATOM 3302 O O . ALA A 1 408 ? 9.369 16.408 -17.206 1.00 62.06 408 ALA A O 1
ATOM 3303 N N . ASP A 1 409 ? 7.222 16.481 -16.550 1.00 65.12 409 ASP A N 1
ATOM 3304 C CA . ASP A 1 409 ? 7.417 17.401 -15.418 1.00 65.12 409 ASP A CA 1
ATOM 3305 C C . ASP A 1 409 ? 8.256 16.821 -14.266 1.00 65.12 409 ASP A C 1
ATOM 3307 O O . ASP A 1 409 ? 8.741 17.552 -13.407 1.00 65.12 409 ASP A O 1
ATOM 3311 N N . THR A 1 410 ? 8.421 15.499 -14.212 1.00 67.75 410 THR A N 1
ATOM 3312 C CA . THR A 1 410 ? 9.061 14.797 -13.081 1.00 67.75 410 THR A CA 1
ATOM 3313 C C . THR A 1 410 ? 10.579 14.768 -13.205 1.00 67.75 410 THR A C 1
ATOM 3315 O O . THR A 1 410 ? 11.280 14.773 -12.198 1.00 67.75 410 THR A O 1
ATOM 3318 N N . ASN A 1 411 ? 11.097 14.711 -14.436 1.00 69.00 411 ASN A N 1
ATOM 3319 C CA . ASN A 1 411 ? 12.532 14.684 -14.709 1.00 69.00 411 ASN A CA 1
ATOM 3320 C C . ASN A 1 411 ? 12.831 15.323 -16.074 1.00 69.00 411 ASN A C 1
ATOM 3322 O O . ASN A 1 411 ? 13.122 14.647 -17.064 1.00 69.00 411 ASN A O 1
ATOM 3326 N N . SER A 1 412 ? 12.743 16.653 -16.111 1.00 74.75 412 SER A N 1
ATOM 3327 C CA . SER A 1 412 ? 12.971 17.466 -17.311 1.00 74.75 412 SER A CA 1
ATOM 3328 C C . SER A 1 412 ? 14.383 17.308 -17.886 1.00 74.75 412 SER A C 1
ATOM 3330 O O . SER A 1 412 ? 14.565 17.362 -19.101 1.00 74.75 412 SER A O 1
ATOM 3332 N N . VAL A 1 413 ? 15.377 17.041 -17.030 1.00 78.62 413 VAL A N 1
ATOM 3333 C CA . VAL A 1 413 ? 16.769 16.793 -17.434 1.00 78.62 413 VAL A CA 1
ATOM 3334 C C . VAL A 1 413 ? 16.885 15.487 -18.218 1.00 78.62 413 VAL A C 1
ATOM 3336 O O . VAL A 1 413 ? 17.467 15.472 -19.299 1.00 78.62 413 VAL A O 1
ATOM 3339 N N . MET A 1 414 ? 16.290 14.399 -17.717 1.00 79.12 414 MET A N 1
ATOM 3340 C CA . MET A 1 414 ? 16.279 13.113 -18.420 1.00 79.12 414 MET A CA 1
ATOM 3341 C C . MET A 1 414 ? 15.593 13.234 -19.787 1.00 79.12 414 MET A C 1
ATOM 3343 O O . MET A 1 414 ? 16.116 12.723 -20.776 1.00 79.12 414 MET A O 1
ATOM 3347 N N . LEU A 1 415 ? 14.455 13.933 -19.862 1.00 78.31 415 LEU A N 1
ATOM 3348 C CA . LEU A 1 415 ? 13.764 14.177 -21.130 1.00 78.31 415 LEU A CA 1
ATOM 3349 C C . LEU A 1 415 ? 14.652 14.939 -22.124 1.00 78.31 415 LEU A C 1
ATOM 3351 O O . LEU A 1 415 ? 14.737 14.547 -23.289 1.00 78.31 415 LEU A O 1
ATOM 3355 N N . ALA A 1 416 ? 15.333 15.995 -21.672 1.00 80.50 416 ALA A N 1
ATOM 3356 C CA . ALA A 1 416 ? 16.245 16.758 -22.517 1.00 80.50 416 ALA A CA 1
ATOM 3357 C C . ALA A 1 416 ? 17.399 15.883 -23.033 1.00 80.50 416 ALA A C 1
ATOM 3359 O O . ALA A 1 416 ? 17.669 15.886 -24.231 1.00 80.50 416 ALA A O 1
ATOM 3360 N N . GLU A 1 417 ? 18.029 15.077 -22.167 1.00 82.81 417 GLU A N 1
ATOM 3361 C CA . GLU A 1 417 ? 19.094 14.150 -22.574 1.00 82.81 417 GLU A CA 1
ATOM 3362 C C . GLU A 1 417 ? 18.617 13.135 -23.625 1.00 82.81 417 GLU A C 1
ATOM 3364 O O . GLU A 1 417 ? 19.307 12.910 -24.623 1.00 82.81 417 GLU A O 1
ATOM 3369 N N . ILE A 1 418 ? 17.447 12.525 -23.411 1.00 82.75 418 ILE A N 1
ATOM 3370 C CA . ILE A 1 418 ? 16.860 11.528 -24.318 1.00 82.75 418 ILE A CA 1
ATOM 3371 C C . ILE A 1 418 ? 16.545 12.158 -25.674 1.00 82.75 418 ILE A C 1
ATOM 3373 O O . ILE A 1 418 ? 16.924 11.606 -26.708 1.00 82.75 418 ILE A O 1
ATOM 3377 N N . THR A 1 419 ? 15.893 13.323 -25.665 1.00 82.81 419 THR A N 1
ATOM 3378 C CA . THR A 1 419 ? 15.489 14.032 -26.886 1.00 82.81 419 THR A CA 1
ATOM 3379 C C . THR A 1 419 ? 16.716 14.461 -27.684 1.00 82.81 419 THR A C 1
ATOM 3381 O O . THR A 1 419 ? 16.806 14.150 -28.866 1.00 82.81 419 THR A O 1
ATOM 3384 N N . LEU A 1 420 ? 17.705 15.090 -27.037 1.00 81.88 420 LEU A N 1
ATOM 3385 C CA . LEU A 1 420 ? 18.955 15.500 -27.686 1.00 81.88 420 LEU A CA 1
ATOM 3386 C C . LEU A 1 420 ? 19.719 14.306 -28.264 1.00 81.88 420 LEU A C 1
ATOM 3388 O O . LEU A 1 420 ? 20.236 14.385 -29.375 1.00 81.88 420 LEU A O 1
ATOM 3392 N N . SER A 1 421 ? 19.761 13.185 -27.538 1.00 78.19 421 SER A N 1
ATOM 3393 C CA . SER A 1 421 ? 20.427 11.970 -28.015 1.00 78.19 421 SER A CA 1
ATOM 3394 C C . SER A 1 421 ? 19.730 11.383 -29.241 1.00 78.19 421 SER A C 1
ATOM 3396 O O . SER A 1 421 ? 20.402 10.938 -30.169 1.00 78.19 421 SER A O 1
ATOM 3398 N N . LEU A 1 422 ? 18.394 11.386 -29.265 1.00 80.12 422 LEU A N 1
ATOM 3399 C CA . LEU A 1 422 ? 17.625 10.914 -30.413 1.00 80.12 422 LEU A CA 1
ATOM 3400 C C . LEU A 1 422 ? 17.830 11.830 -31.625 1.00 80.12 422 LEU A C 1
ATOM 3402 O O . LEU A 1 422 ? 18.124 11.327 -32.708 1.00 80.12 422 LEU A O 1
ATOM 3406 N N . THR A 1 423 ? 17.747 13.149 -31.434 1.00 78.25 423 THR A N 1
ATOM 3407 C CA . THR A 1 423 ? 17.969 14.143 -32.494 1.00 78.25 423 THR A CA 1
ATOM 3408 C C . THR A 1 423 ? 19.365 14.017 -33.093 1.00 78.25 423 THR A C 1
ATOM 3410 O O . THR A 1 423 ? 19.483 13.867 -34.303 1.00 78.25 423 THR A O 1
ATOM 3413 N N . ALA A 1 424 ? 20.410 13.951 -32.262 1.00 73.50 424 ALA A N 1
ATOM 3414 C CA . ALA A 1 424 ? 21.783 13.810 -32.741 1.00 73.50 424 ALA A CA 1
ATOM 3415 C C . ALA A 1 424 ? 21.986 12.528 -33.567 1.00 73.50 424 ALA A C 1
ATOM 3417 O O . ALA A 1 424 ? 22.717 12.525 -34.554 1.00 73.50 424 ALA A O 1
ATOM 3418 N N . ILE A 1 425 ? 21.347 11.412 -33.192 1.00 73.31 425 ILE A N 1
ATOM 3419 C CA . ILE A 1 425 ? 21.435 10.175 -33.980 1.00 73.31 425 ILE A CA 1
ATOM 3420 C C . ILE A 1 425 ? 20.693 10.322 -35.316 1.00 73.31 425 ILE A C 1
ATOM 3422 O O . ILE A 1 425 ? 21.197 9.852 -36.333 1.00 73.31 425 ILE A O 1
ATOM 3426 N N . LEU A 1 426 ? 19.523 10.964 -35.330 1.00 70.44 426 LEU A N 1
ATOM 3427 C CA . LEU A 1 426 ? 18.750 11.187 -36.554 1.00 70.44 426 LEU A CA 1
ATOM 3428 C C . LEU A 1 426 ? 19.462 12.136 -37.528 1.00 70.44 426 LEU A C 1
ATOM 3430 O O . LEU A 1 426 ? 19.487 11.840 -38.718 1.00 70.44 426 LEU A O 1
ATOM 3434 N N . GLU A 1 427 ? 20.085 13.208 -37.035 1.00 67.56 427 GLU A N 1
ATOM 3435 C CA . GLU A 1 427 ? 20.902 14.134 -37.837 1.00 67.56 427 GLU A CA 1
ATOM 3436 C C . GLU A 1 427 ? 22.083 13.405 -38.488 1.00 67.56 427 GLU A C 1
ATOM 3438 O O . GLU A 1 427 ? 22.233 13.433 -39.705 1.00 67.56 427 GLU A O 1
ATOM 3443 N N . ASN A 1 428 ? 22.838 12.616 -37.713 1.00 65.69 428 ASN A N 1
ATOM 3444 C CA . ASN A 1 428 ? 23.939 11.809 -38.251 1.00 65.69 428 ASN A CA 1
ATOM 3445 C C . ASN A 1 428 ? 23.484 10.792 -39.314 1.00 65.69 428 ASN A C 1
ATOM 3447 O O . ASN A 1 428 ? 24.249 10.449 -40.214 1.00 65.69 428 ASN A O 1
ATOM 3451 N N . VAL A 1 429 ? 22.258 10.266 -39.199 1.00 66.62 429 VAL A N 1
ATOM 3452 C CA . VAL A 1 429 ? 21.672 9.352 -40.194 1.00 66.62 429 VAL A CA 1
ATOM 3453 C C . VAL A 1 429 ? 21.196 10.100 -41.442 1.00 66.62 429 VAL A C 1
ATOM 3455 O O . VAL A 1 429 ? 21.210 9.499 -42.511 1.00 66.62 429 VAL A O 1
ATOM 3458 N N . ALA A 1 430 ? 20.775 11.361 -41.320 1.00 60.47 430 ALA A N 1
ATOM 3459 C CA . ALA A 1 430 ? 20.355 12.202 -42.440 1.00 60.47 430 ALA A CA 1
ATOM 3460 C C . ALA A 1 430 ? 21.544 12.758 -43.246 1.00 60.47 430 ALA A C 1
ATOM 3462 O O . ALA A 1 430 ? 21.435 12.893 -44.461 1.00 60.47 430 ALA A O 1
ATOM 3463 N N . ASP A 1 431 ? 22.672 13.029 -42.581 1.00 51.50 431 ASP A N 1
ATOM 3464 C CA . ASP A 1 431 ? 23.917 13.510 -43.201 1.00 51.50 431 ASP A CA 1
ATOM 3465 C C . ASP A 1 431 ? 24.756 12.391 -43.864 1.00 51.50 431 ASP A C 1
ATOM 3467 O O . ASP A 1 431 ? 25.766 12.672 -44.515 1.00 51.50 431 ASP A O 1
ATOM 3471 N N . SER A 1 432 ? 24.356 11.121 -43.694 1.00 49.97 432 SER A N 1
ATOM 3472 C CA . SER A 1 432 ? 24.996 9.914 -44.258 1.00 49.97 432 SER A CA 1
ATOM 3473 C C . SER A 1 432 ? 24.257 9.374 -45.476 1.00 49.97 432 SER A C 1
ATOM 3475 O O . SER A 1 432 ? 24.939 8.911 -46.420 1.00 49.97 432 SER A O 1
#

Radius of gyration: 26.43 Å; chains: 1; bounding box: 68×69×74 Å

Secondary structure (DSSP, 8-state):
-HHHHHHHHHHHHHHHHHHHHTT-HHHHHHHHHHHHHHHHS-GGGGSGGGHHHHHHHHHHHHHHHHHTT-HHHHHHHHHHHHHHHHHHHHHHHHHS-S--HHHHHHHHHHHHHHHHHHHHHHHHHTT-S---S----S---HHHHTTSPSP-SHHHHHHHHH--SHHHHHHHHHHHH--TT--TT--PPPTT--HHHHHHHHHHHHHHHHHHHSTTTTTSS----S--B-SSTTSB-HHHHHHHHHHHHHTT-HHHHHHHHHHHHHHHHHT--GGGHHHHHHHHHHHHHHHHH----------------------------TTPPPHHHHHHHHHHHHHHHS-TT-----HHHHHHHHHHHHHHHHHHHHHHHH---TT-TTHHHHHHHHHHHHHHHHHHHHHHTTTGGG-HHHHHHHHHHHHHHHHHHH--